Protein 2OBD (pdb70)

InterPro domains:
  IPR001124 Lipid-binding serum glycoprotein, C-terminal [PF02886] (245-478)
  IPR001124 Lipid-binding serum glycoprotein, C-terminal [SM00329] (272-476)
  IPR017130 Cholesteryl ester transfer [PIRSF037185] (1-492)
  IPR017130 Cholesteryl ester transfer [PTHR47616] (1-492)
  IPR017942 Lipid-binding serum glycoprotein, N-terminal [PF01273] (36-208)
  IPR017942 Lipid-binding serum glycoprotein, N-terminal [SM00328] (31-258)
  IPR017943 Bactericidal permeability-increasing protein, alpha/beta domain superfamily [SSF55394] (25-241)
  IPR017943 Bactericidal permeability-increasing protein, alpha/beta domain superfamily [SSF55394] (243-480)
  IPR017954 Lipid-binding serum glycoprotein, conserved site [PS00400] (26-58)

CATH classification: 3.15.20.10 (+1 more: 3.15.10.10)

Solvent-accessible surface area: 23740 Å² total; per-residue (Å²): 164,57,46,100,0,1,10,0,20,5,45,0,55,46,0,17,92,46,67,26,147,8,22,39,50,25,5,67,8,1,2,124,96,10,74,26,79,79,38,87,28,83,86,72,19,172,181,38,33,61,0,126,8,2,3,50,97,13,78,39,59,88,26,51,33,71,49,22,84,16,95,9,42,103,85,142,9,26,21,28,30,1,52,65,0,37,1,28,4,101,9,31,5,106,8,6,29,73,74,5,199,168,87,42,147,108,47,73,7,69,5,72,2,31,1,14,2,40,5,50,7,21,18,66,22,49,40,69,106,22,75,24,81,11,49,7,94,61,6,120,35,60,44,109,85,13,86,30,92,19,127,71,162,106,91,60,50,9,6,137,104,14,9,74,120,100,5,14,142,83,13,52,100,62,4,78,39,42,0,10,114,23,7,35,58,4,27,33,70,45,19,69,81,96,16,71,97,36,17,38,49,46,29,49,79,68,8,19,15,35,18,40,18,50,34,84,14,42,13,21,63,41,26,18,0,13,2,14,41,1,22,8,37,37,119,138,103,57,80,113,97,112,37,13,93,0,37,24,126,76,14,39,60,87,31,33,30,4,49,7,31,3,52,126,11,44,84,15,51,7,50,2,14,58,115,43,38,93,51,120,32,57,12,94,8,88,82,4,46,53,10,1,101,96,91,63,71,58,8,111,66,142,96,7,74,109,1,1,6,59,92,26,62,94,0,72,10,44,30,56,17,72,107,38,10,99,38,35,0,64,100,98,0,20,19,32,46,19,18,13,33,7,94,7,55,0,25,50,115,72,145,109,96,5,1,5,7,19,0,54,1,33,20,33,17,0,15,79,32,56,39,50,177,95,103,31,89,48,60,63,98,55,84,80,37,71,67,128,66,47,42,73,109,29,150,32,45,45,144,73,14,53,63,48,0,35,61,17,10,38,56,8,26,12,37,18,52,20,37,70,70,33,98,77,82,14,54,45,50,60,85,49,19,26,30,110,73,74,40,71,107,28,70,42,35,12,100,107,23,24,17,8,43,21,18,30,19,19,54,33,88,110,46,17,63,85,35,18,130,77,48,128

Structure (mmCIF, N/CA/C/O backbone):
data_2OBD
#
_entry.id   2OBD
#
_cell.length_a   66.780
_cell.length_b   70.320
_cell.length_c   187.620
_cell.angle_alpha   90.00
_cell.angle_beta   90.00
_cell.angle_gamma   90.00
#
_symmetry.space_group_name_H-M   'P 21 21 21'
#
loop_
_entity.id
_entity.type
_entity.pdbx_description
1 polymer 'Cholesteryl ester transfer protein'
2 branched 2-acetamido-2-deoxy-beta-D-glucopyranose-(1-4)-[alpha-L-fucopyranose-(1-6)]2-acetamido-2-deoxy-beta-D-glucopyranose
3 non-polymer 'CHLORIDE ION'
4 non-polymer 'CHOLESTERYL OLEATE'
5 non-poly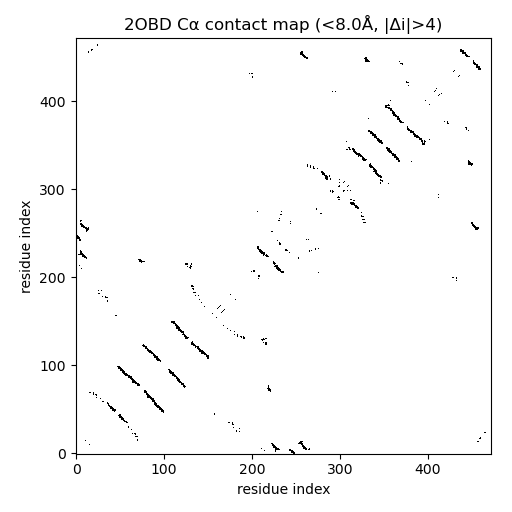mer 1,2-DIOLEOYL-SN-GLYCERO-3-PHOSPHOCHOLINE
6 non-polymer '4-(2-HYDROXYETHYL)-1-PIPERAZINE ETHANESULFONIC ACID'
7 non-polymer 'PENTAETHYLENE GLYCOL'
8 non-polymer 'TETRAETHYLENE GLYCOL'
9 water water
#
loop_
_atom_site.group_PDB
_atom_site.id
_atom_site.type_symbol
_atom_site.label_atom_id
_atom_site.label_alt_id
_atom_site.label_comp_id
_atom_site.label_asym_id
_atom_site.label_entity_id
_atom_site.label_seq_id
_atom_site.pdbx_PDB_ins_code
_atom_site.Cartn_x
_atom_site.Cartn_y
_atom_site.Cartn_z
_atom_site.occupancy
_atom_site.B_iso_or_equiv
_atom_site.auth_seq_id
_atom_site.auth_comp_id
_atom_site.auth_asym_id
_atom_site.auth_atom_id
_atom_site.pdbx_PDB_model_num
ATOM 1 N N . THR A 1 5 ? -3.036 -11.483 27.608 1.00 62.31 5 THR A N 1
ATOM 2 C CA . THR A 1 5 ? -3.835 -10.317 27.109 1.00 62.40 5 THR A CA 1
ATOM 3 C C . THR A 1 5 ? -2.953 -9.269 26.392 1.00 61.65 5 THR A C 1
ATOM 4 O O . THR A 1 5 ? -1.972 -9.611 25.710 1.00 61.56 5 THR A O 1
ATOM 8 N N . SER A 1 6 ? -3.323 -7.999 26.552 1.00 60.60 6 SER A N 1
ATOM 9 C CA . SER A 1 6 ? -2.691 -6.883 25.866 1.00 59.38 6 SER A CA 1
ATOM 10 C C . SER A 1 6 ? -3.023 -5.594 26.626 1.00 58.33 6 SER A C 1
ATOM 11 O O . SER A 1 6 ? -4.117 -5.453 27.192 1.00 58.45 6 SER A O 1
ATOM 14 N N . HIS A 1 7 ? -2.076 -4.660 26.634 1.00 56.52 7 HIS A N 1
ATOM 15 C CA . HIS A 1 7 ? -2.198 -3.430 27.419 1.00 54.35 7 HIS A CA 1
ATOM 16 C C . HIS A 1 7 ? -1.865 -2.213 26.570 1.00 53.10 7 HIS A C 1
ATOM 17 O O . HIS A 1 7 ? -1.032 -2.288 25.675 1.00 53.13 7 HIS A O 1
ATOM 24 N N . GLU A 1 8 ? -2.525 -1.097 26.837 1.00 51.62 8 GLU A N 1
ATOM 25 C CA . GLU A 1 8 ? -2.148 0.167 26.219 1.00 50.74 8 GLU A CA 1
ATOM 26 C C . GLU A 1 8 ? -1.110 0.859 27.096 1.00 48.68 8 GLU A C 1
ATOM 27 O O . GLU A 1 8 ? -1.394 1.225 28.228 1.00 48.97 8 GLU A O 1
ATOM 33 N N . ALA A 1 9 ? 0.095 1.035 26.575 1.00 46.13 9 ALA A N 1
ATOM 34 C CA . ALA A 1 9 ? 1.172 1.617 27.352 1.00 43.74 9 ALA A CA 1
ATOM 35 C C . ALA A 1 9 ? 2.206 2.211 26.417 1.00 41.96 9 ALA A C 1
ATOM 36 O O . ALA A 1 9 ? 2.418 1.704 25.321 1.00 42.19 9 ALA A O 1
ATOM 38 N N . GLY A 1 10 ? 2.857 3.276 26.859 1.00 39.90 10 GLY A N 1
ATOM 39 C CA . GLY A 1 10 ? 4.008 3.823 26.163 1.00 37.22 10 GLY A CA 1
ATOM 40 C C . GLY A 1 10 ? 5.302 3.219 26.658 1.00 35.92 10 GLY A C 1
ATOM 41 O O . GLY A 1 10 ? 6.244 3.025 25.886 1.00 35.43 10 GLY A O 1
ATOM 42 N N . ILE A 1 11 ? 5.354 2.938 27.960 1.00 34.12 11 ILE A N 1
ATOM 43 C CA . ILE A 1 11 ? 6.544 2.392 28.618 1.00 33.03 11 ILE A CA 1
ATOM 44 C C . ILE A 1 11 ? 6.112 1.218 29.494 1.00 32.91 11 ILE A C 1
ATOM 45 O O . ILE A 1 11 ? 5.128 1.309 30.210 1.00 32.61 11 ILE A O 1
ATOM 50 N N . VAL A 1 12 ? 6.838 0.114 29.422 1.00 32.54 12 VAL A N 1
ATOM 51 C CA . VAL A 1 12 ? 6.499 -1.050 30.213 1.00 32.57 12 VAL A CA 1
ATOM 52 C C . VAL A 1 12 ? 7.736 -1.497 30.984 1.00 32.90 12 VAL A C 1
ATOM 53 O O . VAL A 1 12 ? 8.834 -1.541 30.429 1.00 32.25 12 VAL A O 1
ATOM 57 N N . CYS A 1 13 ? 7.556 -1.769 32.279 1.00 33.18 13 CYS A N 1
ATOM 58 C CA . CYS A 1 13 ? 8.640 -2.251 33.161 1.00 32.45 13 CYS A CA 1
ATOM 59 C C . CYS A 1 13 ? 8.293 -3.641 33.684 1.00 31.91 13 CYS A C 1
ATOM 60 O O . CYS A 1 13 ? 7.219 -3.862 34.211 1.00 31.91 13 CYS A O 1
ATOM 63 N N . ARG A 1 14 ? 9.198 -4.578 33.495 1.00 31.90 14 ARG A N 1
ATOM 64 C CA . ARG A 1 14 ? 8.974 -5.962 33.886 1.00 31.63 14 ARG A CA 1
ATOM 65 C C . ARG A 1 14 ? 10.123 -6.376 34.782 1.00 32.49 14 ARG A C 1
ATOM 66 O O . ARG A 1 14 ? 11.279 -6.319 34.380 1.00 31.86 14 ARG A O 1
ATOM 74 N N . ILE A 1 15 ? 9.780 -6.721 36.019 1.00 34.00 15 ILE A N 1
ATOM 75 C CA . ILE A 1 15 ? 10.731 -7.141 37.046 1.00 35.55 15 ILE A CA 1
ATOM 76 C C . ILE A 1 15 ? 10.491 -8.620 37.268 1.00 35.88 15 ILE A C 1
ATOM 77 O O . ILE A 1 15 ? 9.387 -9.025 37.638 1.00 36.49 15 ILE A O 1
ATOM 82 N N . THR A 1 16 ? 11.503 -9.435 37.007 1.00 36.88 16 THR A N 1
ATOM 83 C CA . THR A 1 16 ? 11.301 -10.873 37.017 1.00 37.39 16 THR A CA 1
ATOM 84 C C . THR A 1 16 ? 11.616 -11.500 38.378 1.00 38.23 16 THR A C 1
ATOM 85 O O . THR A 1 16 ? 12.217 -10.871 39.247 1.00 38.53 16 THR A O 1
ATOM 89 N N . LYS A 1 17 ? 11.220 -12.759 38.537 1.00 39.37 17 LYS A N 1
ATOM 90 C CA . LYS A 1 17 ? 11.540 -13.536 39.725 1.00 39.43 17 LYS A CA 1
ATOM 91 C C . LYS A 1 17 ? 13.035 -13.467 40.091 1.00 39.98 17 LYS A C 1
ATOM 92 O O . LYS A 1 17 ? 13.364 -13.118 41.236 1.00 40.01 17 LYS A O 1
ATOM 98 N N . PRO A 1 18 ? 13.956 -13.784 39.136 1.00 40.13 18 PRO A N 1
ATOM 99 C CA . PRO A 1 18 ? 15.398 -13.595 39.426 1.00 39.36 18 PRO A CA 1
ATOM 100 C C . PRO A 1 18 ? 15.767 -12.241 40.037 1.00 39.46 18 PRO A C 1
ATOM 101 O O . PRO A 1 18 ? 16.669 -12.176 40.885 1.00 39.28 18 PRO A O 1
ATOM 105 N N . ALA A 1 19 ? 15.094 -11.170 39.621 1.00 39.30 19 ALA A N 1
ATOM 106 C CA . ALA A 1 19 ? 15.378 -9.849 40.209 1.00 39.08 19 ALA A CA 1
ATOM 107 C C . ALA A 1 19 ? 14.908 -9.773 41.678 1.00 39.16 19 ALA A C 1
ATOM 108 O O . ALA A 1 19 ? 15.560 -9.149 42.519 1.00 38.15 19 ALA A O 1
ATOM 110 N N . LEU A 1 20 ? 13.749 -10.374 41.951 1.00 39.33 20 LEU A N 1
ATOM 111 C CA . LEU A 1 20 ? 13.160 -10.373 43.292 1.00 39.81 20 LEU A CA 1
ATOM 112 C C . LEU A 1 20 ? 14.069 -11.149 44.233 1.00 40.32 20 LEU A C 1
ATOM 113 O O . LEU A 1 20 ? 14.351 -10.690 45.347 1.00 40.53 20 LEU A O 1
ATOM 118 N N . LEU A 1 21 ? 14.570 -12.287 43.747 1.00 40.52 21 LEU A N 1
ATOM 119 C CA . LEU A 1 21 ? 15.535 -13.110 44.472 1.00 41.07 21 LEU A CA 1
ATOM 120 C C . LEU A 1 21 ? 16.810 -12.380 44.922 1.00 41.44 21 LEU A C 1
ATOM 121 O O . LEU A 1 21 ? 17.279 -12.601 46.042 1.00 41.95 21 LEU A O 1
ATOM 126 N N . VAL A 1 22 ? 17.387 -11.517 44.091 1.00 41.57 22 VAL A N 1
ATOM 127 C CA . VAL A 1 22 ? 18.540 -10.751 44.574 1.00 41.73 22 VAL A CA 1
ATOM 128 C C . VAL A 1 22 ? 18.057 -9.603 45.459 1.00 41.66 22 VAL A C 1
ATOM 129 O O . VAL A 1 22 ? 18.779 -9.132 46.346 1.00 41.88 22 VAL A O 1
ATOM 133 N N . LEU A 1 23 ? 16.839 -9.139 45.222 1.00 41.41 23 LEU A N 1
ATOM 134 C CA . LEU A 1 23 ? 16.264 -8.109 46.085 1.00 41.28 23 LEU A CA 1
ATOM 135 C C . LEU A 1 23 ? 15.944 -8.675 47.480 1.00 41.64 23 LEU A C 1
ATOM 136 O O . LEU A 1 23 ? 15.990 -7.954 48.457 1.00 42.16 23 LEU A O 1
ATOM 141 N N . ASN A 1 24 ? 15.649 -9.971 47.554 1.00 42.17 24 ASN A N 1
ATOM 142 C CA . ASN A 1 24 ? 15.293 -10.637 48.796 1.00 42.69 24 ASN A CA 1
ATOM 143 C C . ASN A 1 24 ? 16.440 -10.662 49.803 1.00 43.52 24 ASN A C 1
ATOM 144 O O . ASN A 1 24 ? 16.212 -10.749 51.012 1.00 43.49 24 ASN A O 1
ATOM 149 N N A HIS A 1 25 ? 17.664 -10.556 49.289 0.40 43.99 25 HIS A N 1
ATOM 150 N N B HIS A 1 25 ? 17.667 -10.567 49.300 0.60 44.07 25 HIS A N 1
ATOM 151 C CA A HIS A 1 25 ? 18.877 -10.524 50.099 0.40 44.59 25 HIS A CA 1
ATOM 152 C CA B HIS A 1 25 ? 18.850 -10.535 50.144 0.60 44.75 25 HIS A CA 1
ATOM 153 C C A HIS A 1 25 ? 18.920 -9.321 51.049 0.40 44.95 25 HIS A C 1
ATOM 154 C C B HIS A 1 25 ? 18.826 -9.393 51.152 0.60 45.12 25 HIS A C 1
ATOM 155 O O A HIS A 1 25 ? 19.830 -9.206 51.875 0.40 45.27 25 HIS A O 1
ATOM 156 O O B HIS A 1 25 ? 19.591 -9.394 52.119 0.60 45.59 25 HIS A O 1
ATOM 169 N N . GLU A 1 26 ? 17.937 -8.430 50.934 1.00 45.03 26 GLU A N 1
ATOM 170 C CA . GLU A 1 26 ? 17.872 -7.252 51.787 1.00 45.28 26 GLU A CA 1
ATOM 171 C C . GLU A 1 26 ? 16.531 -7.124 52.525 1.00 44.60 26 GLU A C 1
ATOM 172 O O . GLU A 1 26 ? 16.278 -6.104 53.159 1.00 44.16 26 GLU A O 1
ATOM 178 N N . THR A 1 27 ? 15.687 -8.156 52.435 1.00 43.32 27 THR A N 1
ATOM 179 C CA . THR A 1 27 ? 14.421 -8.191 53.136 1.00 43.30 27 THR A CA 1
ATOM 180 C C . THR A 1 27 ? 14.569 -7.908 54.638 1.00 42.95 27 THR A C 1
ATOM 181 O O . THR A 1 27 ? 13.736 -7.212 55.203 1.00 42.92 27 THR A O 1
ATOM 185 N N . ALA A 1 28 ? 15.634 -8.430 55.253 1.00 42.17 28 ALA A N 1
ATOM 186 C CA . ALA A 1 28 ? 15.884 -8.274 56.682 1.00 41.79 28 ALA A CA 1
ATOM 187 C C . ALA A 1 28 ? 16.114 -6.826 57.094 1.00 42.27 28 ALA A C 1
ATOM 188 O O . ALA A 1 28 ? 15.678 -6.407 58.171 1.00 42.11 28 ALA A O 1
ATOM 190 N N . LYS A 1 29 ? 16.797 -6.063 56.245 1.00 41.88 29 LYS A N 1
ATOM 191 C CA . LYS A 1 29 ? 16.996 -4.635 56.481 1.00 42.49 29 LYS A CA 1
ATOM 192 C C . LYS A 1 29 ? 15.656 -3.925 56.560 1.00 41.80 29 LYS A C 1
ATOM 193 O O . LYS A 1 29 ? 15.460 -3.033 57.385 1.00 42.63 29 LYS A O 1
ATOM 199 N N . VAL A 1 30 ? 14.726 -4.342 55.705 1.00 41.26 30 VAL A N 1
ATOM 200 C CA . VAL A 1 30 ? 13.391 -3.749 55.653 1.00 40.54 30 VAL A CA 1
ATOM 201 C C . VAL A 1 30 ? 12.568 -4.095 56.908 1.00 40.62 30 VAL A C 1
ATOM 202 O O . VAL A 1 30 ? 11.928 -3.222 57.488 1.00 39.81 30 VAL A O 1
ATOM 206 N N . ILE A 1 31 ? 12.591 -5.365 57.311 1.00 40.90 31 ILE A N 1
ATOM 207 C CA . ILE A 1 31 ? 11.884 -5.819 58.512 1.00 41.44 31 ILE A CA 1
ATOM 208 C C . ILE A 1 31 ? 12.456 -5.146 59.767 1.00 41.79 31 ILE A C 1
ATOM 209 O O . ILE A 1 31 ? 11.708 -4.763 60.664 1.00 41.30 31 ILE A O 1
ATOM 214 N N . GLN A 1 32 ? 13.773 -4.985 59.803 1.00 41.88 32 GLN A N 1
ATOM 215 C CA . GLN A 1 32 ? 14.442 -4.274 60.880 1.00 43.12 32 GLN A CA 1
ATOM 216 C C . GLN A 1 32 ? 13.915 -2.846 61.034 1.00 42.94 32 GLN A C 1
ATOM 217 O O . GLN A 1 32 ? 13.481 -2.469 62.120 1.00 43.11 32 GLN A O 1
ATOM 223 N N . THR A 1 33 ? 13.952 -2.070 59.947 1.00 42.25 33 THR A N 1
ATOM 224 C CA . THR A 1 33 ? 13.329 -0.740 59.872 1.00 42.06 33 THR A CA 1
ATOM 225 C C . THR A 1 33 ? 11.889 -0.713 60.364 1.00 41.59 33 THR A C 1
ATOM 226 O O . THR A 1 33 ? 11.487 0.230 61.025 1.00 41.78 33 THR A O 1
ATOM 230 N N . ALA A 1 34 ? 11.105 -1.726 60.012 1.00 41.52 34 ALA A N 1
ATOM 231 C CA . ALA A 1 34 ? 9.699 -1.776 60.404 1.00 41.90 34 ALA A CA 1
ATOM 232 C C . ALA A 1 34 ? 9.528 -1.910 61.941 1.00 42.59 34 ALA A C 1
ATOM 233 O O . ALA A 1 34 ? 8.720 -1.212 62.558 1.00 42.22 34 ALA A O 1
ATOM 235 N N . PHE A 1 35 ? 10.301 -2.805 62.542 1.00 43.67 35 PHE A N 1
ATOM 236 C CA . PHE A 1 35 ? 10.349 -2.956 64.003 1.00 44.57 35 PHE A CA 1
ATOM 237 C C . PHE A 1 35 ? 10.870 -1.726 64.736 1.00 45.57 35 PHE A C 1
ATOM 238 O O . PHE A 1 35 ? 10.358 -1.379 65.809 1.00 46.09 35 PHE A O 1
ATOM 246 N N . GLN A 1 36 ? 11.892 -1.079 64.174 1.00 45.94 36 GLN A N 1
ATOM 247 C CA . GLN A 1 36 ? 12.456 0.118 64.781 1.00 47.07 36 GLN A CA 1
ATOM 248 C C . GLN A 1 36 ? 11.495 1.307 64.702 1.00 46.27 36 GLN A C 1
ATOM 249 O O . GLN A 1 36 ? 11.555 2.212 65.528 1.00 46.97 36 GLN A O 1
ATOM 255 N N . ARG A 1 37 ? 10.619 1.320 63.703 1.00 45.22 37 ARG A N 1
ATOM 256 C CA . ARG A 1 37 ? 9.669 2.418 63.543 1.00 43.65 37 ARG A CA 1
ATOM 257 C C . ARG A 1 37 ? 8.368 2.199 64.308 1.00 42.90 37 ARG A C 1
ATOM 258 O O . ARG A 1 37 ? 7.605 3.143 64.525 1.00 41.60 37 ARG A O 1
ATOM 272 N N . ALA A 1 38 ? 8.106 0.956 64.705 1.00 42.40 38 ALA A N 1
ATOM 273 C CA . ALA A 1 38 ? 6.861 0.634 65.399 1.00 42.31 38 ALA A CA 1
ATOM 274 C C . ALA A 1 38 ? 6.845 1.278 66.792 1.00 42.66 38 ALA A C 1
ATOM 275 O O . ALA A 1 38 ? 7.903 1.429 67.420 1.00 42.63 38 ALA A O 1
ATOM 277 N N . SER A 1 39 ? 5.661 1.717 67.225 1.00 42.94 39 SER A N 1
ATOM 278 C CA . SER A 1 39 ? 5.425 2.200 68.590 1.00 43.76 39 SER A CA 1
ATOM 279 C C . SER A 1 39 ? 4.935 1.035 69.479 1.00 44.04 39 SER A C 1
ATOM 280 O O . SER A 1 39 ? 4.036 0.293 69.082 1.00 44.52 39 SER A O 1
ATOM 283 N N . TYR A 1 40 ? 5.511 0.866 70.668 1.00 44.02 40 TYR A N 1
ATOM 284 C CA . TYR A 1 40 ? 4.976 -0.126 71.611 1.00 44.19 40 TYR A CA 1
ATOM 285 C C . TYR A 1 40 ? 4.484 0.586 72.876 1.00 44.22 40 TYR A C 1
ATOM 286 O O . TYR A 1 40 ? 5.293 0.981 73.723 1.00 44.90 40 TYR A O 1
ATOM 295 N N . PRO A 1 41 ? 3.160 0.748 73.015 1.00 43.91 41 PRO A N 1
ATOM 296 C CA . PRO A 1 41 ? 2.660 1.600 74.093 1.00 44.05 41 PRO A CA 1
ATOM 297 C C . PRO A 1 41 ? 2.761 0.934 75.494 1.00 44.36 41 PRO A C 1
ATOM 298 O O . PRO A 1 41 ? 2.688 -0.311 75.621 1.00 43.51 41 PRO A O 1
ATOM 302 N N . ASP A 1 42 ? 2.907 1.767 76.528 1.00 44.66 42 ASP A N 1
ATOM 303 C CA . ASP A 1 42 ? 2.880 1.310 77.924 1.00 44.24 42 ASP A CA 1
ATOM 304 C C . ASP A 1 42 ? 1.666 0.417 78.126 1.00 44.16 42 ASP A C 1
ATOM 305 O O . ASP A 1 42 ? 0.563 0.766 77.694 1.00 44.01 42 ASP A O 1
ATOM 310 N N . ILE A 1 43 ? 1.875 -0.720 78.784 1.00 44.05 43 ILE A N 1
ATOM 311 C CA . ILE A 1 43 ? 0.787 -1.597 79.235 1.00 44.27 43 ILE A CA 1
ATOM 312 C C . ILE A 1 43 ? 0.534 -1.406 80.747 1.00 44.80 43 ILE A C 1
ATOM 313 O O . ILE A 1 43 ? 1.397 -1.716 81.562 1.00 45.74 43 ILE A O 1
ATOM 318 N N . THR A 1 44 ? -0.653 -0.929 81.101 1.00 44.53 44 THR A N 1
ATOM 319 C CA . THR A 1 44 ? -0.980 -0.576 82.467 1.00 44.75 44 THR A CA 1
ATOM 320 C C . THR A 1 44 ? -2.339 -1.149 82.862 1.00 44.84 44 THR A C 1
ATOM 321 O O . THR A 1 44 ? -3.123 -1.562 82.007 1.00 44.58 44 THR A O 1
ATOM 325 N N . GLY A 1 45 ? -2.609 -1.155 84.168 1.00 44.80 45 GLY A N 1
ATOM 326 C CA . GLY A 1 45 ? -3.886 -1.597 84.738 1.00 44.57 45 GLY A CA 1
ATOM 327 C C . GLY A 1 45 ? -3.803 -1.786 86.251 1.00 44.62 45 GLY A C 1
ATOM 328 O O . GLY A 1 45 ? -2.773 -1.539 86.865 1.00 44.30 45 GLY A O 1
ATOM 329 N N . GLU A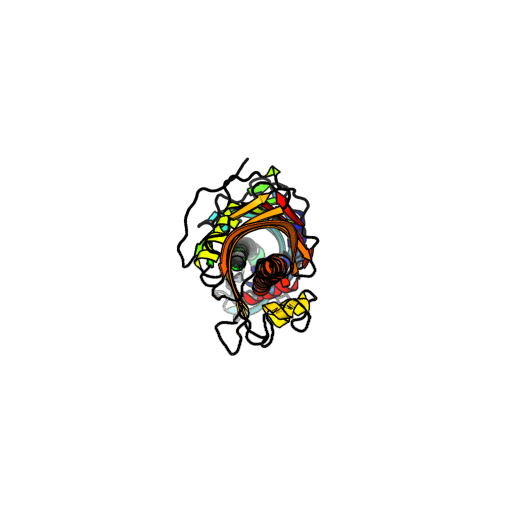 1 46 ? -4.901 -2.219 86.845 1.00 45.26 46 GLU A N 1
ATOM 330 C CA . GLU A 1 46 ? -4.978 -2.473 88.275 1.00 46.19 46 GLU A CA 1
ATOM 331 C C . GLU A 1 46 ? -5.994 -3.567 88.455 1.00 45.98 46 GLU A C 1
ATOM 332 O O . GLU A 1 46 ? -7.186 -3.352 88.261 1.00 46.69 46 GLU A O 1
ATOM 338 N N . LYS A 1 47 ? -5.500 -4.747 88.814 1.00 46.27 47 LYS A N 1
ATOM 339 C CA . LYS A 1 47 ? -6.279 -5.977 88.861 1.00 46.03 47 LYS A CA 1
ATOM 340 C C . LYS A 1 47 ? -6.183 -6.598 90.268 1.00 46.13 47 LYS A C 1
ATOM 341 O O . LYS A 1 47 ? -5.143 -6.507 90.922 1.00 46.37 47 LYS A O 1
ATOM 347 N N . ALA A 1 48 ? -7.259 -7.222 90.726 1.00 46.02 48 ALA A N 1
ATOM 348 C CA . ALA A 1 48 ? -7.218 -8.046 91.922 1.00 46.32 48 ALA A CA 1
ATOM 349 C C . ALA A 1 48 ? -6.398 -9.286 91.599 1.00 46.15 48 ALA A C 1
ATOM 350 O O . ALA A 1 48 ? -6.704 -9.986 90.639 1.00 46.47 48 ALA A O 1
ATOM 352 N N . MET A 1 49 ? -5.330 -9.508 92.363 1.00 45.63 49 MET A N 1
ATOM 353 C CA . MET A 1 49 ? -4.506 -10.707 92.260 1.00 45.44 49 MET A CA 1
ATOM 354 C C . MET A 1 49 ? -4.790 -11.643 93.434 1.00 45.92 49 MET A C 1
ATOM 355 O O . MET A 1 49 ? -5.094 -11.203 94.555 1.00 45.78 49 MET A O 1
ATOM 360 N N . MET A 1 50 ? -4.641 -12.936 93.182 1.00 46.28 50 MET A N 1
ATOM 361 C CA . MET A 1 50 ? -4.956 -13.963 94.161 1.00 46.97 50 MET A CA 1
ATOM 362 C C . MET A 1 50 ? -4.196 -13.759 95.472 1.00 46.18 50 MET A C 1
ATOM 363 O O . MET A 1 50 ? -2.970 -13.644 95.461 1.00 46.42 50 MET A O 1
ATOM 368 N N . LEU A 1 51 ? -4.932 -13.724 96.588 1.00 45.33 51 LEU A N 1
ATOM 369 C CA . LEU A 1 51 ? -4.381 -13.581 97.973 1.00 44.43 51 LEU A CA 1
ATOM 370 C C . LEU A 1 51 ? -3.719 -12.246 98.272 1.00 44.15 51 LEU A C 1
ATOM 371 O O . LEU A 1 51 ? -3.320 -11.987 99.413 1.00 44.28 51 LEU A O 1
ATOM 376 N N . LEU A 1 52 ? -3.629 -11.391 97.257 1.00 43.79 52 LEU A N 1
ATOM 377 C CA . LEU A 1 52 ? -2.786 -10.203 97.309 1.00 43.31 52 LEU A CA 1
ATOM 378 C C . LEU A 1 52 ? -3.552 -8.888 97.151 1.00 43.36 52 LEU A C 1
ATOM 379 O O . LEU A 1 52 ? -2.949 -7.813 97.232 1.00 44.07 52 LEU A O 1
ATOM 384 N N . GLY A 1 53 ? -4.857 -8.951 96.910 1.00 43.22 53 GLY A N 1
ATOM 385 C CA . GLY A 1 53 ? -5.649 -7.719 96.681 1.00 43.69 53 GLY A CA 1
ATOM 386 C C . GLY A 1 53 ? -5.390 -6.957 95.375 1.00 43.86 53 GLY A C 1
ATOM 387 O O . GLY A 1 53 ? -4.779 -7.488 94.444 1.00 44.27 53 GLY A O 1
ATOM 388 N N . GLN A 1 54 ? -5.856 -5.708 95.300 1.00 43.79 54 GLN A N 1
ATOM 389 C CA . GLN A 1 54 ? -5.666 -4.890 94.110 1.00 43.36 54 GLN A CA 1
ATOM 390 C C . GLN A 1 54 ? -4.201 -4.565 93.976 1.00 42.87 54 GLN A C 1
ATOM 391 O O . GLN A 1 54 ? -3.575 -4.057 94.912 1.00 42.37 54 GLN A O 1
ATOM 397 N N . VAL A 1 55 ? -3.664 -4.874 92.803 1.00 41.83 55 VAL A N 1
ATOM 398 C CA . VAL A 1 55 ? -2.287 -4.579 92.455 1.00 41.11 55 VAL A CA 1
ATOM 399 C C . VAL A 1 55 ? -2.331 -3.698 91.211 1.00 40.99 55 VAL A C 1
ATOM 400 O O . VAL A 1 55 ? -2.957 -4.055 90.217 1.00 41.04 55 VAL A O 1
ATOM 404 N N . LYS A 1 56 ? -1.688 -2.537 91.291 1.00 40.49 56 LYS A N 1
ATOM 405 C CA . LYS A 1 56 ? -1.564 -1.621 90.181 1.00 40.13 56 LYS A CA 1
ATOM 406 C C . LYS A 1 56 ? -0.212 -1.851 89.526 1.00 40.17 56 LYS A C 1
ATOM 407 O O . LYS A 1 56 ? 0.817 -1.843 90.211 1.00 39.91 56 LYS A O 1
ATOM 413 N N . TYR A 1 57 ? -0.213 -2.047 88.204 1.00 39.72 57 TYR A N 1
ATOM 414 C CA . TYR A 1 57 ? 1.000 -2.428 87.454 1.00 39.67 57 TYR A CA 1
ATOM 415 C C . TYR A 1 57 ? 1.157 -1.650 86.136 1.00 40.09 57 TYR A C 1
ATOM 416 O O . TYR A 1 57 ? 0.189 -1.102 85.600 1.00 39.52 57 TYR A O 1
ATOM 425 N N . GLY A 1 58 ? 2.380 -1.593 85.628 1.00 40.43 58 GLY A N 1
ATOM 426 C CA . GLY A 1 58 ? 2.631 -1.034 84.310 1.00 41.23 58 GLY A CA 1
ATOM 427 C C . GLY A 1 58 ? 3.925 -1.555 83.730 1.00 41.96 58 GLY A C 1
ATOM 428 O O . GLY A 1 58 ? 4.937 -1.598 84.428 1.00 42.43 58 GLY A O 1
ATOM 429 N N . LEU A 1 59 ? 3.904 -1.984 82.468 1.00 42.38 59 LEU A N 1
ATOM 430 C CA . LEU A 1 59 ? 5.162 -2.220 81.749 1.00 42.31 59 LEU A CA 1
ATOM 431 C C . LEU A 1 59 ? 5.414 -0.969 80.929 1.00 42.91 59 LEU A C 1
ATOM 432 O O . LEU A 1 59 ? 4.558 -0.533 80.147 1.00 42.58 59 LEU A O 1
ATOM 437 N N . HIS A 1 60 ? 6.588 -0.383 81.129 1.00 42.85 60 HIS A N 1
ATOM 438 C CA . HIS A 1 60 ? 6.872 0.959 80.656 1.00 42.76 60 HIS A CA 1
ATOM 439 C C . HIS A 1 60 ? 8.108 1.019 79.769 1.00 43.29 60 HIS A C 1
ATOM 440 O O . HIS A 1 60 ? 9.037 0.211 79.912 1.00 42.85 60 HIS A O 1
ATOM 447 N N . ASN A 1 61 ? 8.113 2.003 78.864 1.00 43.90 61 ASN A N 1
ATOM 448 C CA . ASN A 1 61 ? 9.251 2.275 77.993 1.00 44.48 61 ASN A CA 1
ATOM 449 C C . ASN A 1 61 ? 9.723 1.024 77.262 1.00 43.76 61 ASN A C 1
ATOM 450 O O . ASN A 1 61 ? 10.901 0.720 77.279 1.00 43.21 61 ASN A O 1
ATOM 455 N N . ILE A 1 62 ? 8.794 0.292 76.642 1.00 43.98 62 ILE A N 1
ATOM 456 C CA . ILE A 1 62 ? 9.146 -0.913 75.878 1.00 44.84 62 ILE A CA 1
ATOM 457 C C . ILE A 1 62 ? 9.919 -0.509 74.616 1.00 45.82 62 ILE A C 1
ATOM 458 O O . ILE A 1 62 ? 9.445 0.281 73.801 1.00 45.10 62 ILE A O 1
ATOM 463 N N . GLN A 1 63 ? 11.126 -1.045 74.502 1.00 46.53 63 GLN A N 1
ATOM 464 C CA . GLN A 1 63 ? 12.089 -0.636 73.508 1.00 47.64 63 GLN A CA 1
ATOM 465 C C . GLN A 1 63 ? 12.647 -1.908 72.928 1.00 47.61 63 GLN A C 1
ATOM 466 O O . GLN A 1 63 ? 12.850 -2.866 73.664 1.00 47.53 63 GLN A O 1
ATOM 472 N N . ILE A 1 64 ? 12.913 -1.938 71.624 1.00 48.00 64 ILE A N 1
ATOM 473 C CA . ILE A 1 64 ? 13.644 -3.069 71.058 1.00 47.94 64 ILE A CA 1
ATOM 474 C C . ILE A 1 64 ? 15.104 -2.997 71.468 1.00 48.03 64 ILE A C 1
ATOM 475 O O . ILE A 1 64 ? 15.746 -1.959 71.346 1.00 48.42 64 ILE A O 1
ATOM 480 N N . SER A 1 65 ? 15.617 -4.126 71.931 1.00 48.19 65 SER A N 1
ATOM 481 C CA . SER A 1 65 ? 16.974 -4.226 72.426 1.00 48.58 65 SER A CA 1
ATOM 482 C C . SER A 1 65 ? 17.872 -5.033 71.483 1.00 48.84 65 SER A C 1
ATOM 483 O O . SER A 1 65 ? 19.060 -4.744 71.341 1.00 49.65 65 SER A O 1
ATOM 486 N N . HIS A 1 66 ? 17.306 -6.046 70.845 1.00 49.16 66 HIS A N 1
ATOM 487 C CA . HIS A 1 66 ? 18.031 -6.857 69.877 1.00 49.20 66 HIS A CA 1
ATOM 488 C C . HIS A 1 66 ? 17.031 -7.321 68.829 1.00 48.74 66 HIS A C 1
ATOM 489 O O . HIS A 1 66 ? 15.864 -7.533 69.144 1.00 47.84 66 HIS A O 1
ATOM 496 N N . LEU A 1 67 ? 17.492 -7.448 67.581 1.00 48.16 67 LEU A N 1
ATOM 497 C CA . LEU A 1 67 ? 16.678 -7.993 66.498 1.00 47.14 67 LEU A CA 1
ATOM 498 C C . LEU A 1 67 ? 17.569 -8.665 65.457 1.00 46.84 67 LEU A C 1
ATOM 499 O O . LEU A 1 67 ? 18.504 -8.044 64.950 1.00 46.81 67 LEU A O 1
ATOM 504 N N . SER A 1 68 ? 17.300 -9.939 65.176 1.00 46.01 68 SER A N 1
ATOM 505 C CA . SER A 1 68 ? 17.913 -10.644 64.049 1.00 45.56 68 SER A CA 1
ATOM 506 C C . SER A 1 68 ? 16.834 -11.400 63.274 1.00 45.47 68 SER A C 1
ATOM 507 O O . SER A 1 68 ? 15.701 -11.526 63.751 1.00 45.25 68 SER A O 1
ATOM 510 N N . ILE A 1 69 ? 17.184 -11.889 62.083 1.00 44.95 69 ILE A N 1
ATOM 511 C CA . ILE A 1 69 ? 16.263 -12.655 61.229 1.00 44.61 69 ILE A CA 1
ATOM 512 C C . ILE A 1 69 ? 17.042 -13.822 60.637 1.00 44.42 69 ILE A C 1
ATOM 513 O O . ILE A 1 69 ? 18.188 -13.649 60.233 1.00 44.76 69 ILE A O 1
ATOM 518 N N . ALA A 1 70 ? 16.440 -15.008 60.621 1.00 43.55 70 ALA A N 1
ATOM 519 C CA . ALA A 1 70 ? 17.096 -16.218 60.117 1.00 43.49 70 ALA A CA 1
ATOM 520 C C . ALA A 1 70 ? 17.101 -16.320 58.585 1.00 43.54 70 ALA A C 1
ATOM 521 O O . ALA A 1 70 ? 18.130 -16.646 57.986 1.00 43.88 70 ALA A O 1
ATOM 523 N N . SER A 1 71 ? 15.946 -16.066 57.962 1.00 43.13 71 SER A N 1
ATOM 524 C CA . SER A 1 71 ? 15.801 -16.187 56.510 1.00 42.38 71 SER A CA 1
ATOM 525 C C . SER A 1 71 ? 14.472 -15.678 55.989 1.00 41.75 71 SER A C 1
ATOM 526 O O . SER A 1 71 ? 13.505 -15.534 56.740 1.00 41.27 71 SER A O 1
ATOM 529 N N . SER A 1 72 ? 14.443 -15.418 54.683 1.00 41.22 72 SER A N 1
ATOM 530 C CA . SER A 1 72 ? 13.249 -14.962 53.978 1.00 40.87 72 SER A CA 1
ATOM 531 C C . SER A 1 72 ? 13.208 -15.571 52.588 1.00 40.86 72 SER A C 1
ATOM 532 O O . SER A 1 72 ? 14.239 -15.691 51.937 1.00 39.63 72 SER A O 1
ATOM 535 N N . GLN A 1 73 ? 12.010 -15.976 52.165 1.00 41.23 73 GLN A N 1
ATOM 536 C CA . GLN A 1 73 ? 11.769 -16.475 50.827 1.00 41.94 73 GLN A CA 1
ATOM 537 C C . GLN A 1 73 ? 10.778 -15.560 50.155 1.00 42.05 73 GLN A C 1
ATOM 538 O O . GLN A 1 73 ? 10.010 -14.883 50.831 1.00 42.20 73 GLN A O 1
ATOM 544 N N . VAL A 1 74 ? 10.817 -15.510 48.825 1.00 42.34 74 VAL A N 1
ATOM 545 C CA . VAL A 1 74 ? 9.864 -14.697 48.048 1.00 42.38 74 VAL A CA 1
ATOM 546 C C . VAL A 1 74 ? 9.212 -15.562 46.963 1.00 42.40 74 VAL A C 1
ATOM 547 O O . VAL A 1 74 ? 9.848 -16.424 46.359 1.00 42.91 74 VAL A O 1
ATOM 551 N N . GLU A 1 75 ? 7.920 -15.383 46.783 1.00 42.18 75 GLU A N 1
ATOM 552 C CA . GLU A 1 75 ? 7.196 -16.123 45.784 1.00 42.46 75 GLU A CA 1
ATOM 553 C C . GLU A 1 75 ? 6.146 -15.223 45.171 1.00 41.36 75 GLU A C 1
ATOM 554 O O . GLU A 1 75 ? 5.539 -14.412 45.863 1.00 40.55 75 GLU A O 1
ATOM 560 N N . LEU A 1 76 ? 5.961 -15.346 43.857 1.00 40.93 76 LEU A N 1
ATOM 561 C CA . LEU A 1 76 ? 4.929 -14.596 43.160 1.00 40.20 76 LEU A CA 1
ATOM 562 C C . LEU A 1 76 ? 3.731 -15.486 42.975 1.00 39.90 76 LEU A C 1
ATOM 563 O O . LEU A 1 76 ? 3.855 -16.599 42.521 1.00 39.65 76 LEU A O 1
ATOM 568 N N . VAL A 1 77 ? 2.562 -14.989 43.339 1.00 40.44 77 VAL A N 1
ATOM 569 C CA . VAL A 1 77 ? 1.351 -15.760 43.182 1.00 40.67 77 VAL A CA 1
ATOM 570 C C . VAL A 1 77 ? 0.574 -15.108 42.050 1.00 41.66 77 VAL A C 1
ATOM 571 O O . VAL A 1 77 ? 0.206 -13.924 42.137 1.00 41.13 77 VAL A O 1
ATOM 575 N N . GLU A 1 78 ? 0.365 -15.886 40.982 1.00 42.41 78 GLU A N 1
ATOM 576 C CA . GLU A 1 78 ? -0.234 -15.410 39.733 1.00 43.52 78 GLU A CA 1
ATOM 577 C C . GLU A 1 78 ? -1.498 -14.622 39.996 1.00 43.55 78 GLU A C 1
ATOM 578 O O . GLU A 1 78 ? -2.409 -15.124 40.647 1.00 43.69 78 GLU A O 1
ATOM 584 N N . ALA A 1 79 ? -1.541 -13.388 39.490 1.00 43.37 79 ALA A N 1
ATOM 585 C CA . ALA A 1 79 ? -2.716 -12.520 39.612 1.00 43.65 79 ALA A CA 1
ATOM 586 C C . ALA A 1 79 ? -3.102 -12.136 41.044 1.00 44.00 79 ALA A C 1
ATOM 587 O O . ALA A 1 79 ? -4.234 -11.691 41.291 1.00 44.46 79 ALA A O 1
ATOM 589 N N . LYS A 1 80 ? -2.184 -12.271 41.993 1.00 43.72 80 LYS A N 1
ATOM 590 C CA . LYS A 1 80 ? -2.571 -12.031 43.374 1.00 43.37 80 LYS A CA 1
ATOM 591 C C . LYS A 1 80 ? -1.593 -11.193 44.139 1.00 42.23 80 LYS A C 1
ATOM 592 O O . LYS A 1 80 ? -1.924 -10.088 44.533 1.00 42.01 80 LYS A O 1
ATOM 598 N N . SER A 1 81 ? -0.380 -11.694 44.334 1.00 41.48 81 SER A N 1
ATOM 599 C CA . SER A 1 81 ? 0.502 -11.040 45.271 1.00 40.54 81 SER A CA 1
ATOM 600 C C . SER A 1 81 ? 1.929 -11.510 45.186 1.00 39.91 81 SER A C 1
ATOM 601 O O . SER A 1 81 ? 2.215 -12.565 44.629 1.00 39.96 81 SER A O 1
ATOM 604 N N . ILE A 1 82 ? 2.809 -10.676 45.731 1.00 39.95 82 ILE A N 1
ATOM 605 C CA . ILE A 1 82 ? 4.202 -11.000 46.056 1.00 40.59 82 ILE A CA 1
ATOM 606 C C . ILE A 1 82 ? 4.202 -11.433 47.523 1.00 40.21 82 ILE A C 1
ATOM 607 O O . ILE A 1 82 ? 3.863 -10.636 48.404 1.00 39.85 82 ILE A O 1
ATOM 612 N N . ASP A 1 83 ? 4.560 -12.693 47.764 1.00 40.25 83 ASP A N 1
ATOM 613 C CA . ASP A 1 83 ? 4.433 -13.343 49.072 1.00 40.20 83 ASP A CA 1
ATOM 614 C C . ASP A 1 83 ? 5.804 -13.561 49.694 1.00 40.02 83 ASP A C 1
ATOM 615 O O . ASP A 1 83 ? 6.573 -14.375 49.202 1.00 40.33 83 ASP A O 1
ATOM 620 N N . VAL A 1 84 ? 6.125 -12.838 50.766 1.00 39.70 84 VAL A N 1
ATOM 621 C CA . VAL A 1 84 ? 7.390 -13.091 51.446 1.00 39.84 84 VAL A CA 1
ATOM 622 C C . VAL A 1 84 ? 7.236 -13.681 52.846 1.00 40.00 84 VAL A C 1
ATOM 623 O O . VAL A 1 84 ? 6.478 -13.176 53.679 1.00 40.08 84 VAL A O 1
ATOM 627 N N . SER A 1 85 ? 7.907 -14.810 53.032 1.00 40.07 85 SER A N 1
ATOM 628 C CA . SER A 1 85 ? 7.901 -15.562 54.262 1.00 40.38 85 SER A CA 1
ATOM 629 C C . SER A 1 85 ? 9.193 -15.225 54.920 1.00 40.54 85 SER A C 1
ATOM 630 O O . SER A 1 85 ? 10.231 -15.242 54.268 1.00 41.02 85 SER A O 1
ATOM 633 N N . ILE A 1 86 ? 9.121 -14.902 56.208 1.00 39.98 86 ILE A N 1
ATOM 634 C CA . ILE A 1 86 ? 10.278 -14.617 57.020 1.00 39.56 86 ILE A CA 1
ATOM 635 C C . ILE A 1 86 ? 10.263 -15.559 58.226 1.00 40.11 86 ILE A C 1
ATOM 636 O O . ILE A 1 86 ? 9.273 -15.628 58.957 1.00 39.97 86 ILE A O 1
ATOM 641 N N . GLN A 1 87 ? 11.337 -16.330 58.385 1.00 40.40 87 GLN A N 1
ATOM 642 C CA . GLN A 1 87 ? 11.443 -17.280 59.485 1.00 40.91 87 GLN A CA 1
ATOM 643 C C . GLN A 1 87 ? 12.319 -16.752 60.594 1.00 40.86 87 GLN A C 1
ATOM 644 O O . GLN A 1 87 ? 13.431 -16.247 60.354 1.00 40.11 87 GLN A O 1
ATOM 650 N N . ASP A 1 88 ? 11.790 -16.882 61.811 1.00 41.11 88 ASP A N 1
ATOM 651 C CA . ASP A 1 88 ? 12.553 -16.731 63.046 1.00 40.92 88 ASP A CA 1
ATOM 652 C C . ASP A 1 88 ? 13.196 -15.380 63.204 1.00 40.21 88 ASP A C 1
ATOM 653 O O . ASP A 1 88 ? 14.415 -15.272 63.306 1.00 39.23 88 ASP A O 1
ATOM 658 N N . VAL A 1 89 ? 12.368 -14.345 63.194 1.00 39.97 89 VAL A N 1
ATOM 659 C CA . VAL A 1 89 ? 12.799 -13.086 63.728 1.00 39.98 89 VAL A CA 1
ATOM 660 C C . VAL A 1 89 ? 12.757 -13.200 65.255 1.00 40.09 89 VAL A C 1
ATOM 661 O O . VAL A 1 89 ? 11.706 -13.466 65.858 1.00 39.55 89 VAL A O 1
ATOM 665 N N . SER A 1 90 ? 13.936 -13.125 65.862 1.00 40.12 90 SER A N 1
ATOM 666 C CA . SER A 1 90 ? 14.026 -13.096 67.308 1.00 40.16 90 SER A CA 1
ATOM 667 C C . SER A 1 90 ? 14.218 -11.660 67.761 1.00 40.16 90 SER A C 1
ATOM 668 O O . SER A 1 90 ? 15.163 -10.991 67.347 1.00 40.11 90 SER A O 1
ATOM 671 N N . VAL A 1 91 ? 13.269 -11.179 68.560 1.00 40.26 91 VAL A N 1
ATOM 672 C CA . VAL A 1 91 ? 13.310 -9.821 69.107 1.00 40.66 91 VAL A CA 1
ATOM 673 C C . VAL A 1 91 ? 13.458 -9.898 70.627 1.00 40.61 91 VAL A C 1
ATOM 674 O O . VAL A 1 91 ? 12.733 -10.630 71.303 1.00 41.26 91 VAL A O 1
ATOM 678 N N . VAL A 1 92 ? 14.404 -9.143 71.168 1.00 39.85 92 VAL A N 1
ATOM 679 C CA . VAL A 1 92 ? 14.484 -8.989 72.601 1.00 39.04 92 VAL A CA 1
ATOM 680 C C . VAL A 1 92 ? 14.048 -7.530 72.827 1.00 38.77 92 VAL A C 1
ATOM 681 O O . VAL A 1 92 ? 14.619 -6.611 72.228 1.00 38.13 92 VAL A O 1
ATOM 685 N N . PHE A 1 93 ? 12.984 -7.352 73.621 1.00 38.10 93 PHE A N 1
ATOM 686 C CA . PHE A 1 93 ? 12.550 -6.051 74.125 1.00 37.91 93 PHE A CA 1
ATOM 687 C C . PHE A 1 93 ? 13.049 -5.858 75.552 1.00 37.98 93 PHE A C 1
ATOM 688 O O . PHE A 1 93 ? 13.145 -6.807 76.315 1.00 37.79 93 PHE A O 1
ATOM 696 N N . LYS A 1 94 ? 13.318 -4.615 75.911 1.00 37.97 94 LYS A N 1
ATOM 697 C CA . LYS A 1 94 ? 13.580 -4.230 77.285 1.00 38.34 94 LYS A CA 1
ATOM 698 C C . LYS A 1 94 ? 12.511 -3.244 77.734 1.00 37.74 94 LYS A C 1
ATOM 699 O O . LYS A 1 94 ? 11.945 -2.529 76.914 1.00 37.76 94 LYS A O 1
ATOM 705 N N . GLY A 1 95 ? 12.249 -3.194 79.039 1.00 36.96 95 GLY A N 1
ATOM 706 C CA . GLY A 1 95 ? 11.328 -2.205 79.625 1.00 36.82 95 GLY A CA 1
ATOM 707 C C . GLY A 1 95 ? 11.452 -2.145 81.148 1.00 36.51 95 GLY A C 1
ATOM 708 O O . GLY A 1 95 ? 12.340 -2.771 81.721 1.00 36.44 95 GLY A O 1
ATOM 709 N N . THR A 1 96 ? 10.576 -1.383 81.791 1.00 36.73 96 THR A N 1
ATOM 710 C CA . THR A 1 96 ? 10.555 -1.260 83.259 1.00 36.89 96 THR A CA 1
ATOM 711 C C . THR A 1 96 ? 9.171 -1.564 83.802 1.00 36.59 96 THR A C 1
ATOM 712 O O . THR A 1 96 ? 8.200 -0.887 83.444 1.00 36.12 96 THR A O 1
ATOM 716 N N . LEU A 1 97 ? 9.093 -2.605 84.635 1.00 36.42 97 LEU A N 1
ATOM 717 C CA . LEU A 1 97 ? 7.871 -2.944 85.385 1.00 36.80 97 LEU A CA 1
ATOM 718 C C . LEU A 1 97 ? 7.766 -2.144 86.694 1.00 37.29 97 LEU A C 1
ATOM 719 O O . LEU A 1 97 ? 8.682 -2.190 87.530 1.00 38.22 97 LEU A O 1
ATOM 724 N N . LYS A 1 98 ? 6.652 -1.427 86.863 1.00 37.42 98 LYS A N 1
ATOM 725 C CA . LYS A 1 98 ? 6.352 -0.665 88.068 1.00 36.79 98 LYS A CA 1
ATOM 726 C C . LYS A 1 98 ? 5.005 -1.105 88.616 1.00 36.62 98 LYS A C 1
ATOM 727 O O . LYS A 1 98 ? 4.014 -1.149 87.885 1.00 36.52 98 LYS A O 1
ATOM 733 N N . TYR A 1 99 ? 4.968 -1.433 89.911 1.00 35.56 99 TYR A N 1
ATOM 734 C CA . TYR A 1 99 ? 3.732 -1.827 90.569 1.00 34.09 99 TYR A CA 1
ATOM 735 C C . TYR A 1 99 ? 3.699 -1.473 92.047 1.00 34.03 99 TYR A C 1
ATOM 736 O O . TYR A 1 99 ? 4.710 -1.117 92.641 1.00 33.49 99 TYR A O 1
ATOM 745 N N . GLY A 1 100 ? 2.533 -1.614 92.648 1.00 33.73 100 GLY A N 1
ATOM 746 C CA . GLY A 1 100 ? 2.420 -1.411 94.083 1.00 34.73 100 GLY A CA 1
ATOM 747 C C . GLY A 1 100 ? 1.214 -2.161 94.535 1.00 34.78 100 GLY A C 1
ATOM 748 O O . GLY A 1 100 ? 0.247 -2.270 93.783 1.00 35.29 100 GLY A O 1
ATOM 749 N N . TYR A 1 101 ? 1.287 -2.694 95.754 1.00 35.00 101 TYR A N 1
ATOM 750 C CA . TYR A 1 101 ? 0.176 -3.394 96.379 1.00 33.95 101 TYR A CA 1
ATOM 751 C C . TYR A 1 101 ? -0.747 -2.349 96.951 1.00 35.11 101 TYR A C 1
ATOM 752 O O . TYR A 1 101 ? -0.469 -1.746 98.009 1.00 35.49 101 TYR A O 1
ATOM 761 N N . THR A 1 102 ? -1.841 -2.132 96.226 1.00 35.79 102 THR A N 1
ATOM 762 C CA . THR A 1 102 ? -2.746 -1.023 96.474 1.00 36.32 102 THR A CA 1
ATOM 763 C C . THR A 1 102 ? -3.529 -1.240 97.746 1.00 37.31 102 THR A C 1
ATOM 764 O O . THR A 1 102 ? -3.501 -0.386 98.643 1.00 37.79 102 THR A O 1
ATOM 768 N N . THR A 1 103 ? -4.236 -2.366 97.835 1.00 37.64 103 THR A N 1
ATOM 769 C CA . THR A 1 103 ? -5.024 -2.601 99.017 1.00 38.65 103 THR A CA 1
ATOM 770 C C . THR A 1 103 ? -4.131 -3.102 100.175 1.00 38.94 103 THR A C 1
ATOM 771 O O . THR A 1 103 ? -4.312 -2.654 101.320 1.00 39.17 103 THR A O 1
ATOM 775 N N . ALA A 1 104 ? -3.158 -3.973 99.873 1.00 38.20 104 ALA A N 1
ATOM 776 C CA . ALA A 1 104 ? -2.231 -4.527 100.890 1.00 38.05 104 ALA A CA 1
ATOM 777 C C . ALA A 1 104 ? -1.099 -3.564 101.297 1.00 38.62 104 ALA A C 1
ATOM 778 O O . ALA A 1 104 ? 0.087 -3.818 101.008 1.00 38.01 104 ALA A O 1
ATOM 780 N N . TRP A 1 105 ? -1.459 -2.464 101.959 1.00 39.26 105 TRP A N 1
ATOM 781 C CA . TRP A 1 105 ? -0.475 -1.448 102.359 1.00 40.29 105 TRP A CA 1
ATOM 782 C C . TRP A 1 105 ? 0.621 -2.002 103.272 1.00 39.81 105 TRP A C 1
ATOM 783 O O . TRP A 1 105 ? 1.721 -1.442 103.363 1.00 39.74 105 TRP A O 1
ATOM 794 N N . TRP A 1 106 ? 0.329 -3.128 103.917 1.00 38.95 106 TRP A N 1
ATOM 795 C CA . TRP A 1 106 ? 1.255 -3.723 104.880 1.00 37.35 106 TRP A CA 1
ATOM 796 C C . TRP A 1 106 ? 2.330 -4.545 104.200 1.00 37.22 106 TRP A C 1
ATOM 797 O O . TRP A 1 106 ? 3.215 -5.085 104.868 1.00 37.38 106 TRP A O 1
ATOM 808 N N . LEU A 1 107 ? 2.255 -4.665 102.875 1.00 35.94 107 LEU A N 1
ATOM 809 C CA . LEU A 1 107 ? 3.299 -5.384 102.129 1.00 34.04 107 LEU A CA 1
ATOM 810 C C . LEU A 1 107 ? 4.449 -4.458 101.663 1.00 33.64 107 LEU A C 1
ATOM 811 O O . LEU A 1 107 ? 5.438 -4.919 101.094 1.00 33.99 107 LEU A O 1
ATOM 816 N N . GLY A 1 108 ? 4.343 -3.164 101.913 1.00 33.05 108 GLY A N 1
ATOM 817 C CA . GLY A 1 108 ? 5.455 -2.269 101.595 1.00 33.10 108 GLY A CA 1
ATOM 818 C C . GLY A 1 108 ? 5.319 -1.359 100.385 1.00 34.07 108 GLY A C 1
ATOM 819 O O . GLY A 1 108 ? 4.251 -1.291 99.739 1.00 33.77 108 GLY A O 1
ATOM 820 N N . ILE A 1 109 ? 6.410 -0.648 100.087 1.00 33.77 109 ILE A N 1
ATOM 821 C CA . ILE A 1 109 ? 6.422 0.388 99.076 1.00 34.85 109 ILE A CA 1
ATOM 822 C C . ILE A 1 109 ? 6.356 -0.155 97.642 1.00 35.60 109 ILE A C 1
ATOM 823 O O . ILE A 1 109 ? 6.641 -1.328 97.379 1.00 34.53 109 ILE A O 1
ATOM 828 N N . ASP A 1 110 ? 5.987 0.745 96.724 1.00 36.91 110 ASP A N 1
ATOM 829 C CA . ASP A 1 110 ? 5.914 0.436 95.289 1.00 36.92 110 ASP A CA 1
ATOM 830 C C . ASP A 1 110 ? 7.239 -0.038 94.744 1.00 36.67 110 ASP A C 1
ATOM 831 O O . ASP A 1 110 ? 8.296 0.321 95.267 1.00 37.17 110 ASP A O 1
ATOM 836 N N . GLN A 1 111 ? 7.179 -0.828 93.673 1.00 36.47 111 GLN A N 1
ATOM 837 C CA . GLN A 1 111 ? 8.376 -1.457 93.119 1.00 36.99 111 GLN A CA 1
ATOM 838 C C . GLN A 1 111 ? 8.638 -1.059 91.680 1.00 37.64 111 GLN A C 1
ATOM 839 O O . GLN A 1 111 ? 7.732 -0.586 90.970 1.00 36.57 111 GLN A O 1
ATOM 845 N N . SER A 1 112 ? 9.900 -1.247 91.283 1.00 38.67 112 SER A N 1
ATOM 846 C CA . SER A 1 112 ? 10.405 -0.934 89.938 1.00 39.79 112 SER A CA 1
ATOM 847 C C . SER A 1 112 ? 11.386 -2.031 89.554 1.00 40.35 112 SER A C 1
ATOM 848 O O . SER A 1 112 ? 12.432 -2.150 90.183 1.00 40.75 112 SER A O 1
ATOM 851 N N . ILE A 1 113 ? 11.041 -2.853 88.560 1.00 40.12 113 ILE A N 1
ATOM 852 C CA . ILE A 1 113 ? 11.933 -3.928 88.109 1.00 40.37 113 ILE A CA 1
ATOM 853 C C . ILE A 1 113 ? 12.179 -3.848 86.589 1.00 40.55 113 ILE A C 1
ATOM 854 O O . ILE A 1 113 ? 11.227 -3.832 85.808 1.00 40.36 113 ILE A O 1
ATOM 859 N N . ASP A 1 114 ? 13.446 -3.796 86.177 1.00 40.62 114 ASP A N 1
ATOM 860 C CA . ASP A 1 114 ? 13.765 -3.873 84.751 1.00 40.94 114 ASP A CA 1
ATOM 861 C C . ASP A 1 114 ? 13.465 -5.286 84.250 1.00 41.43 114 ASP A C 1
ATOM 862 O O . ASP A 1 114 ? 13.582 -6.274 84.999 1.00 41.72 114 ASP A O 1
ATOM 867 N N . PHE A 1 115 ? 13.027 -5.368 83.006 1.00 41.37 115 PHE A N 1
ATOM 868 C CA . PHE A 1 115 ? 12.682 -6.638 82.403 1.00 42.48 115 PHE A CA 1
ATOM 869 C C . PHE A 1 115 ? 13.143 -6.690 80.956 1.00 42.53 115 PHE A C 1
ATOM 870 O O . PHE A 1 115 ? 13.545 -5.678 80.370 1.00 42.78 115 PHE A O 1
ATOM 878 N N . GLU A 1 116 ? 13.110 -7.892 80.415 1.00 42.27 116 GLU A N 1
ATOM 879 C CA . GLU A 1 116 ? 13.178 -8.117 78.986 1.00 41.94 116 GLU A CA 1
ATOM 880 C C . GLU A 1 116 ? 12.025 -9.020 78.593 1.00 41.71 116 GLU A C 1
ATOM 881 O O . GLU A 1 116 ? 11.610 -9.876 79.386 1.00 40.21 116 GLU A O 1
ATOM 887 N N . ILE A 1 117 ? 11.506 -8.796 77.377 1.00 41.71 117 ILE A N 1
ATOM 888 C CA . ILE A 1 117 ? 10.619 -9.754 76.688 1.00 41.14 117 ILE A CA 1
ATOM 889 C C . ILE A 1 117 ? 11.337 -10.370 75.468 1.00 42.03 117 ILE A C 1
ATOM 890 O O . ILE A 1 117 ? 11.858 -9.661 74.597 1.00 42.05 117 ILE A O 1
ATOM 895 N N . ASP A 1 118 ? 11.397 -11.694 75.458 1.00 42.51 118 ASP A N 1
ATOM 896 C CA . ASP A 1 118 ? 12.041 -12.493 74.426 1.00 43.16 118 ASP A CA 1
ATOM 897 C C . ASP A 1 118 ? 10.994 -13.119 73.531 1.00 42.54 118 ASP A C 1
ATOM 898 O O . ASP A 1 118 ? 10.175 -13.875 74.032 1.00 42.10 118 ASP A O 1
ATOM 903 N N . SER A 1 119 ? 11.004 -12.817 72.231 1.00 41.77 119 SER A N 1
ATOM 904 C CA . SER A 1 119 ? 10.119 -13.532 71.294 1.00 41.79 119 SER A CA 1
ATOM 905 C C . SER A 1 119 ? 10.802 -14.048 70.028 1.00 40.84 119 SER A C 1
ATOM 906 O O . SER A 1 119 ? 11.866 -13.555 69.634 1.00 40.55 119 SER A O 1
ATOM 909 N N . ALA A 1 120 ? 10.180 -15.070 69.433 1.00 39.87 120 ALA A N 1
ATOM 910 C CA . ALA A 1 120 ? 10.555 -15.596 68.136 1.00 38.38 120 ALA A CA 1
ATOM 911 C C . ALA A 1 120 ? 9.285 -15.643 67.303 1.00 38.29 120 ALA A C 1
ATOM 912 O O . ALA A 1 120 ? 8.230 -16.134 67.768 1.00 38.21 120 ALA A O 1
ATOM 914 N N . ILE A 1 121 ? 9.376 -15.093 66.090 1.00 36.83 121 ILE A N 1
ATOM 915 C CA . ILE A 1 121 ? 8.199 -14.893 65.236 1.00 36.32 121 ILE A CA 1
ATOM 916 C C . ILE A 1 121 ? 8.498 -15.341 63.793 1.00 35.38 121 ILE A C 1
ATOM 917 O O . ILE A 1 121 ? 9.582 -15.089 63.278 1.00 35.36 121 ILE A O 1
ATOM 922 N N . ASP A 1 122 ? 7.558 -16.046 63.173 1.00 34.76 122 ASP A N 1
ATOM 923 C CA . ASP A 1 122 ? 7.558 -16.239 61.715 1.00 34.03 122 ASP A CA 1
ATOM 924 C C . ASP A 1 122 ? 6.506 -15.290 61.130 1.00 34.46 122 ASP A C 1
ATOM 925 O O . ASP A 1 122 ? 5.405 -15.200 61.671 1.00 33.44 122 ASP A O 1
ATOM 930 N N . LEU A 1 123 ? 6.864 -14.552 60.069 1.00 34.33 123 LEU A N 1
ATOM 931 C CA . LEU A 1 123 ? 5.922 -13.676 59.371 1.00 35.02 123 LEU A CA 1
ATOM 932 C C . LEU A 1 123 ? 5.629 -14.141 57.935 1.00 34.69 123 LEU A C 1
ATOM 933 O O . LEU A 1 123 ? 6.476 -14.741 57.265 1.00 35.07 123 LEU A O 1
ATOM 938 N N . GLN A 1 124 ? 4.427 -13.839 57.471 1.00 34.65 124 GLN A N 1
ATOM 939 C CA . GLN A 1 124 ? 4.032 -14.078 56.092 1.00 34.42 124 GLN A CA 1
ATOM 940 C C . GLN A 1 124 ? 3.364 -12.786 55.639 1.00 34.29 124 GLN A C 1
ATOM 941 O O . GLN A 1 124 ? 2.328 -12.400 56.176 1.00 34.21 124 GLN A O 1
ATOM 947 N N . ILE A 1 125 ? 4.002 -12.093 54.699 1.00 33.65 125 ILE A N 1
ATOM 948 C CA . ILE A 1 125 ? 3.480 -10.833 54.174 1.00 33.47 125 ILE A CA 1
ATOM 949 C C . ILE A 1 125 ? 3.123 -10.978 52.696 1.00 33.16 125 ILE A C 1
ATOM 950 O O . ILE A 1 125 ? 4.008 -11.108 51.862 1.00 33.55 125 ILE A O 1
ATOM 955 N N . ASN A 1 126 ? 1.834 -10.946 52.386 1.00 33.15 126 ASN A N 1
ATOM 956 C CA . ASN A 1 126 ? 1.340 -11.049 51.001 1.00 32.96 126 ASN A CA 1
ATOM 957 C C . ASN A 1 126 ? 0.927 -9.678 50.460 1.00 34.00 126 ASN A C 1
ATOM 958 O O . ASN A 1 126 ? -0.140 -9.148 50.812 1.00 33.71 126 ASN A O 1
ATOM 963 N N . THR A 1 127 ? 1.812 -9.079 49.661 1.00 34.60 127 THR A N 1
ATOM 964 C CA . THR A 1 127 ? 1.642 -7.707 49.208 1.00 35.00 127 THR A CA 1
ATOM 965 C C . THR A 1 127 ? 0.930 -7.683 47.851 1.00 35.85 127 THR A C 1
ATOM 966 O O . THR A 1 127 ? 1.369 -8.342 46.897 1.00 36.73 127 THR A O 1
ATOM 970 N N . GLN A 1 128 ? -0.173 -6.946 47.784 1.00 35.95 128 GLN A N 1
ATOM 971 C CA . GLN A 1 128 ? -0.894 -6.695 46.545 1.00 37.33 128 GLN A CA 1
ATOM 972 C C . GLN A 1 128 ? -0.515 -5.325 45.956 1.00 37.83 128 GLN A C 1
ATOM 973 O O . GLN A 1 128 ? -0.307 -4.353 46.678 1.00 37.52 128 GLN A O 1
ATOM 979 N N . LEU A 1 129 ? -0.451 -5.260 44.628 1.00 38.69 129 LEU A N 1
ATOM 980 C CA . LEU A 1 129 ? -0.059 -4.041 43.911 1.00 39.05 129 LEU A CA 1
ATOM 981 C C . LEU A 1 129 ? -1.243 -3.537 43.105 1.00 39.00 129 LEU A C 1
ATOM 982 O O . LEU A 1 129 ? -1.861 -4.295 42.343 1.00 38.92 129 LEU A O 1
ATOM 987 N N . THR A 1 130 ? -1.558 -2.260 43.277 1.00 38.73 130 THR A N 1
ATOM 988 C CA . THR A 1 130 ? -2.675 -1.658 42.604 1.00 39.02 130 THR A CA 1
ATOM 989 C C . THR A 1 130 ? -2.316 -0.238 42.177 1.00 39.73 1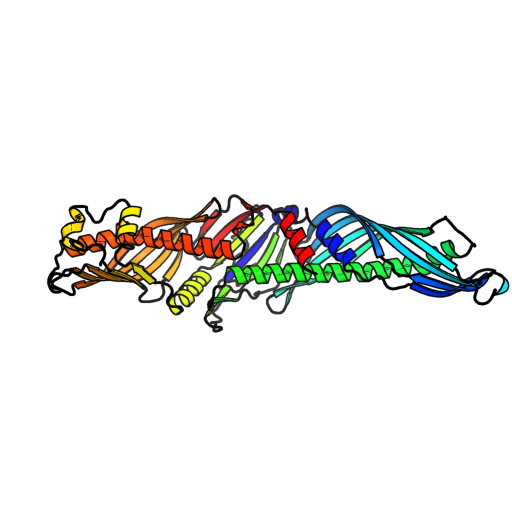30 THR A C 1
ATOM 990 O O . THR A 1 130 ? -1.385 0.376 42.719 1.00 39.67 130 THR A O 1
ATOM 994 N N . ALA A 1 131 ? -3.070 0.270 41.205 1.00 39.85 131 ALA A N 1
ATOM 995 C CA . ALA A 1 131 ? -2.932 1.625 40.721 1.00 40.19 131 ALA A CA 1
ATOM 996 C C . ALA A 1 131 ? -3.708 2.555 41.630 1.00 40.91 131 ALA A C 1
ATOM 997 O O . ALA A 1 131 ? -4.870 2.291 41.965 1.00 40.50 131 ALA A O 1
ATOM 999 N N . ASP A 1 132 ? -3.068 3.645 42.039 1.00 41.57 132 ASP A N 1
ATOM 1000 C CA . ASP A 1 132 ? -3.753 4.668 42.806 1.00 42.76 132 ASP A CA 1
ATOM 1001 C C . ASP A 1 132 ? -3.148 6.015 42.463 1.00 42.90 132 ASP A C 1
ATOM 1002 O O . ASP A 1 132 ? -1.955 6.238 42.676 1.00 42.74 132 ASP A O 1
ATOM 1007 N N . SER A 1 133 ? -3.973 6.912 41.936 1.00 43.58 133 SER A N 1
ATOM 1008 C CA . SER A 1 133 ? -3.483 8.215 41.520 1.00 44.49 133 SER A CA 1
ATOM 1009 C C . SER A 1 133 ? -2.411 8.093 40.415 1.00 43.87 133 SER A C 1
ATOM 1010 O O . SER A 1 133 ? -1.472 8.889 40.377 1.00 44.00 133 SER A O 1
ATOM 1013 N N . GLY A 1 134 ? -2.533 7.087 39.539 1.00 43.18 134 GLY A N 1
ATOM 1014 C CA . GLY A 1 134 ? -1.506 6.839 38.504 1.00 41.57 134 GLY A CA 1
ATOM 1015 C C . GLY A 1 134 ? -0.194 6.289 39.032 1.00 40.61 134 GLY A C 1
ATOM 1016 O O . GLY A 1 134 ? 0.782 6.178 38.307 1.00 40.10 134 GLY A O 1
ATOM 1017 N N . ARG A 1 135 ? -0.201 5.892 40.297 1.00 40.13 135 ARG A N 1
ATOM 1018 C CA . ARG A 1 135 ? 0.978 5.463 41.006 1.00 40.39 135 ARG A CA 1
ATOM 1019 C C . ARG A 1 135 ? 0.738 4.041 41.428 1.00 40.16 135 ARG A C 1
ATOM 1020 O O . ARG A 1 135 ? -0.398 3.685 41.703 1.00 40.01 135 ARG A O 1
ATOM 1028 N N . VAL A 1 136 ? 1.782 3.221 41.486 1.00 39.85 136 VAL A N 1
ATOM 1029 C CA . VAL A 1 136 ? 1.590 1.912 42.096 1.00 40.40 136 VAL A CA 1
ATOM 1030 C C . VAL A 1 136 ? 1.650 1.976 43.641 1.00 40.58 136 VAL A C 1
ATOM 1031 O O . VAL A 1 136 ? 2.613 2.488 44.225 1.00 40.11 136 VAL A O 1
ATOM 1035 N N . ARG A 1 137 ? 0.559 1.510 44.250 1.00 39.65 137 ARG A N 1
ATOM 1036 C CA . ARG A 1 137 ? 0.403 1.345 45.690 1.00 39.60 137 ARG A CA 1
ATOM 1037 C C . ARG A 1 137 ? 0.660 -0.094 46.102 1.00 38.98 137 ARG A C 1
ATOM 1038 O O . ARG A 1 137 ? 0.378 -1.022 45.346 1.00 37.81 137 ARG A O 1
ATOM 1046 N N . THR A 1 138 ? 1.109 -0.268 47.344 1.00 38.79 138 THR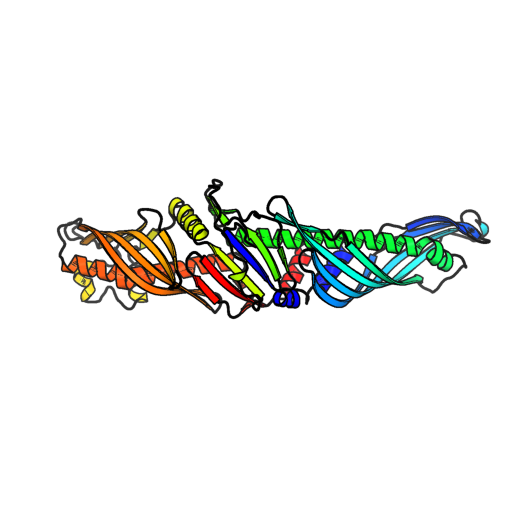 A N 1
ATOM 1047 C CA . THR A 1 138 ? 1.212 -1.592 47.946 1.00 38.75 138 THR A CA 1
ATOM 1048 C C . THR A 1 138 ? 0.217 -1.744 49.102 1.00 39.08 138 THR A C 1
ATOM 1049 O O . THR A 1 138 ? -0.085 -0.783 49.826 1.00 37.62 138 THR A O 1
ATOM 1053 N N . ASP A 1 139 ? -0.318 -2.951 49.254 1.00 39.42 139 ASP A N 1
ATOM 1054 C CA . ASP A 1 139 ? -1.253 -3.227 50.336 1.00 39.81 139 ASP A CA 1
ATOM 1055 C C . ASP A 1 139 ? -1.070 -4.672 50.758 1.00 39.45 139 ASP A C 1
ATOM 1056 O O . ASP A 1 139 ? -1.169 -5.590 49.936 1.00 37.70 139 ASP A O 1
ATOM 1061 N N . ALA A 1 140 ? -0.763 -4.864 52.041 1.00 39.59 140 ALA A N 1
ATOM 1062 C CA . ALA A 1 140 ? -0.710 -6.202 52.619 1.00 40.04 140 ALA A CA 1
ATOM 1063 C C . ALA A 1 140 ? -1.768 -6.335 53.725 1.00 41.12 140 ALA A C 1
ATOM 1064 O O . ALA A 1 140 ? -1.424 -6.256 54.912 1.00 40.72 140 ALA A O 1
ATOM 1066 N N . PRO A 1 141 ? -3.055 -6.512 53.350 1.00 41.81 141 PRO A N 1
ATOM 1067 C CA . PRO A 1 141 ? -4.039 -6.751 54.409 1.00 43.20 141 PRO A CA 1
ATOM 1068 C C . PRO A 1 141 ? -3.869 -8.127 55.053 1.00 44.16 141 PRO A C 1
ATOM 1069 O O . PRO A 1 141 ? -4.310 -8.333 56.175 1.00 44.55 141 PRO A O 1
ATOM 1073 N N . ASP A 1 142 ? -3.228 -9.041 54.326 1.00 45.57 142 ASP A N 1
ATOM 1074 C CA . ASP A 1 142 ? -2.944 -10.402 54.767 1.00 46.07 142 ASP A CA 1
ATOM 1075 C C . ASP A 1 142 ? -1.504 -10.468 55.227 1.00 45.96 142 ASP A C 1
ATOM 1076 O O . ASP A 1 142 ? -0.583 -10.794 54.443 1.00 45.25 142 ASP A O 1
ATOM 1081 N N . CYS A 1 143 ? -1.322 -10.163 56.504 1.00 45.11 143 CYS A N 1
ATOM 1082 C CA . CYS A 1 143 ? -0.006 -10.063 57.097 1.00 44.40 143 CYS A CA 1
ATOM 1083 C C . CYS A 1 143 ? -0.069 -10.906 58.368 1.00 43.63 143 CYS A C 1
ATOM 1084 O O . CYS A 1 143 ? -0.683 -10.500 59.340 1.00 43.58 143 CYS A O 1
ATOM 1087 N N . TYR A 1 144 ? 0.495 -12.113 58.305 1.00 42.79 144 TYR A N 1
ATOM 1088 C CA . TYR A 1 144 ? 0.321 -13.140 59.318 1.00 42.42 144 TYR A CA 1
ATOM 1089 C C . TYR A 1 144 ? 1.527 -13.137 60.251 1.00 41.77 144 TYR A C 1
ATOM 1090 O O . TYR A 1 144 ? 2.663 -12.996 59.790 1.00 41.60 144 TYR A O 1
ATOM 1099 N N . LEU A 1 145 ? 1.273 -13.279 61.554 1.00 39.91 145 LEU A N 1
ATOM 1100 C CA . LEU A 1 145 ? 2.326 -13.488 62.537 1.00 39.52 145 LEU A CA 1
ATOM 1101 C C . LEU A 1 145 ? 2.104 -14.772 63.316 1.00 38.79 145 LEU A C 1
ATOM 1102 O O . LEU A 1 145 ? 0.986 -15.094 63.711 1.00 38.90 145 LEU A O 1
ATOM 1107 N N . SER A 1 146 ? 3.181 -15.506 63.515 1.00 38.07 146 SER A N 1
ATOM 1108 C CA . SER A 1 146 ? 3.139 -16.741 64.269 1.00 38.00 146 SER A CA 1
ATOM 1109 C C . SER A 1 146 ? 4.235 -16.691 65.317 1.00 37.57 146 SER A C 1
ATOM 1110 O O . SER A 1 146 ? 5.411 -16.727 64.967 1.00 37.54 146 SER A O 1
ATOM 1113 N N . PHE A 1 147 ? 3.844 -16.581 66.594 1.00 36.79 147 PHE A N 1
ATOM 1114 C CA . PHE A 1 147 ? 4.801 -16.518 67.716 1.00 35.77 147 PHE A CA 1
ATOM 1115 C C . PHE A 1 147 ? 5.215 -17.904 68.192 1.00 36.75 147 PHE A C 1
ATOM 1116 O O . PHE A 1 147 ? 4.374 -18.759 68.437 1.00 36.44 147 PHE A O 1
ATOM 1124 N N . HIS A 1 148 ? 6.514 -18.132 68.294 1.00 38.72 148 HIS A N 1
ATOM 1125 C CA . HIS A 1 148 ? 7.032 -19.376 68.866 1.00 40.96 148 HIS A CA 1
ATOM 1126 C C . HIS A 1 148 ? 7.119 -19.207 70.363 1.00 41.36 148 HIS A C 1
ATOM 1127 O O . HIS A 1 148 ? 6.912 -20.153 71.108 1.00 41.96 148 HIS A O 1
ATOM 1134 N N . LYS A 1 149 ? 7.453 -17.993 70.795 1.00 41.75 149 LYS A N 1
ATOM 1135 C CA . LYS A 1 149 ? 7.529 -17.671 72.214 1.00 42.05 149 LYS A CA 1
ATOM 1136 C C . LYS A 1 149 ? 7.345 -16.186 72.431 1.00 42.60 149 LYS A C 1
ATOM 1137 O O . LYS A 1 149 ? 7.567 -15.370 71.525 1.00 42.94 149 LYS A O 1
ATOM 1143 N N . LEU A 1 150 ? 6.926 -15.858 73.644 1.00 42.33 150 LEU A N 1
ATOM 1144 C CA . LEU A 1 150 ? 6.956 -14.510 74.170 1.00 42.21 150 LEU A CA 1
ATOM 1145 C C . LEU A 1 150 ? 7.075 -14.670 75.687 1.00 42.23 150 LEU A C 1
ATOM 1146 O O . LEU A 1 150 ? 6.085 -14.935 76.367 1.00 41.97 150 LEU A O 1
ATOM 1151 N N . LEU A 1 151 ? 8.305 -14.552 76.180 1.00 42.20 151 LEU A N 1
ATOM 1152 C CA . LEU A 1 151 ? 8.657 -14.821 77.589 1.00 42.53 151 LEU A CA 1
ATOM 1153 C C . LEU A 1 151 ? 9.151 -13.562 78.288 1.00 42.46 151 LEU A C 1
ATOM 1154 O O . LEU A 1 151 ? 10.018 -12.873 77.763 1.00 42.66 151 LEU A O 1
ATOM 1159 N N . LEU A 1 152 ? 8.611 -13.286 79.475 1.00 42.17 152 LEU A N 1
ATOM 1160 C CA . LEU A 1 152 ? 9.041 -12.169 80.298 1.00 42.14 152 LEU A CA 1
ATOM 1161 C C . LEU A 1 152 ? 10.144 -12.637 81.235 1.00 42.40 152 LEU A C 1
ATOM 1162 O O . LEU A 1 152 ? 10.047 -13.714 81.809 1.00 43.94 152 LEU A O 1
ATOM 1167 N N . HIS A 1 153 ? 11.212 -11.856 81.354 1.00 42.28 153 HIS A N 1
ATOM 1168 C CA . HIS A 1 153 ? 12.319 -12.180 82.240 1.00 42.55 153 HIS A CA 1
ATOM 1169 C C . HIS A 1 153 ? 12.617 -10.953 83.066 1.00 42.44 153 HIS A C 1
ATOM 1170 O O . HIS A 1 153 ? 13.010 -9.936 82.515 1.00 42.69 153 HIS A O 1
ATOM 1177 N N . LEU A 1 154 ? 12.401 -11.032 84.375 1.00 42.77 154 LEU A N 1
ATOM 1178 C CA . LEU A 1 154 ? 12.750 -9.909 85.281 1.00 42.71 154 LEU A CA 1
ATOM 1179 C C . LEU A 1 154 ? 14.216 -9.903 85.670 1.00 42.28 154 LEU A C 1
ATOM 1180 O O . LEU A 1 154 ? 14.829 -10.968 85.810 1.00 41.45 154 LEU A O 1
ATOM 1185 N N . GLN A 1 155 ? 14.783 -8.704 85.817 1.00 42.86 155 GLN A N 1
ATOM 1186 C CA . GLN A 1 155 ? 16.138 -8.568 86.361 1.00 44.30 155 GLN A CA 1
ATOM 1187 C C . GLN A 1 155 ? 16.142 -9.101 87.791 1.00 43.67 155 GLN A C 1
ATOM 1188 O O . GLN A 1 155 ? 15.333 -8.671 88.616 1.00 43.74 155 GLN A O 1
ATOM 1194 N N . GLY A 1 156 ? 17.018 -10.063 88.056 1.00 43.23 156 GLY A N 1
ATOM 1195 C CA . GLY A 1 156 ? 17.104 -10.690 89.364 1.00 42.93 156 GLY A CA 1
ATOM 1196 C C . GLY A 1 156 ? 16.115 -11.814 89.632 1.00 43.34 156 GLY A C 1
ATOM 1197 O O . GLY A 1 156 ? 16.050 -12.311 90.756 1.00 44.28 156 GLY A O 1
ATOM 1198 N N . GLU A 1 157 ? 15.343 -12.211 88.620 1.00 42.37 157 GLU A N 1
ATOM 1199 C CA . GLU A 1 157 ? 14.380 -13.316 88.714 1.00 42.11 157 GLU A CA 1
ATOM 1200 C C . GLU A 1 157 ? 13.445 -13.282 89.958 1.00 40.28 157 GLU A C 1
ATOM 1201 O O . GLU A 1 157 ? 13.151 -14.316 90.575 1.00 40.41 157 GLU A O 1
ATOM 1207 N N . ARG A 1 158 ? 12.965 -12.086 90.290 1.00 38.19 158 ARG A N 1
ATOM 1208 C CA . ARG A 1 158 ? 12.011 -11.885 91.380 1.00 36.31 158 ARG A CA 1
ATOM 1209 C C . ARG A 1 158 ? 10.662 -12.485 91.037 1.00 36.29 158 ARG A C 1
ATOM 1210 O O . ARG A 1 158 ? 10.193 -12.356 89.900 1.00 36.09 158 ARG A O 1
ATOM 1218 N N . GLU A 1 159 ? 10.054 -13.180 91.999 1.00 36.69 159 GLU A N 1
ATOM 1219 C CA . GLU A 1 159 ? 8.654 -13.649 91.878 1.00 35.96 159 GLU A CA 1
ATOM 1220 C C . GLU A 1 159 ? 7.852 -13.641 93.192 1.00 35.72 159 GLU A C 1
ATOM 1221 O O . GLU A 1 159 ? 7.914 -14.587 93.960 1.00 35.42 159 GLU A O 1
ATOM 1227 N N . PRO A 1 160 ? 7.054 -12.584 93.417 1.00 35.38 160 PRO A N 1
ATOM 1228 C CA . PRO A 1 160 ? 6.171 -12.477 94.563 1.00 35.18 160 PRO A CA 1
ATOM 1229 C C . PRO A 1 160 ? 5.000 -13.448 94.444 1.00 35.83 160 PRO A C 1
ATOM 1230 O O . PRO A 1 160 ? 4.345 -13.745 95.454 1.00 35.96 160 PRO A O 1
ATOM 1234 N N . GLY A 1 161 ? 4.735 -13.932 93.222 1.00 35.11 161 GLY A N 1
ATOM 1235 C CA . GLY A 1 161 ? 3.658 -14.895 92.976 1.00 34.29 161 GLY A CA 1
ATOM 1236 C C . GLY A 1 161 ? 2.628 -14.547 91.898 1.00 34.10 161 GLY A C 1
ATOM 1237 O O . GLY A 1 161 ? 1.943 -15.440 91.386 1.00 33.73 161 GLY A O 1
ATOM 1238 N N . TRP A 1 162 ? 2.514 -13.271 91.551 1.00 33.15 162 TRP A N 1
ATOM 1239 C CA . TRP A 1 162 ? 1.424 -12.813 90.685 1.00 33.50 162 TRP A CA 1
ATOM 1240 C C . TRP A 1 162 ? 1.872 -12.387 89.282 1.00 34.06 162 TRP A C 1
ATOM 1241 O O . TRP A 1 162 ? 1.025 -12.102 88.438 1.00 34.26 162 TRP A O 1
ATOM 1252 N N . ILE A 1 163 ? 3.184 -12.320 89.042 1.00 34.63 163 ILE A N 1
ATOM 1253 C CA . ILE A 1 163 ? 3.712 -11.672 87.840 1.00 34.37 163 ILE A CA 1
ATOM 1254 C C . ILE A 1 163 ? 3.685 -12.603 86.630 1.00 35.77 163 ILE A C 1
ATOM 1255 O O . ILE A 1 163 ? 3.112 -12.267 85.583 1.00 36.21 163 ILE A O 1
ATOM 1260 N N . LYS A 1 164 ? 4.311 -13.765 86.764 1.00 36.16 164 LYS A N 1
ATOM 1261 C CA . LYS A 1 164 ? 4.375 -14.700 85.657 1.00 37.47 164 LYS A CA 1
ATOM 1262 C C . LYS A 1 164 ? 2.966 -15.081 85.195 1.00 37.73 164 LYS A C 1
ATOM 1263 O O . LYS A 1 164 ? 2.713 -15.167 83.989 1.00 38.02 164 LYS A O 1
ATOM 1269 N N . GLN A 1 165 ? 2.042 -15.251 86.145 1.00 37.33 165 GLN A N 1
ATOM 1270 C CA . GLN A 1 165 ? 0.634 -15.572 85.854 1.00 36.87 165 GLN A CA 1
ATOM 1271 C C . GLN A 1 165 ? -0.149 -14.474 85.137 1.00 37.08 165 GLN A C 1
ATOM 1272 O O . GLN A 1 165 ? -0.995 -14.753 84.262 1.00 36.61 165 GLN A O 1
ATOM 1282 N N . LEU A 1 166 ? 0.089 -13.234 85.554 1.00 35.96 166 LEU A N 1
ATOM 1283 C CA . LEU A 1 166 ? -0.568 -12.104 84.955 1.00 35.67 166 LEU A CA 1
ATOM 1284 C C . LEU A 1 166 ? -0.097 -11.938 83.507 1.00 36.02 166 LEU A C 1
ATOM 1285 O O . LEU A 1 166 ? -0.912 -11.823 82.606 1.00 36.33 166 LEU A O 1
ATOM 1290 N N . PHE A 1 167 ? 1.213 -11.919 83.299 1.00 36.41 167 PHE A N 1
ATOM 1291 C CA . PHE A 1 167 ? 1.764 -11.815 81.957 1.00 36.70 167 PHE A CA 1
ATOM 1292 C C . PHE A 1 167 ? 1.168 -12.878 81.025 1.00 37.38 167 PHE A C 1
ATOM 1293 O O . PHE A 1 167 ? 0.606 -12.550 79.974 1.00 37.91 167 PHE A O 1
ATOM 1301 N N . THR A 1 168 ? 1.248 -14.135 81.450 1.00 37.02 168 THR A N 1
ATOM 1302 C CA . THR A 1 168 ? 0.717 -15.270 80.729 1.00 37.17 168 THR A CA 1
ATOM 1303 C C . THR A 1 168 ? -0.781 -15.210 80.431 1.00 38.03 168 THR A C 1
ATOM 1304 O O . THR A 1 168 ? -1.180 -15.449 79.290 1.00 38.40 168 THR A O 1
ATOM 1308 N N . ASN A 1 169 ? -1.610 -14.904 81.430 1.00 37.43 169 ASN A N 1
ATOM 1309 C CA . ASN A 1 169 ? -3.059 -14.895 81.236 1.00 37.86 169 ASN A CA 1
ATOM 1310 C C . ASN A 1 169 ? -3.686 -13.565 80.794 1.00 37.77 169 ASN A C 1
ATOM 1311 O O . ASN A 1 169 ? -4.718 -13.565 80.147 1.00 37.89 169 ASN A O 1
ATOM 1316 N N . PHE A 1 170 ? -3.101 -12.434 81.170 1.00 37.86 170 PHE A N 1
ATOM 1317 C CA . PHE A 1 170 ? -3.707 -11.142 80.811 1.00 37.70 170 PHE A CA 1
ATOM 1318 C C . PHE A 1 170 ? -2.861 -10.324 79.864 1.00 37.03 170 PHE A C 1
ATOM 1319 O O . PHE A 1 170 ? -3.374 -9.419 79.234 1.00 37.58 170 PHE A O 1
ATOM 1327 N N . ILE A 1 171 ? -1.570 -10.605 79.757 1.00 36.79 171 ILE A N 1
ATOM 1328 C CA . ILE A 1 171 ? -0.753 -9.694 78.963 1.00 36.72 171 ILE A CA 1
ATOM 1329 C C . ILE A 1 171 ? -0.277 -10.220 77.592 1.00 37.20 171 ILE A C 1
ATOM 1330 O O . ILE A 1 171 ? -0.408 -9.492 76.617 1.00 37.22 171 ILE A O 1
ATOM 1335 N N . SER A 1 172 ? 0.246 -11.449 77.503 1.00 36.55 172 SER A N 1
ATOM 1336 C CA . SER A 1 172 ? 0.896 -11.835 76.262 1.00 37.72 172 SER A CA 1
ATOM 1337 C C . SER A 1 172 ? -0.017 -11.849 75.026 1.00 37.53 172 SER A C 1
ATOM 1338 O O . SER A 1 172 ? 0.369 -11.290 74.032 1.00 37.73 172 SER A O 1
ATOM 1341 N N . PHE A 1 173 ? -1.200 -12.474 75.080 1.00 38.25 173 PHE A N 1
ATOM 1342 C CA . PHE A 1 173 ? -2.014 -12.609 73.861 1.00 38.42 173 PHE A CA 1
ATOM 1343 C C . PHE A 1 173 ? -2.492 -11.278 73.327 1.00 38.43 173 PHE A C 1
ATOM 1344 O O . PHE A 1 173 ? -2.494 -11.063 72.110 1.00 39.64 173 PHE A O 1
ATOM 1352 N N . THR A 1 174 ? -2.874 -10.367 74.209 1.00 37.23 174 THR A N 1
ATOM 1353 C CA . THR A 1 174 ? -3.249 -9.051 73.724 1.00 36.20 174 THR A CA 1
ATOM 1354 C C . THR A 1 174 ? -2.034 -8.218 73.283 1.00 35.51 174 THR A C 1
ATOM 1355 O O . THR A 1 174 ? -2.161 -7.292 72.475 1.00 34.47 174 THR A O 1
ATOM 1359 N N . LEU A 1 175 ? -0.860 -8.563 73.790 1.00 34.39 175 LEU A N 1
ATOM 1360 C CA . LEU A 1 175 ? 0.347 -7.892 73.380 1.00 33.34 175 LEU A CA 1
ATOM 1361 C C . LEU A 1 175 ? 0.732 -8.387 71.979 1.00 33.75 175 LEU A C 1
ATOM 1362 O O . LEU A 1 175 ? 0.971 -7.574 71.090 1.00 33.76 175 LEU A O 1
ATOM 1367 N N . LYS A 1 176 ? 0.814 -9.712 71.800 1.00 32.91 176 LYS A N 1
ATOM 1368 C CA . LYS A 1 176 ? 0.988 -10.337 70.484 1.00 32.59 176 LYS A CA 1
ATOM 1369 C C . LYS A 1 176 ? 0.168 -9.645 69.398 1.00 33.43 176 LYS A C 1
ATOM 1370 O O . LYS A 1 176 ? 0.692 -9.307 68.341 1.00 33.93 176 LYS A O 1
ATOM 1376 N N . LEU A 1 177 ? -1.104 -9.407 69.689 1.00 34.29 177 LEU A N 1
ATOM 1377 C CA . LEU A 1 177 ? -2.028 -8.739 68.782 1.00 35.02 177 LEU A CA 1
ATOM 1378 C C . LEU A 1 177 ? -1.687 -7.273 68.534 1.00 35.83 177 LEU A C 1
ATOM 1379 O O . LEU A 1 177 ? -1.920 -6.761 67.439 1.00 35.93 177 LEU A O 1
ATOM 1384 N N . VAL A 1 178 ? -1.157 -6.596 69.553 1.00 37.06 178 VAL A N 1
ATOM 1385 C CA . VAL A 1 178 ? -0.672 -5.211 69.427 1.00 36.98 178 VAL A CA 1
ATOM 1386 C C . VAL A 1 178 ? 0.594 -5.159 68.581 1.00 37.50 178 VAL A C 1
ATOM 1387 O O . VAL A 1 178 ? 0.748 -4.275 67.733 1.00 38.00 178 VAL A O 1
ATOM 1391 N N . LEU A 1 179 ? 1.510 -6.085 68.856 1.00 37.50 179 LEU A N 1
ATOM 1392 C CA . LEU A 1 179 ? 2.726 -6.262 68.091 1.00 37.05 179 LEU A CA 1
ATOM 1393 C C . LEU A 1 179 ? 2.402 -6.380 66.608 1.00 37.12 179 LEU A C 1
ATOM 1394 O O . LEU A 1 179 ? 2.945 -5.633 65.810 1.00 37.52 179 LEU A O 1
ATOM 1399 N N . LYS A 1 180 ? 1.510 -7.301 66.263 1.00 36.80 180 LYS A N 1
ATOM 1400 C CA . LYS A 1 180 ? 1.061 -7.512 64.895 1.00 37.23 180 LYS A CA 1
ATOM 1401 C C . LYS A 1 180 ? 0.488 -6.266 64.241 1.00 37.55 180 LYS A C 1
ATOM 1402 O O . LYS A 1 180 ? 0.778 -5.992 63.088 1.00 38.28 180 LYS A O 1
ATOM 1408 N N . GLY A 1 181 ? -0.366 -5.550 64.954 1.00 37.61 181 GLY A N 1
ATOM 1409 C CA . GLY A 1 181 ? -0.933 -4.314 64.445 1.00 37.94 181 GLY A CA 1
ATOM 1410 C C . GLY A 1 181 ? 0.161 -3.333 64.076 1.00 38.94 181 GLY A C 1
ATOM 1411 O O . GLY A 1 181 ? 0.097 -2.698 63.018 1.00 38.94 181 GLY A O 1
ATOM 1412 N N . GLN A 1 182 ? 1.176 -3.217 64.932 1.00 38.39 182 GLN A N 1
ATOM 1413 C CA . GLN A 1 182 ? 2.223 -2.218 64.743 1.00 38.86 182 GLN A CA 1
ATOM 1414 C C . GLN A 1 182 ? 3.197 -2.587 63.640 1.00 39.01 182 GLN A C 1
ATOM 1415 O O . GLN A 1 182 ? 3.524 -1.762 62.796 1.00 38.79 182 GLN A O 1
ATOM 1421 N N . ILE A 1 183 ? 3.667 -3.824 63.676 1.00 39.10 183 ILE A N 1
ATOM 1422 C CA . ILE A 1 183 ? 4.603 -4.339 62.704 1.00 40.05 183 ILE A CA 1
ATOM 1423 C C . ILE A 1 183 ? 3.988 -4.351 61.294 1.00 40.02 183 ILE A C 1
ATOM 1424 O O . ILE A 1 183 ? 4.555 -3.791 60.362 1.00 39.69 183 ILE A O 1
ATOM 1429 N N . CYS A 1 184 ? 2.828 -4.983 61.149 1.00 39.99 184 CYS A N 1
ATOM 1430 C CA . CYS A 1 184 ? 2.193 -5.056 59.856 1.00 40.47 184 CYS A CA 1
ATOM 1431 C C . CYS A 1 184 ? 1.921 -3.646 59.339 1.00 40.19 184 CYS A C 1
ATOM 1432 O O . CYS A 1 184 ? 2.139 -3.359 58.171 1.00 39.54 184 CYS A O 1
ATOM 1435 N N . LYS A 1 185 ? 1.486 -2.749 60.214 1.00 40.28 185 LYS A N 1
ATOM 1436 C CA . LYS A 1 185 ? 1.191 -1.386 59.790 1.00 40.40 185 LYS A CA 1
ATOM 1437 C C . LYS A 1 185 ? 2.441 -0.682 59.247 1.00 40.15 185 LYS A C 1
ATOM 1438 O O . LYS A 1 185 ? 2.392 0.040 58.243 1.00 40.26 185 LYS A O 1
ATOM 1444 N N . GLU A 1 186 ? 3.566 -0.945 59.884 1.00 39.53 186 GLU A N 1
ATOM 1445 C CA . GLU A 1 186 ? 4.814 -0.305 59.549 1.00 39.04 186 GLU A CA 1
ATOM 1446 C C . GLU A 1 186 ? 5.528 -0.956 58.358 1.00 38.27 186 GLU A C 1
ATOM 1447 O O . GLU A 1 186 ? 6.329 -0.307 57.683 1.00 37.40 186 GLU A O 1
ATOM 1453 N N . ILE A 1 187 ? 5.259 -2.240 58.134 1.00 37.73 187 ILE A N 1
ATOM 1454 C CA . ILE A 1 187 ? 5.627 -2.936 56.901 1.00 37.72 187 ILE A CA 1
ATOM 1455 C C . ILE A 1 187 ? 4.922 -2.283 55.704 1.00 38.48 187 ILE A C 1
ATOM 1456 O O . ILE A 1 187 ? 5.514 -2.109 54.635 1.00 38.91 187 ILE A O 1
ATOM 1461 N N . ASN A 1 188 ? 3.661 -1.917 55.914 1.00 38.10 188 ASN A N 1
ATOM 1462 C CA . ASN A 1 188 ? 2.872 -1.243 54.927 1.00 38.63 188 ASN A CA 1
ATOM 1463 C C . ASN A 1 188 ? 3.388 0.148 54.607 1.00 38.57 188 ASN A C 1
ATOM 1464 O O . ASN A 1 188 ? 3.407 0.520 53.431 1.00 39.05 188 ASN A O 1
ATOM 1469 N N . VAL A 1 189 ? 3.830 0.913 55.610 1.00 37.56 189 VAL A N 1
ATOM 1470 C CA . VAL A 1 189 ? 4.335 2.256 55.297 1.00 37.64 189 VAL A CA 1
ATOM 1471 C C . VAL A 1 189 ? 5.696 2.257 54.577 1.00 37.81 189 VAL A C 1
ATOM 1472 O O . VAL A 1 189 ? 5.894 3.065 53.666 1.00 38.63 189 VAL A O 1
ATOM 1476 N N . ILE A 1 190 ? 6.614 1.387 54.995 1.00 36.91 190 ILE A N 1
ATOM 1477 C CA . ILE A 1 190 ? 7.910 1.274 54.363 1.00 37.35 190 ILE A CA 1
ATOM 1478 C C . ILE A 1 190 ? 7.783 0.798 52.887 1.00 36.92 190 ILE A C 1
ATOM 1479 O O . ILE A 1 190 ? 8.408 1.372 52.014 1.00 36.67 190 ILE A O 1
ATOM 1484 N N . SER A 1 191 ? 6.952 -0.221 52.648 1.00 36.29 191 SER A N 1
ATOM 1485 C CA . SER A 1 191 ? 6.621 -0.746 51.334 1.00 36.22 191 SER A CA 1
ATOM 1486 C C . SER A 1 191 ? 6.091 0.309 50.364 1.00 37.10 191 SER A C 1
ATOM 1487 O O . SER A 1 191 ? 6.460 0.305 49.175 1.00 37.23 191 SER A O 1
ATOM 1490 N N . ASN A 1 192 ? 5.242 1.206 50.869 1.00 36.99 192 ASN A N 1
ATOM 1491 C CA . ASN A 1 192 ? 4.723 2.304 50.082 1.00 37.08 192 ASN A CA 1
ATOM 1492 C C . ASN A 1 192 ? 5.726 3.447 49.895 1.00 38.03 192 ASN A C 1
ATOM 1493 O O . ASN A 1 192 ? 5.734 4.091 48.846 1.00 38.60 192 ASN A O 1
ATOM 1498 N N . ILE A 1 193 ? 6.585 3.688 50.883 1.00 38.47 193 ILE A N 1
ATOM 1499 C CA . ILE A 1 193 ? 7.700 4.620 50.725 1.00 38.54 193 ILE A CA 1
ATOM 1500 C C . ILE A 1 193 ? 8.698 4.151 49.645 1.00 39.49 193 ILE A C 1
ATOM 1501 O O . ILE A 1 193 ? 9.223 4.965 48.869 1.00 39.95 193 ILE A O 1
ATOM 1506 N N . MET A 1 194 ? 8.992 2.856 49.636 1.00 39.62 194 MET A N 1
ATOM 1507 C CA . MET A 1 194 ? 9.935 2.266 48.694 1.00 40.36 194 MET A CA 1
ATOM 1508 C C . MET A 1 194 ? 9.375 2.186 47.264 1.00 40.44 194 MET A C 1
ATOM 1509 O O . MET A 1 194 ? 10.135 2.317 46.313 1.00 40.83 194 MET A O 1
ATOM 1514 N N . ALA A 1 195 ? 8.075 1.917 47.125 1.00 39.87 195 ALA A N 1
ATOM 1515 C CA . ALA A 1 195 ? 7.399 1.904 45.824 1.00 39.94 195 ALA A CA 1
ATOM 1516 C C . ALA A 1 195 ? 7.339 3.299 45.219 1.00 40.26 195 ALA A C 1
ATOM 1517 O O . ALA A 1 195 ? 7.653 3.484 44.047 1.00 40.20 195 ALA A O 1
ATOM 1519 N N . ASP A 1 196 ? 6.905 4.268 46.018 1.00 40.21 196 ASP A N 1
ATOM 1520 C CA . ASP A 1 196 ? 6.773 5.647 45.582 1.00 41.04 196 ASP A CA 1
ATOM 1521 C C . ASP A 1 196 ? 8.124 6.299 45.231 1.00 40.29 196 ASP A C 1
ATOM 1522 O O . ASP A 1 196 ? 8.218 7.117 44.307 1.00 40.14 196 ASP A O 1
ATOM 1527 N N . PHE A 1 197 ? 9.162 5.932 45.970 1.00 39.63 197 PHE A N 1
ATOM 1528 C CA . PHE A 1 197 ? 10.506 6.437 45.730 1.00 38.86 197 PHE A CA 1
ATOM 1529 C C . PHE A 1 197 ? 11.061 5.989 44.365 1.00 38.95 197 PHE A C 1
ATOM 1530 O O . PHE A 1 197 ? 11.598 6.804 43.622 1.00 38.64 197 PHE A O 1
ATOM 1538 N N . VAL A 1 198 ? 10.962 4.696 44.069 1.00 39.09 198 VAL A N 1
ATOM 1539 C CA . VAL A 1 198 ? 11.351 4.156 42.76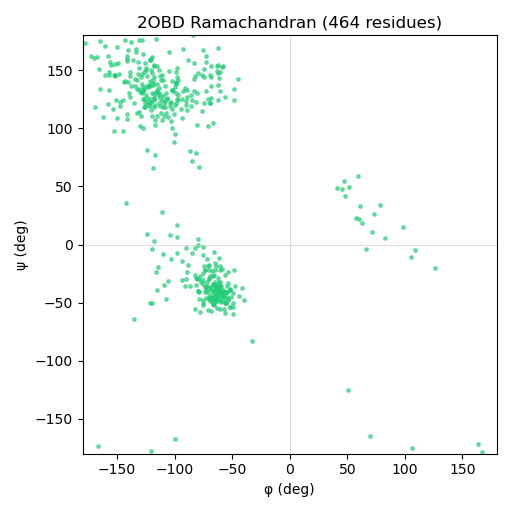6 1.00 39.66 198 VAL A CA 1
ATOM 1540 C C . VAL A 1 198 ? 10.622 4.879 41.630 1.00 39.40 198 VAL A C 1
ATOM 1541 O O . VAL A 1 198 ? 11.238 5.344 40.678 1.00 39.63 198 VAL A O 1
ATOM 1545 N N . GLN A 1 199 ? 9.313 4.998 41.741 1.00 39.10 199 GLN A N 1
ATOM 1546 C CA . GLN A 1 199 ? 8.565 5.657 40.698 1.00 39.77 199 GLN A CA 1
ATOM 1547 C C . GLN A 1 199 ? 8.990 7.096 40.482 1.00 40.19 199 GLN A C 1
ATOM 1548 O O . GLN A 1 199 ? 9.031 7.550 39.347 1.00 40.07 199 GLN A O 1
ATOM 1554 N N . THR A 1 200 ? 9.342 7.791 41.559 1.00 40.93 200 THR A N 1
ATOM 1555 C CA . THR A 1 200 ? 9.700 9.211 41.483 1.00 41.33 200 THR A CA 1
ATOM 1556 C C . THR A 1 200 ? 11.086 9.348 40.895 1.00 41.91 200 THR A C 1
ATOM 1557 O O . THR A 1 200 ? 11.350 10.299 40.176 1.00 42.88 200 THR A O 1
ATOM 1563 N N . ARG A 1 201 ? 11.960 8.391 41.193 1.00 42.14 201 ARG A N 1
ATOM 1564 C CA . ARG A 1 201 ? 13.298 8.364 40.629 1.00 42.07 201 ARG A CA 1
ATOM 1565 C C . ARG A 1 201 ? 13.281 7.950 39.151 1.00 41.62 201 ARG A C 1
ATOM 1566 O O . ARG A 1 201 ? 14.089 8.446 38.369 1.00 40.97 201 ARG A O 1
ATOM 1574 N N . ALA A 1 202 ? 12.387 7.029 38.786 1.00 41.08 202 ALA A N 1
ATOM 1575 C CA . ALA A 1 202 ? 12.153 6.671 37.388 1.00 41.05 202 ALA A CA 1
ATOM 1576 C C . ALA A 1 202 ? 11.778 7.919 36.599 1.00 41.56 202 ALA A C 1
ATOM 1577 O O . ALA A 1 202 ? 12.373 8.200 35.568 1.00 42.51 202 ALA A O 1
ATOM 1579 N N . ALA A 1 203 ? 10.818 8.684 37.100 1.00 41.33 203 ALA A N 1
ATOM 1580 C CA . ALA A 1 203 ? 10.373 9.894 36.429 1.00 41.25 203 ALA A CA 1
ATOM 1581 C C . ALA A 1 203 ? 11.492 10.927 36.345 1.00 41.39 203 ALA A C 1
ATOM 1582 O O . ALA A 1 203 ? 11.611 11.638 35.346 1.00 41.84 203 ALA A O 1
ATOM 1584 N N . SER A 1 204 ? 12.322 10.982 37.381 1.00 41.03 204 SER A N 1
ATOM 1585 C CA . SER A 1 204 ? 13.419 11.935 37.477 1.00 40.54 204 SER A CA 1
ATOM 1586 C C . SER A 1 204 ? 14.506 11.633 36.440 1.00 40.01 204 SER A C 1
ATOM 1587 O O . SER A 1 204 ? 15.119 12.528 35.873 1.00 39.54 204 SER A O 1
ATOM 1590 N N . ILE A 1 205 ? 14.744 10.356 36.201 1.00 39.17 205 ILE A N 1
ATOM 1591 C CA . ILE A 1 205 ? 15.662 9.928 35.165 1.00 39.07 205 ILE A CA 1
ATOM 1592 C C . ILE A 1 205 ? 15.200 10.401 33.771 1.00 38.99 205 ILE A C 1
ATOM 1593 O O . ILE A 1 205 ? 16.033 10.680 32.890 1.00 39.25 205 ILE A O 1
ATOM 1598 N N . LEU A 1 206 ? 13.883 10.494 33.584 1.00 38.26 206 LEU A N 1
ATOM 1599 C CA . LEU A 1 206 ? 13.312 10.896 32.305 1.00 37.93 206 LEU A CA 1
ATOM 1600 C C . LEU A 1 206 ? 12.938 12.373 32.247 1.00 37.80 206 LEU A C 1
ATOM 1601 O O . LEU A 1 206 ? 12.206 12.779 31.363 1.00 39.01 206 LEU A O 1
ATOM 1606 N N . SER A 1 207 ? 13.468 13.174 33.164 1.00 36.98 207 SER A N 1
ATOM 1607 C CA . SER A 1 207 ? 13.136 14.596 33.269 1.00 37.09 207 SER A CA 1
ATOM 1608 C C . SER A 1 207 ? 14.406 15.440 33.239 1.00 36.94 207 SER A C 1
ATOM 1609 O O . SER A 1 207 ? 15.471 14.949 33.589 1.00 36.44 207 SER A O 1
ATOM 1612 N N . ASP A 1 208 ? 14.302 16.712 32.839 1.00 37.78 208 ASP A N 1
ATOM 1613 C CA . ASP A 1 208 ? 15.472 17.621 32.767 1.00 37.92 208 ASP A CA 1
ATOM 1614 C C . ASP A 1 208 ? 14.997 19.033 32.544 1.00 38.39 208 ASP A C 1
ATOM 1615 O O . ASP A 1 208 ? 14.378 19.326 31.517 1.00 38.60 208 ASP A O 1
ATOM 1620 N N . GLY A 1 209 ? 15.295 19.921 33.487 1.00 38.02 209 GLY A N 1
ATOM 1621 C CA . GLY A 1 209 ? 14.862 21.307 33.381 1.00 37.43 209 GLY A CA 1
ATOM 1622 C C . GLY A 1 209 ? 13.385 21.355 33.081 1.00 37.57 209 GLY A C 1
ATOM 1623 O O . GLY A 1 209 ? 12.591 20.729 33.806 1.00 37.78 209 GLY A O 1
ATOM 1624 N N . ASP A 1 210 ? 13.013 22.052 31.999 1.00 36.75 210 ASP A N 1
ATOM 1625 C CA . ASP A 1 210 ? 11.598 22.257 31.632 1.00 36.82 210 ASP A CA 1
ATOM 1626 C C . ASP A 1 210 ? 10.948 21.016 31.023 1.00 35.50 210 ASP A C 1
ATOM 1627 O O . ASP A 1 210 ? 9.758 21.012 30.730 1.00 34.77 210 ASP A O 1
ATOM 1632 N N . ILE A 1 211 ? 11.731 19.958 30.857 1.00 34.82 211 ILE A N 1
ATOM 1633 C CA . ILE A 1 211 ? 11.231 18.696 30.319 1.00 34.73 211 ILE A CA 1
ATOM 1634 C C . ILE A 1 211 ? 10.948 17.719 31.469 1.00 35.22 211 ILE A C 1
ATOM 1635 O O . ILE A 1 211 ? 11.848 17.386 32.228 1.00 35.00 211 ILE A O 1
ATOM 1640 N N . GLY A 1 212 ? 9.700 17.266 31.564 1.00 35.57 212 GLY A N 1
ATOM 1641 C CA . GLY A 1 212 ? 9.283 16.210 32.471 1.00 35.63 212 GLY A CA 1
ATOM 1642 C C . GLY A 1 212 ? 8.685 15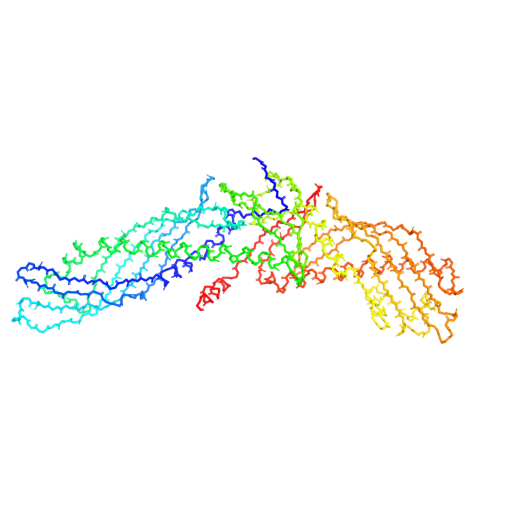.056 31.694 1.00 36.34 212 GLY A C 1
ATOM 1643 O O . GLY A 1 212 ? 8.665 15.062 30.458 1.00 37.16 212 GLY A O 1
ATOM 1644 N N . VAL A 1 213 ? 8.213 14.050 32.418 1.00 35.92 213 VAL A N 1
ATOM 1645 C CA . VAL A 1 213 ? 7.558 12.877 31.836 1.00 34.67 213 VAL A CA 1
ATOM 1646 C C . VAL A 1 213 ? 6.358 12.506 32.703 1.00 35.03 213 VAL A C 1
ATOM 1647 O O . VAL A 1 213 ? 6.384 12.650 33.938 1.00 35.10 213 VAL A O 1
ATOM 1651 N N . ASP A 1 214 ? 5.312 12.027 32.058 1.00 34.15 214 ASP A N 1
ATOM 1652 C CA . ASP A 1 214 ? 4.188 11.485 32.765 1.00 33.76 214 ASP A CA 1
ATOM 1653 C C . ASP A 1 214 ? 4.266 9.974 32.608 1.00 33.35 214 ASP A C 1
ATOM 1654 O O . ASP A 1 214 ? 4.107 9.459 31.509 1.00 32.98 214 ASP A O 1
ATOM 1659 N N . ILE A 1 215 ? 4.574 9.270 33.701 1.00 32.62 215 ILE A N 1
ATOM 1660 C CA . ILE A 1 215 ? 4.590 7.806 33.694 1.00 32.13 215 ILE A CA 1
ATOM 1661 C C . ILE A 1 215 ? 3.445 7.227 34.531 1.00 32.49 215 ILE A C 1
ATOM 1662 O O . ILE A 1 215 ? 3.548 6.115 35.088 1.00 31.83 215 ILE A O 1
ATOM 1667 N N . SER A 1 216 ? 2.361 7.992 34.611 1.00 32.54 216 SER A N 1
ATOM 1668 C CA . SER A 1 216 ? 1.120 7.528 35.191 1.00 34.22 216 SER A CA 1
ATOM 1669 C C . SER A 1 216 ? 0.827 6.146 34.679 1.00 35.25 216 SER A C 1
ATOM 1670 O O . SER A 1 216 ? 1.037 5.874 33.487 1.00 35.35 216 SER A O 1
ATOM 1673 N N . LEU A 1 217 ? 0.276 5.301 35.555 1.00 36.48 217 LEU A N 1
ATOM 1674 C CA . LEU A 1 217 ? -0.128 3.942 35.199 1.00 37.36 217 LEU A CA 1
ATOM 1675 C C . LEU A 1 217 ? -1.400 3.900 34.369 1.00 38.12 217 LEU A C 1
ATOM 1676 O O . LEU A 1 217 ? -2.329 4.667 34.600 1.00 38.56 217 LEU A O 1
ATOM 1681 N N . THR A 1 218 ? -1.451 2.951 33.434 1.00 39.16 218 THR A N 1
ATOM 1682 C CA . THR A 1 218 ? -2.598 2.757 32.553 1.00 39.42 218 THR A CA 1
ATOM 1683 C C . THR A 1 218 ? -3.546 1.639 33.037 1.00 40.18 218 THR A C 1
ATOM 1684 O O . THR A 1 218 ? -4.630 1.454 32.480 1.00 41.07 218 THR A O 1
ATOM 1688 N N . GLY A 1 219 ? -3.147 0.914 34.077 1.00 40.27 219 GLY A N 1
ATOM 1689 C CA . GLY A 1 219 ? -3.976 -0.133 34.664 1.00 40.34 219 GLY A CA 1
ATOM 1690 C C . GLY A 1 219 ? -3.231 -0.710 35.847 1.00 40.66 219 GLY A C 1
ATOM 1691 O O . GLY A 1 219 ? -2.074 -0.357 36.068 1.00 39.99 219 GLY A O 1
ATOM 1692 N N . ASP A 1 220 ? -3.877 -1.597 36.608 1.00 41.01 220 ASP A N 1
ATOM 1693 C CA . ASP A 1 220 ? -3.245 -2.173 37.797 1.00 41.47 220 ASP A CA 1
ATOM 1694 C C . ASP A 1 220 ? -2.018 -2.895 37.325 1.00 40.60 220 ASP A C 1
ATOM 1695 O O . ASP A 1 220 ? -2.013 -3.406 36.200 1.00 40.91 220 ASP A O 1
ATOM 1700 N N . PRO A 1 221 ? -0.967 -2.946 38.162 1.00 39.60 221 PRO A N 1
ATOM 1701 C CA . PRO A 1 221 ? 0.159 -3.739 37.701 1.00 38.67 221 PRO A CA 1
ATOM 1702 C C . PRO A 1 221 ? -0.282 -5.190 37.543 1.00 37.85 221 PRO A C 1
ATOM 1703 O O . PRO A 1 221 ? -1.381 -5.555 37.982 1.00 38.38 221 PRO A O 1
ATOM 1707 N N . VAL A 1 222 ? 0.557 -6.004 36.912 1.00 36.52 222 VAL A N 1
ATOM 1708 C CA . VAL A 1 222 ? 0.244 -7.410 36.647 1.00 34.49 222 VAL A CA 1
ATOM 1709 C C . VAL A 1 222 ? 1.275 -8.273 37.359 1.00 34.64 222 VAL A C 1
ATOM 1710 O O . VAL A 1 222 ? 2.450 -7.916 37.406 1.00 33.97 222 VAL A O 1
ATOM 1714 N N . ILE A 1 223 ? 0.832 -9.398 37.915 1.00 33.80 223 ILE A N 1
ATOM 1715 C CA . ILE A 1 223 ? 1.715 -10.334 38.581 1.00 34.05 223 ILE A CA 1
ATOM 1716 C C . ILE A 1 223 ? 1.466 -11.705 37.978 1.00 34.29 223 ILE A C 1
ATOM 1717 O O . ILE A 1 223 ? 0.326 -12.103 37.803 1.00 33.15 223 ILE A O 1
ATOM 1722 N N . THR A 1 224 ? 2.539 -12.398 37.623 1.00 34.90 224 THR A N 1
ATOM 1723 C CA . THR A 1 224 ? 2.457 -13.792 37.187 1.00 35.68 224 THR A CA 1
ATOM 1724 C C . THR A 1 224 ? 3.472 -14.529 38.043 1.00 36.24 224 THR A C 1
ATOM 1725 O O . THR A 1 224 ? 4.221 -13.896 38.780 1.00 36.41 224 THR A O 1
ATOM 1729 N N . ALA A 1 225 ? 3.540 -15.849 37.908 1.00 36.86 225 ALA A N 1
ATOM 1730 C CA . ALA A 1 225 ? 4.521 -16.654 38.634 1.00 37.14 225 ALA A CA 1
ATOM 1731 C C . ALA A 1 225 ? 5.959 -16.314 38.305 1.00 37.69 225 ALA A C 1
ATOM 1732 O O . ALA A 1 225 ? 6.875 -16.768 39.015 1.00 38.41 225 ALA A O 1
ATOM 1734 N N . SER A 1 226 ? 6.164 -15.523 37.246 1.00 37.14 226 SER A N 1
ATOM 1735 C CA . SER A 1 226 ? 7.506 -15.272 36.711 1.00 37.06 226 SER A CA 1
ATOM 1736 C C . SER A 1 226 ? 7.964 -13.829 36.795 1.00 36.07 226 SER A C 1
ATOM 1737 O O . SER A 1 226 ? 9.169 -13.540 36.764 1.00 36.75 226 SER A O 1
ATOM 1740 N N . TYR A 1 227 ? 7.019 -12.910 36.866 1.00 34.41 227 TYR A N 1
ATOM 1741 C CA . TYR A 1 227 ? 7.393 -11.505 36.858 1.00 34.12 227 TYR A CA 1
ATOM 1742 C C . TYR A 1 227 ? 6.299 -10.638 37.409 1.00 34.19 227 TYR A C 1
ATOM 1743 O O . TYR A 1 227 ? 5.163 -11.095 37.625 1.00 33.63 227 TYR A O 1
ATOM 1752 N N . LEU A 1 228 ? 6.640 -9.372 37.609 1.00 34.87 228 LEU A N 1
ATOM 1753 C CA . LEU A 1 228 ? 5.619 -8.354 37.713 1.00 35.67 228 LEU A CA 1
ATOM 1754 C C . LEU A 1 228 ? 5.853 -7.231 36.695 1.00 35.55 228 LEU A C 1
ATOM 1755 O O . LEU A 1 228 ? 6.996 -6.911 36.332 1.00 35.61 228 LEU A O 1
ATOM 1760 N N . GLU A 1 229 ? 4.761 -6.623 36.259 1.00 34.72 229 GLU A N 1
ATOM 1761 C CA . GLU A 1 229 ? 4.796 -5.744 35.128 1.00 34.57 229 GLU A CA 1
ATOM 1762 C C . GLU A 1 229 ? 3.923 -4.542 35.409 1.00 34.08 229 GLU A C 1
ATOM 1763 O O . GLU A 1 229 ? 2.768 -4.703 35.805 1.00 33.57 229 GLU A O 1
ATOM 1769 N N . SER A 1 230 ? 4.500 -3.352 35.240 1.00 33.05 230 SER A N 1
ATOM 1770 C CA . SER A 1 230 ? 3.764 -2.094 35.298 1.00 33.18 230 SER A CA 1
ATOM 1771 C C . SER A 1 230 ? 3.704 -1.407 33.915 1.00 33.37 230 SER A C 1
ATOM 1772 O O . SER A 1 230 ? 4.665 -1.450 33.141 1.00 33.15 230 SER A O 1
ATOM 1775 N N . HIS A 1 231 ? 2.561 -0.796 33.605 1.00 33.32 231 HIS A N 1
ATOM 1776 C CA . HIS A 1 231 ? 2.357 -0.153 32.301 1.00 33.52 231 HIS A CA 1
ATOM 1777 C C . HIS A 1 231 ? 2.122 1.326 32.468 1.00 32.71 231 HIS A C 1
ATOM 1778 O O . HIS A 1 231 ? 1.225 1.724 33.196 1.00 32.64 231 HIS A O 1
ATOM 1785 N N . HIS A 1 232 ? 2.943 2.135 31.801 1.00 32.63 232 HIS A N 1
ATOM 1786 C CA . HIS A 1 232 ? 2.932 3.586 31.987 1.00 32.38 232 HIS A CA 1
ATOM 1787 C C . HIS A 1 232 ? 2.656 4.353 30.684 1.00 33.36 232 HIS A C 1
ATOM 1788 O O . HIS A 1 232 ? 2.885 3.823 29.598 1.00 32.85 232 HIS A O 1
ATOM 1795 N N . LYS A 1 233 ? 2.198 5.602 30.788 1.00 33.63 233 LYS A N 1
ATOM 1796 C CA . LYS A 1 233 ? 1.872 6.378 29.582 1.00 34.56 233 LYS A CA 1
ATOM 1797 C C . LYS A 1 233 ? 3.129 6.721 28.801 1.00 34.46 233 LYS A C 1
ATOM 1798 O O . LYS A 1 233 ? 3.227 6.371 27.621 1.00 34.85 233 LYS A O 1
ATOM 1804 N N . GLY A 1 234 ? 4.080 7.403 29.437 1.00 34.08 234 GLY A N 1
ATOM 1805 C CA . GLY A 1 234 ? 5.305 7.831 28.772 1.00 33.85 234 GLY A CA 1
ATOM 1806 C C . GLY A 1 234 ? 5.177 9.063 27.877 1.00 35.25 234 GLY A C 1
ATOM 1807 O O . GLY A 1 234 ? 5.875 9.184 26.838 1.00 35.73 234 GLY A O 1
ATOM 1808 N N . HIS A 1 235 ? 4.309 9.995 28.265 1.00 34.19 235 HIS A N 1
ATOM 1809 C CA . HIS A 1 235 ? 4.183 11.263 27.556 1.00 33.02 235 HIS A CA 1
ATOM 1810 C C . HIS A 1 235 ? 5.133 12.287 28.131 1.00 33.07 235 HIS A C 1
ATOM 1811 O O . HIS A 1 235 ? 5.111 12.532 29.342 1.00 33.22 235 HIS A O 1
ATOM 1818 N N . PHE A 1 236 ? 5.952 12.916 27.285 1.00 32.22 236 PHE A N 1
ATOM 1819 C CA . PHE A 1 236 ? 6.835 13.963 27.762 1.00 31.68 236 PHE A CA 1
ATOM 1820 C C . PHE A 1 236 ? 6.083 15.251 27.921 1.00 32.17 236 PHE A C 1
ATOM 1821 O O . PHE A 1 236 ? 5.110 15.534 27.194 1.00 31.63 236 PHE A O 1
ATOM 1829 N N . ILE A 1 237 ? 6.519 16.017 28.918 1.00 31.43 237 ILE A N 1
ATOM 1830 C CA . ILE A 1 237 ? 5.829 17.212 29.332 1.00 31.20 237 ILE A CA 1
ATOM 1831 C C . ILE A 1 237 ? 6.824 18.332 29.101 1.00 31.02 237 ILE A C 1
ATOM 1832 O O . ILE A 1 237 ? 8.008 18.148 29.364 1.00 31.12 237 ILE A O 1
ATOM 1837 N N . TYR A 1 238 ? 6.372 19.462 28.553 1.00 30.86 238 TYR A N 1
ATOM 1838 C CA . TYR A 1 238 ? 7.268 20.595 28.320 1.00 30.42 238 TYR A CA 1
ATOM 1839 C C . TYR A 1 238 ? 6.621 21.783 28.965 1.00 30.64 238 TYR A C 1
ATOM 1840 O O . TYR A 1 238 ? 5.470 22.072 28.676 1.00 30.34 238 TYR A O 1
ATOM 1849 N N . LYS A 1 239 ? 7.356 22.458 29.846 1.00 31.57 239 LYS A N 1
ATOM 1850 C CA . LYS A 1 239 ? 6.820 23.581 30.600 1.00 32.53 239 LYS A CA 1
ATOM 1851 C C . LYS A 1 239 ? 5.391 23.289 31.081 1.00 32.63 239 LYS A C 1
ATOM 1852 O O . LYS A 1 239 ? 4.486 24.105 30.891 1.00 33.53 239 LYS A O 1
ATOM 1858 N N . ASP A 1 240 ? 5.195 22.108 31.678 1.00 33.09 240 ASP A N 1
ATOM 1859 C CA . ASP A 1 240 ? 3.880 21.672 32.236 1.00 33.79 240 ASP A CA 1
ATOM 1860 C C . ASP A 1 240 ? 2.692 21.648 31.262 1.00 34.52 240 ASP A C 1
ATOM 1861 O O . ASP A 1 240 ? 1.511 21.730 31.694 1.00 33.55 240 ASP A O 1
ATOM 1866 N N . VAL A 1 241 ? 2.988 21.554 29.958 1.00 34.85 241 VAL A N 1
ATOM 1867 C CA . VAL A 1 241 ? 1.969 21.218 28.985 1.00 34.81 241 VAL A CA 1
ATOM 1868 C C . VAL A 1 241 ? 2.238 19.781 28.517 1.00 35.26 241 VAL A C 1
ATOM 1869 O O . VAL A 1 241 ? 3.370 19.415 28.219 1.00 34.53 241 VAL A O 1
ATOM 1873 N N . SER A 1 242 ? 1.208 18.952 28.524 1.00 36.11 242 SER A N 1
ATOM 1874 C CA . SER A 1 242 ? 1.304 17.664 27.867 1.00 37.74 242 SER A CA 1
ATOM 1875 C C . SER A 1 242 ? 0.143 17.463 26.898 1.00 38.23 242 SER A C 1
ATOM 1876 O O . SER A 1 242 ? -0.858 18.191 26.935 1.00 38.22 242 SER A O 1
ATOM 1879 N N . GLU A 1 243 ? 0.312 16.489 26.007 1.00 39.71 243 GLU A N 1
ATOM 1880 C CA . GLU A 1 243 ? -0.726 16.143 25.048 1.00 40.44 243 GLU A CA 1
ATOM 1881 C C . GLU A 1 243 ? -1.121 14.729 25.325 1.00 40.38 243 GLU A C 1
ATOM 1882 O O . GLU A 1 243 ? -0.297 13.842 25.242 1.00 40.43 243 GLU A O 1
ATOM 1888 N N . ASP A 1 244 ? -2.379 14.525 25.689 1.00 40.51 244 ASP A N 1
ATOM 1889 C CA . ASP A 1 244 ? -2.811 13.220 26.106 1.00 41.40 244 ASP A CA 1
ATOM 1890 C C . ASP A 1 244 ? -3.220 12.421 24.872 1.00 41.05 244 ASP A C 1
ATOM 1891 O O . ASP A 1 244 ? -4.404 12.299 24.561 1.00 41.33 244 ASP A O 1
ATOM 1896 N N . LEU A 1 245 ? -2.216 11.881 24.181 1.00 40.78 245 LEU A N 1
ATOM 1897 C CA . LEU A 1 245 ? -2.383 11.240 22.860 1.00 40.19 245 LEU A CA 1
ATOM 1898 C C . LEU A 1 245 ? -2.726 9.768 23.061 1.00 40.56 245 LEU A C 1
ATOM 1899 O O . LEU A 1 245 ? -2.466 9.247 24.140 1.00 41.07 245 LEU A O 1
ATOM 1904 N N . PRO A 1 246 ? -3.340 9.108 22.052 1.00 40.38 246 PRO A N 1
ATOM 1905 C CA . PRO A 1 246 ? -3.700 7.690 22.196 1.00 40.53 246 PRO A CA 1
ATOM 1906 C C . PRO A 1 246 ? -2.484 6.843 22.485 1.00 40.24 246 PRO A C 1
ATOM 1907 O O . PRO A 1 246 ? -1.375 7.198 22.087 1.00 40.07 246 PRO A O 1
ATOM 1911 N N . LEU A 1 247 ? -2.700 5.722 23.161 1.00 40.22 247 LEU A N 1
ATOM 1912 C CA . LEU A 1 247 ? -1.602 4.901 23.624 1.00 40.60 247 LEU A CA 1
ATOM 1913 C C . LEU A 1 247 ? -1.360 3.724 22.681 1.00 41.57 247 LEU A C 1
ATOM 1914 O O . LEU A 1 247 ? -2.308 3.103 22.188 1.00 41.76 247 LEU A O 1
ATOM 1919 N N . PRO A 1 248 ? -0.085 3.406 22.423 1.00 41.85 248 PRO A N 1
ATOM 1920 C CA . PRO A 1 248 ? 0.170 2.265 21.579 1.00 42.23 248 PRO A CA 1
ATOM 1921 C C . PRO A 1 248 ? -0.145 0.972 22.336 1.00 42.99 248 PRO A C 1
ATOM 1922 O O . PRO A 1 248 ? -0.197 0.970 23.571 1.00 43.17 248 PRO A O 1
ATOM 1926 N N . THR A 1 249 ? -0.417 -0.099 21.601 1.00 43.49 249 THR A N 1
ATOM 1927 C CA . THR A 1 249 ? -0.713 -1.400 22.208 1.00 43.78 249 THR A CA 1
ATOM 1928 C C . THR A 1 249 ? 0.562 -2.158 22.567 1.00 43.41 249 THR A C 1
ATOM 1929 O O . THR A 1 249 ? 1.567 -2.074 21.859 1.00 44.08 249 THR A O 1
ATOM 1933 N N . PHE A 1 250 ? 0.525 -2.861 23.700 1.00 42.92 250 PHE A N 1
ATOM 1934 C CA . PHE A 1 250 ? 1.665 -3.634 24.186 1.00 41.34 250 PHE A CA 1
ATOM 1935 C C . PHE A 1 250 ? 1.283 -5.096 24.344 1.00 42.30 250 PHE A C 1
ATOM 1936 O O . PHE A 1 250 ? 0.225 -5.407 24.894 1.00 41.81 250 PHE A O 1
ATOM 1944 N N . SER A 1 251 ? 2.179 -5.979 23.903 1.00 43.05 251 SER A N 1
ATOM 1945 C CA . SER A 1 251 ? 1.955 -7.418 23.939 1.00 44.44 251 SER A CA 1
ATOM 1946 C C . SER A 1 251 ? 2.965 -8.135 24.844 1.00 44.52 251 SER A C 1
ATOM 1947 O O . SER A 1 251 ? 4.137 -8.271 24.489 1.00 44.33 251 SER A O 1
ATOM 1950 N N . PRO A 1 252 ? 2.508 -8.592 26.021 1.00 45.11 252 PRO A N 1
ATOM 1951 C CA . PRO A 1 252 ? 3.303 -9.336 26.999 1.00 45.64 252 PRO A CA 1
ATOM 1952 C C . PRO A 1 252 ? 4.247 -10.403 26.415 1.00 46.26 252 PRO A C 1
ATOM 1953 O O . PRO A 1 252 ? 5.337 -10.585 26.937 1.00 46.42 252 PRO A O 1
ATOM 1957 N N . THR A 1 253 ? 3.827 -11.106 25.362 1.00 47.43 253 THR A N 1
ATOM 1958 C CA . THR A 1 253 ? 4.668 -12.130 24.699 1.00 48.93 253 THR A CA 1
ATOM 1959 C C . THR A 1 253 ? 5.936 -11.575 24.037 1.00 48.79 253 THR A C 1
ATOM 1960 O O . THR A 1 253 ? 6.872 -12.324 23.762 1.00 49.01 253 THR A O 1
ATOM 1964 N N . LEU A 1 254 ? 5.969 -10.267 23.793 1.00 48.91 254 LEU A N 1
ATOM 1965 C CA . LEU A 1 254 ? 7.173 -9.614 23.260 1.00 49.27 254 LEU A CA 1
ATOM 1966 C C . LEU A 1 254 ? 8.401 -9.740 24.171 1.00 49.26 254 LEU A C 1
ATOM 1967 O O . LEU A 1 254 ? 9.551 -9.598 23.713 1.00 49.86 254 LEU A O 1
ATOM 1972 N N . LEU A 1 255 ? 8.158 -9.982 25.461 1.00 48.91 255 LEU A N 1
ATOM 1973 C CA . LEU A 1 255 ? 9.230 -9.967 26.454 1.00 48.34 255 LEU A CA 1
ATOM 1974 C C . LEU A 1 255 ? 9.544 -11.357 26.995 1.00 48.28 255 LEU A C 1
ATOM 1975 O O . LEU A 1 255 ? 8.651 -12.190 27.189 1.00 47.79 255 LEU A O 1
ATOM 1980 N N . GLY A 1 256 ? 10.829 -11.605 27.213 1.00 48.23 256 GLY A N 1
ATOM 1981 C CA . GLY A 1 256 ? 11.272 -12.822 27.871 1.00 48.80 256 GLY A CA 1
ATOM 1982 C C . GLY A 1 256 ? 11.162 -12.566 29.361 1.00 49.20 256 GLY A C 1
ATOM 1983 O O . GLY A 1 256 ? 10.738 -11.478 29.774 1.00 49.13 256 GLY A O 1
ATOM 1984 N N . ASP A 1 257 ? 11.521 -13.560 30.172 1.00 48.82 257 ASP A N 1
ATOM 1985 C CA . ASP A 1 257 ? 11.483 -13.386 31.620 1.00 48.45 257 ASP A CA 1
ATOM 1986 C C . ASP A 1 257 ? 12.653 -14.079 32.335 1.00 48.23 257 ASP A C 1
ATOM 1987 O O . ASP A 1 257 ? 12.497 -14.602 33.448 1.00 48.45 257 ASP A O 1
ATOM 1992 N N . SER A 1 258 ? 13.819 -14.071 31.694 1.00 47.75 258 SER A N 1
ATOM 1993 C CA . SER A 1 258 ? 15.021 -14.684 32.249 1.00 47.58 258 SER A CA 1
ATOM 1994 C C . SER A 1 258 ? 16.022 -13.646 32.753 1.00 46.98 258 SER A C 1
ATOM 1995 O O . SER A 1 258 ? 16.766 -13.906 33.712 1.00 47.31 258 SER A O 1
ATOM 1998 N N . ARG A 1 259 ? 16.047 -12.470 32.117 1.00 45.49 259 ARG A N 1
ATOM 1999 C CA . ARG A 1 259 ? 16.832 -11.354 32.648 1.00 44.38 259 ARG A CA 1
ATOM 2000 C C . ARG A 1 259 ? 16.090 -10.776 33.841 1.00 43.78 259 ARG A C 1
ATOM 2001 O O . ARG A 1 259 ? 14.919 -11.073 34.054 1.00 43.39 259 ARG A O 1
ATOM 2009 N N . MET A 1 260 ? 16.767 -9.933 34.603 1.00 42.83 260 MET A N 1
ATOM 2010 C CA . MET A 1 260 ? 16.183 -9.390 35.812 1.00 42.19 260 MET A CA 1
ATOM 2011 C C . MET A 1 260 ? 15.236 -8.232 35.546 1.00 42.21 260 MET A C 1
ATOM 2012 O O . MET A 1 260 ? 14.282 -8.025 36.292 1.00 42.40 260 MET A O 1
ATOM 2017 N N . LEU A 1 261 ? 15.494 -7.487 34.477 1.00 41.56 261 LEU A N 1
ATOM 2018 C CA . LEU A 1 261 ? 14.782 -6.240 34.214 1.00 41.68 261 LEU A CA 1
ATOM 2019 C C . LEU A 1 261 ? 14.583 -6.042 32.704 1.00 41.85 261 LEU A C 1
ATOM 2020 O O . LEU A 1 261 ? 15.544 -6.076 31.960 1.00 41.07 261 LEU A O 1
ATOM 2025 N N . TYR A 1 262 ? 13.339 -5.871 32.268 1.00 42.83 262 TYR A N 1
ATOM 2026 C CA . TYR A 1 262 ? 13.010 -5.539 30.873 1.00 43.30 262 TYR A CA 1
ATOM 2027 C C . TYR A 1 262 ? 12.276 -4.219 30.822 1.00 43.31 262 TYR A C 1
ATOM 2028 O O . TYR A 1 262 ? 11.321 -4.020 31.568 1.00 44.31 262 TYR A O 1
ATOM 2037 N N . PHE A 1 263 ? 12.711 -3.314 29.956 1.00 42.76 263 PHE A N 1
ATOM 2038 C CA . PHE A 1 263 ? 11.975 -2.088 29.686 1.00 42.16 263 PHE A CA 1
ATOM 2039 C C . PHE A 1 263 ? 11.606 -1.988 28.216 1.00 41.79 263 PHE A C 1
ATOM 2040 O O . PHE A 1 263 ? 12.483 -1.937 27.353 1.00 42.80 263 PHE A O 1
ATOM 2048 N N . TRP A 1 264 ? 10.314 -1.931 27.935 1.00 40.39 264 TRP A N 1
ATOM 2049 C CA . TRP A 1 264 ? 9.803 -1.815 26.580 1.00 39.07 264 TRP A CA 1
ATOM 2050 C C . TRP A 1 264 ? 9.355 -0.364 26.379 1.00 38.19 264 TRP A C 1
ATOM 2051 O O . TRP A 1 264 ? 8.545 0.121 27.154 1.00 37.27 264 TRP A O 1
ATOM 2062 N N . PHE A 1 265 ? 9.922 0.329 25.380 1.00 37.37 265 PHE A N 1
ATOM 2063 C CA . PHE A 1 265 ? 9.542 1.709 25.019 1.00 36.27 265 PHE A CA 1
ATOM 2064 C C . PHE A 1 265 ? 8.977 1.744 23.615 1.00 36.28 265 PHE A C 1
ATOM 2065 O O . PHE A 1 265 ? 9.679 1.404 22.667 1.00 35.90 265 PHE A O 1
ATOM 2073 N N . SER A 1 266 ? 7.739 2.183 23.470 1.00 36.17 266 SER A N 1
ATOM 2074 C CA . SER A 1 266 ? 7.168 2.498 22.154 1.00 36.56 266 SER A CA 1
ATOM 2075 C C . SER A 1 266 ? 7.911 3.634 21.437 1.00 36.09 266 SER A C 1
ATOM 2076 O O . SER A 1 266 ? 8.552 4.471 22.074 1.00 35.50 266 SER A O 1
ATOM 2079 N N . GLU A 1 267 ? 7.852 3.658 20.103 1.00 35.50 267 GLU A N 1
ATOM 2080 C CA . GLU A 1 267 ? 8.545 4.697 19.346 1.00 33.98 267 GLU A CA 1
ATOM 2081 C C . GLU A 1 267 ? 7.798 6.011 19.500 1.00 33.53 267 GLU A C 1
ATOM 2082 O O . GLU A 1 267 ? 8.374 7.074 19.333 1.00 33.86 267 GLU A O 1
ATOM 2088 N N . ARG A 1 268 ? 6.522 5.918 19.850 1.00 32.78 268 ARG A N 1
ATOM 2089 C CA . ARG A 1 268 ? 5.712 7.073 20.246 1.00 34.64 268 ARG A CA 1
ATOM 2090 C C . ARG A 1 268 ? 6.310 7.880 21.419 1.00 34.54 268 ARG A C 1
ATOM 2091 O O . ARG A 1 268 ? 6.109 9.086 21.494 1.00 35.04 268 ARG A O 1
ATOM 2099 N N . VAL A 1 269 ? 7.105 7.220 22.271 1.00 34.78 269 VAL A N 1
ATOM 2100 C CA . VAL A 1 269 ? 7.820 7.870 23.390 1.00 35.05 269 VAL A CA 1
ATOM 2101 C C . VAL A 1 269 ? 9.002 8.686 22.850 1.00 35.26 269 VAL A C 1
ATOM 2102 O O . VAL A 1 269 ? 9.275 9.815 23.289 1.00 36.36 269 VAL A O 1
ATOM 2106 N N . PHE A 1 270 ? 9.692 8.116 21.871 1.00 36.04 270 PHE A N 1
ATOM 2107 C CA . PHE A 1 270 ? 10.745 8.825 21.137 1.00 36.18 270 PHE A CA 1
ATOM 2108 C C . PHE A 1 270 ? 10.201 10.021 20.359 1.00 35.67 270 PHE A C 1
ATOM 2109 O O . PHE A 1 270 ? 10.776 11.112 20.428 1.00 36.11 270 PHE A O 1
ATOM 2117 N N . HIS A 1 271 ? 9.099 9.832 19.632 1.00 35.09 271 HIS A N 1
ATOM 2118 C CA . HIS A 1 271 ? 8.387 10.959 19.016 1.00 34.16 271 HIS A CA 1
ATOM 2119 C C . HIS A 1 271 ? 8.160 12.073 20.059 1.00 34.35 271 HIS A C 1
ATOM 2120 O O . HIS A 1 271 ? 8.455 13.248 19.806 1.00 32.95 271 HIS A O 1
ATOM 2132 N N . SER A 1 272 ? 7.616 11.695 21.228 1.00 34.74 272 SER A N 1
ATOM 2133 C CA . SER A 1 272 ? 7.354 12.655 22.317 1.00 34.10 272 SER A CA 1
ATOM 2134 C C . SER A 1 272 ? 8.609 13.365 22.790 1.00 33.52 272 SER A C 1
ATOM 2135 O O . SER A 1 272 ? 8.598 14.575 22.971 1.00 34.53 272 SER A O 1
ATOM 2138 N N . LEU A 1 273 ? 9.700 12.629 22.967 1.00 33.79 273 LEU A N 1
ATOM 2139 C CA . LEU A 1 273 ? 10.968 13.234 23.381 1.00 33.79 273 LEU A CA 1
ATOM 2140 C C . LEU A 1 273 ? 11.601 14.144 22.325 1.00 34.01 273 LEU A C 1
ATOM 2141 O O . LEU A 1 273 ? 12.064 15.262 22.640 1.00 35.11 273 LEU A O 1
ATOM 2146 N N . ALA A 1 274 ? 11.639 13.686 21.077 1.00 32.95 274 ALA A N 1
ATOM 2147 C CA . ALA A 1 274 ? 12.094 14.550 19.988 1.00 31.89 274 ALA A CA 1
ATOM 2148 C C . ALA A 1 274 ? 11.268 15.834 19.972 1.00 31.33 274 ALA A C 1
ATOM 2149 O O . ALA A 1 274 ? 11.802 16.919 19.797 1.00 31.25 274 ALA A O 1
ATOM 2151 N N . LYS A 1 275 ? 9.968 15.706 20.197 1.00 31.50 275 LYS A N 1
ATOM 2152 C CA . LYS A 1 275 ? 9.044 16.862 20.164 1.00 32.07 275 LYS A CA 1
ATOM 2153 C C . LYS A 1 275 ? 9.379 17.951 21.197 1.00 32.33 275 LYS A C 1
ATOM 2154 O O . LYS A 1 275 ? 9.541 19.146 20.860 1.00 33.43 275 LYS A O 1
ATOM 2160 N N . VAL A 1 276 ? 9.454 17.561 22.468 1.00 31.88 276 VAL A N 1
ATOM 2161 C CA . VAL A 1 276 ? 9.741 18.522 23.547 1.00 30.55 276 VAL A CA 1
ATOM 2162 C C . VAL A 1 276 ? 11.168 19.040 23.469 1.00 30.94 276 VAL A C 1
ATOM 2163 O O . VAL A 1 276 ? 11.402 20.247 23.715 1.00 30.16 276 VAL A O 1
ATOM 2167 N N . ALA A 1 277 ? 12.104 18.161 23.088 1.00 30.45 277 ALA A N 1
ATOM 2168 C CA . ALA A 1 277 ? 13.516 18.552 22.877 1.00 31.46 277 ALA A CA 1
ATOM 2169 C C . ALA A 1 277 ? 13.692 19.637 21.810 1.00 32.59 277 ALA A C 1
ATOM 2170 O O . ALA A 1 277 ? 14.441 20.604 21.994 1.00 33.26 277 ALA A O 1
ATOM 2172 N N . PHE A 1 278 ? 12.998 19.468 20.692 1.00 32.67 278 PHE A N 1
ATOM 2173 C CA . PHE A 1 278 ? 12.991 20.455 19.632 1.00 32.72 278 PHE A CA 1
ATOM 2174 C C . PHE A 1 278 ? 12.338 21.752 20.082 1.00 33.36 278 PHE A C 1
ATOM 2175 O O . PHE A 1 278 ? 12.894 22.834 19.875 1.00 34.18 278 PHE A O 1
ATOM 2183 N N . GLN A 1 279 ? 11.157 21.647 20.685 1.00 33.72 279 GLN A N 1
ATOM 2184 C CA . GLN A 1 279 ? 10.514 22.820 21.251 1.00 34.36 279 GLN A CA 1
ATOM 2185 C C . GLN A 1 279 ? 11.419 23.593 22.241 1.00 34.75 279 GLN A C 1
ATOM 2186 O O . GLN A 1 279 ? 11.361 24.814 22.307 1.00 34.29 279 GLN A O 1
ATOM 2192 N N . ASP A 1 280 ? 12.281 22.887 22.976 1.00 34.79 280 ASP A N 1
ATOM 2193 C CA . ASP A 1 280 ? 13.146 23.556 23.952 1.00 35.31 280 ASP A CA 1
ATOM 2194 C C . ASP A 1 280 ? 14.383 24.239 23.330 1.00 36.68 280 ASP A C 1
ATOM 2195 O O . ASP A 1 280 ? 15.183 24.890 24.041 1.00 37.16 280 ASP A O 1
ATOM 2200 N N . GLY A 1 281 ? 14.530 24.133 22.007 1.00 37.33 281 GLY A N 1
ATOM 2201 C CA . GLY A 1 281 ? 15.640 24.789 21.314 1.00 37.31 281 GLY A CA 1
ATOM 2202 C C . GLY A 1 281 ? 16.956 24.082 21.575 1.00 37.41 281 GLY A C 1
ATOM 2203 O O . GLY A 1 281 ? 18.019 24.693 21.496 1.00 38.56 281 GLY A O 1
ATOM 2204 N N . ARG A 1 282 ? 16.887 22.798 21.878 1.00 37.29 282 ARG A N 1
ATOM 2205 C CA . ARG A 1 282 ? 18.070 22.037 22.310 1.00 37.47 282 ARG A CA 1
ATOM 2206 C C . ARG A 1 282 ? 18.848 21.403 21.152 1.00 37.90 282 ARG A C 1
ATOM 2207 O O . ARG A 1 282 ? 20.043 21.078 21.292 1.00 37.10 282 ARG A O 1
ATOM 2215 N N . LEU A 1 283 ? 18.160 21.180 20.033 1.00 38.47 283 LEU A N 1
ATOM 2216 C CA . LEU A 1 283 ? 18.755 20.449 18.915 1.00 39.33 283 LEU A CA 1
ATOM 2217 C C . LEU A 1 283 ? 19.553 21.411 18.060 1.00 40.45 283 LEU A C 1
ATOM 2218 O O . LEU A 1 283 ? 19.139 21.812 16.955 1.00 39.87 283 LEU A O 1
ATOM 2223 N N . MET A 1 284 ? 20.680 21.824 18.635 1.00 41.41 284 MET A N 1
ATOM 2224 C CA . MET A 1 284 ? 21.586 22.750 17.998 1.00 44.31 284 MET A CA 1
ATOM 2225 C C . MET A 1 284 ? 22.985 22.658 18.563 1.00 44.24 284 MET A C 1
ATOM 2226 O O . MET A 1 284 ? 23.204 22.114 19.649 1.00 44.15 284 MET A O 1
ATOM 2231 N N . LEU A 1 285 ? 23.917 23.194 17.784 1.00 45.04 285 LEU A N 1
ATOM 2232 C CA . LEU A 1 285 ? 25.345 23.104 18.022 1.00 45.84 285 LEU A CA 1
ATOM 2233 C C . LEU A 1 285 ? 25.989 24.339 17.410 1.00 46.15 285 LEU A C 1
ATOM 2234 O O . LEU A 1 285 ? 25.523 24.847 16.395 1.00 45.69 285 LEU A O 1
ATOM 2239 N N . SER A 1 286 ? 27.047 24.817 18.053 1.00 47.09 286 SER A N 1
ATOM 2240 C CA . SER A 1 286 ? 27.804 25.978 17.611 1.00 48.34 286 SER A CA 1
ATOM 2241 C C . SER A 1 286 ? 29.272 25.681 17.841 1.00 48.79 286 SER A C 1
ATOM 2242 O O . SER A 1 286 ? 29.652 25.221 18.925 1.00 48.85 286 SER A O 1
ATOM 2245 N N . LEU A 1 287 ? 30.093 25.906 16.819 1.00 49.20 287 LEU A N 1
ATOM 2246 C CA . LEU A 1 287 ? 31.542 25.781 16.959 1.00 50.27 287 LEU A CA 1
ATOM 2247 C C . LEU A 1 287 ? 32.212 27.079 16.509 1.00 51.74 287 LEU A C 1
ATOM 2248 O O . LEU A 1 287 ? 32.017 27.534 15.382 1.00 51.49 287 LEU A O 1
ATOM 2253 N N . MET A 1 288 ? 32.973 27.693 17.406 1.00 53.51 288 MET A N 1
ATOM 2254 C CA . MET A 1 288 ? 33.717 28.899 17.060 1.00 55.34 288 MET A CA 1
ATOM 2255 C C . MET A 1 288 ? 35.183 28.558 16.756 1.00 55.65 288 MET A C 1
ATOM 2256 O O . MET A 1 288 ? 35.534 27.386 16.569 1.00 55.94 288 MET A O 1
ATOM 2261 N N . GLY A 1 289 ? 36.026 29.581 16.678 1.00 55.55 289 GLY A N 1
ATOM 2262 C CA . GLY A 1 289 ? 37.392 29.411 16.207 1.00 55.05 289 GLY A CA 1
ATOM 2263 C C . GLY A 1 289 ? 38.049 28.095 16.540 1.00 54.83 289 GLY A C 1
ATOM 2264 O O . GLY A 1 289 ? 38.069 27.170 15.712 1.00 55.01 289 GLY A O 1
ATOM 2265 N N . ASP A 1 290 ? 38.583 28.012 17.757 1.00 54.22 290 ASP A N 1
ATOM 2266 C CA . ASP A 1 290 ? 39.343 26.844 18.178 1.00 53.66 290 ASP A CA 1
ATOM 2267 C C . ASP A 1 290 ? 38.534 25.583 18.486 1.00 52.51 290 ASP A C 1
ATOM 2268 O O . ASP A 1 290 ? 39.109 24.495 18.509 1.00 52.68 290 ASP A O 1
ATOM 2273 N N A GLU A 1 291 ? 37.227 25.720 18.724 0.50 51.74 291 GLU A N 1
ATOM 2274 N N B GLU A 1 291 ? 37.228 25.712 18.709 0.50 51.81 291 GLU A N 1
ATOM 2275 C CA A GLU A 1 291 ? 36.373 24.533 18.883 0.50 51.03 291 GLU A CA 1
ATOM 2276 C CA B GLU A 1 291 ? 36.392 24.517 18.882 0.50 51.11 291 GLU A CA 1
ATOM 2277 C C A GLU A 1 291 ? 36.222 23.790 17.547 0.50 50.33 291 GLU A C 1
ATOM 2278 C C B GLU A 1 291 ? 36.147 23.784 17.555 0.50 50.41 291 GLU A C 1
ATOM 2279 O O A GLU A 1 291 ? 36.319 22.565 17.510 0.50 49.80 291 GLU A O 1
ATOM 2280 O O B GLU A 1 291 ? 36.107 22.558 17.530 0.50 49.94 291 GLU A O 1
ATOM 2291 N N . PHE A 1 292 ? 36.006 24.537 16.466 1.00 49.82 292 PHE A N 1
ATOM 2292 C CA . PHE A 1 292 ? 35.990 23.951 15.116 1.00 49.67 292 PHE A CA 1
ATOM 2293 C C . PHE A 1 292 ? 37.296 23.173 14.850 1.00 48.97 292 PHE A C 1
ATOM 2294 O O . PHE A 1 292 ? 37.251 21.986 14.547 1.00 49.63 292 PHE A O 1
ATOM 2302 N N . LYS A 1 293 ? 38.449 23.826 15.025 1.00 48.22 293 LYS A N 1
ATOM 2303 C CA . LYS A 1 293 ? 39.760 23.169 14.916 1.00 47.76 293 LYS A CA 1
ATOM 2304 C C . LYS A 1 293 ? 39.889 21.894 15.750 1.00 47.21 293 LYS A C 1
ATOM 2305 O O . LYS A 1 293 ? 40.432 20.883 15.281 1.00 47.44 293 LYS A O 1
ATOM 2311 N N . ALA A 1 294 ? 39.433 21.964 17.002 1.00 46.61 294 ALA A N 1
ATOM 2312 C CA . ALA A 1 294 ? 39.524 20.845 17.940 1.00 46.10 294 ALA A CA 1
ATOM 2313 C C . ALA A 1 294 ? 38.709 19.648 17.475 1.00 45.66 294 ALA A C 1
ATOM 2314 O O . ALA A 1 294 ? 39.140 18.492 17.636 1.00 45.42 294 ALA A O 1
ATOM 2316 N N . VAL A 1 295 ? 37.531 19.929 16.913 1.00 45.00 295 VAL A N 1
ATOM 2317 C CA . VAL A 1 295 ? 36.672 18.895 16.327 1.00 44.28 295 VAL A CA 1
ATOM 2318 C C . VAL A 1 295 ? 37.362 18.163 15.160 1.00 44.21 295 VAL A C 1
ATOM 2319 O O . VAL A 1 295 ? 37.318 16.939 15.078 1.00 43.82 295 VAL A O 1
ATOM 2323 N N . LEU A 1 296 ? 38.019 18.901 14.274 1.00 44.73 296 LEU A N 1
ATOM 2324 C CA . LEU A 1 296 ? 38.730 18.249 13.171 1.00 44.66 296 LEU A CA 1
ATOM 2325 C C . LEU A 1 296 ? 39.847 17.341 13.698 1.00 45.11 296 LEU A C 1
ATOM 2326 O O . LEU A 1 296 ? 39.981 16.202 13.245 1.00 44.98 296 LEU A O 1
ATOM 2331 N N . GLU A 1 297 ? 40.606 17.828 14.684 1.00 45.35 297 GLU A N 1
ATOM 2332 C CA . GLU A 1 297 ? 41.694 17.047 15.282 1.00 46.97 297 GLU A CA 1
ATOM 2333 C C . GLU A 1 297 ? 41.225 15.737 15.935 1.00 46.55 297 GLU A C 1
ATOM 2334 O O . GLU A 1 297 ? 41.954 14.749 15.915 1.00 46.76 297 GLU A O 1
ATOM 2340 N N . THR A 1 298 ? 40.006 15.728 16.476 1.00 46.31 298 THR A N 1
ATOM 2341 C CA . THR A 1 298 ? 39.417 14.530 17.081 1.00 46.59 298 THR A CA 1
ATOM 2342 C C . THR A 1 298 ? 39.213 13.433 16.047 1.00 46.59 298 THR A C 1
ATOM 2343 O O . THR A 1 298 ? 39.390 12.234 16.342 1.00 46.34 298 THR A O 1
ATOM 2347 N N . TRP A 1 299 ? 38.835 13.861 14.835 1.00 46.47 299 TRP A N 1
ATOM 2348 C CA . TRP A 1 299 ? 38.494 12.944 13.750 1.00 45.50 299 TRP A CA 1
ATOM 2349 C C . TRP A 1 299 ? 39.654 12.711 12.773 1.00 46.42 299 TRP A C 1
ATOM 2350 O O . TRP A 1 299 ? 39.495 12.028 11.759 1.00 46.99 299 TRP A O 1
ATOM 2361 N N . GLY A 1 300 ? 40.824 13.251 13.108 1.00 46.80 300 GLY A N 1
ATOM 2362 C CA . GLY A 1 300 ? 42.054 12.896 12.414 1.00 47.62 300 GLY A CA 1
ATOM 2363 C C . GLY A 1 300 ? 42.488 13.873 11.335 1.00 48.66 300 GLY A C 1
ATOM 2364 O O . GLY A 1 300 ? 43.353 13.555 10.504 1.00 48.76 300 GLY A O 1
ATOM 2365 N N . PHE A 1 301 ? 41.905 15.066 11.356 1.00 48.98 301 PHE A N 1
ATOM 2366 C CA . PHE A 1 301 ? 42.242 16.099 10.395 1.00 49.65 301 PHE A CA 1
ATOM 2367 C C . PHE A 1 301 ? 42.863 17.275 11.116 1.00 50.57 301 PHE A C 1
ATOM 2368 O O . PHE A 1 301 ? 42.979 17.268 12.341 1.00 51.20 301 PHE A O 1
ATOM 2376 N N . ASN A 1 302 ? 43.284 18.276 10.355 1.00 51.51 302 ASN A N 1
ATOM 2377 C CA . ASN A 1 302 ? 44.065 19.371 10.900 1.00 52.54 302 ASN A CA 1
ATOM 2378 C C . ASN A 1 302 ? 43.948 20.582 9.999 1.00 52.55 302 ASN A C 1
ATOM 2379 O O . ASN A 1 302 ? 44.286 20.545 8.817 1.00 52.64 302 ASN A O 1
ATOM 2384 N N . THR A 1 303 ? 43.456 21.657 10.585 1.00 52.47 303 THR A N 1
ATOM 2385 C CA . THR A 1 303 ? 43.302 22.913 9.904 1.00 52.56 303 THR A CA 1
ATOM 2386 C C . THR A 1 303 ? 44.563 23.391 9.117 1.00 52.36 303 THR A C 1
ATOM 2387 O O . THR A 1 303 ? 44.447 24.183 8.184 1.00 52.06 303 THR A O 1
ATOM 2391 N N . ASN A 1 304 ? 45.757 22.906 9.469 1.00 52.35 304 ASN A N 1
ATOM 2392 C CA . ASN A 1 304 ? 46.974 23.333 8.750 1.00 52.22 304 ASN A CA 1
ATOM 2393 C C . ASN A 1 304 ? 47.234 22.521 7.490 1.00 51.29 304 ASN A C 1
ATOM 2394 O O . ASN A 1 304 ? 48.133 22.847 6.722 1.00 51.03 304 ASN A O 1
ATOM 2399 N N . GLN A 1 305 ? 46.442 21.471 7.288 1.00 50.42 305 GLN A N 1
ATOM 2400 C CA . GLN A 1 305 ? 46.553 20.636 6.091 1.00 50.46 305 GLN A CA 1
ATOM 2401 C C . GLN A 1 305 ? 46.260 21.415 4.820 1.00 49.42 305 GLN A C 1
ATOM 2402 O O . GLN A 1 305 ? 45.445 22.345 4.819 1.00 49.28 305 GLN A O 1
ATOM 2408 N N . GLU A 1 306 ? 46.942 21.025 3.749 1.00 48.70 306 GLU A N 1
ATOM 2409 C CA . GLU A 1 306 ? 46.771 21.618 2.421 1.00 48.12 306 GLU A CA 1
ATOM 2410 C C . GLU A 1 306 ? 45.300 21.617 1.955 1.00 47.31 306 GLU A C 1
ATOM 2411 O O . GLU A 1 306 ? 44.787 22.643 1.505 1.00 47.37 306 GLU A O 1
ATOM 2417 N N . ILE A 1 307 ? 44.637 20.471 2.087 1.00 46.34 307 ILE A N 1
ATOM 2418 C CA . ILE A 1 307 ? 43.243 20.293 1.646 1.00 45.88 307 ILE A CA 1
ATOM 2419 C C . ILE A 1 307 ? 42.194 21.190 2.307 1.00 45.87 307 ILE A C 1
ATOM 2420 O O . ILE A 1 307 ? 41.087 21.336 1.771 1.00 45.36 307 ILE A O 1
ATOM 2425 N N . PHE A 1 308 ? 42.538 21.779 3.460 1.00 45.46 308 PHE A N 1
ATOM 2426 C CA . PHE A 1 308 ? 41.647 22.702 4.164 1.00 45.11 308 PHE A CA 1
ATOM 2427 C C . PHE A 1 308 ? 41.920 24.138 3.773 1.00 45.77 308 PHE A C 1
ATOM 2428 O O . PHE A 1 308 ? 41.112 25.020 4.053 1.00 44.95 308 PHE A O 1
ATOM 2436 N N . GLN A 1 309 ? 43.059 24.373 3.125 1.00 46.74 309 GLN A N 1
ATOM 2437 C CA . GLN A 1 309 ? 43.521 25.745 2.927 1.00 48.24 309 GLN A CA 1
ATOM 2438 C C . GLN A 1 309 ? 42.578 26.647 2.126 1.00 48.97 309 GLN A C 1
ATOM 2439 O O . GLN A 1 309 ? 42.389 27.808 2.504 1.00 48.59 309 GLN A O 1
ATOM 2445 N N . GLU A 1 310 ? 41.966 26.140 1.051 1.00 50.07 310 GLU A N 1
ATOM 2446 C CA . GLU A 1 310 ? 41.104 27.039 0.248 1.00 51.60 310 GLU A CA 1
ATOM 2447 C C . GLU A 1 310 ? 39.787 27.398 0.967 1.00 51.84 310 GLU A C 1
ATOM 2448 O O . GLU A 1 310 ? 39.251 28.507 0.828 1.00 51.60 310 GLU A O 1
ATOM 2454 N N . VAL A 1 311 ? 39.293 26.463 1.766 1.00 52.62 311 VAL A N 1
ATOM 2455 C CA . VAL A 1 311 ? 38.092 26.709 2.546 1.00 53.32 311 VAL A CA 1
ATOM 2456 C C . VAL A 1 311 ? 38.359 27.578 3.801 1.00 53.89 311 VAL A C 1
ATOM 2457 O O . VAL A 1 311 ? 37.776 28.672 3.910 1.00 53.43 311 VAL A O 1
ATOM 2461 N N . VAL A 1 312 ? 39.252 27.154 4.712 1.00 54.40 312 VAL A N 1
ATOM 2462 C CA . VAL A 1 312 ? 39.269 27.799 6.064 1.00 55.39 312 VAL A CA 1
ATOM 2463 C C . VAL A 1 312 ? 39.739 29.275 6.230 1.00 56.13 312 VAL A C 1
ATOM 2464 O O . VAL A 1 312 ? 39.053 30.036 6.902 1.00 57.00 312 VAL A O 1
ATOM 2468 N N . GLY A 1 313 ? 40.863 29.736 5.688 1.00 56.77 313 GLY A N 1
ATOM 2469 C CA . GLY A 1 313 ? 42.007 28.976 5.263 1.00 57.22 313 GLY A CA 1
ATOM 2470 C C . GLY A 1 313 ? 43.120 29.587 6.096 1.00 57.47 313 GLY A C 1
ATOM 2471 O O . GLY A 1 313 ? 43.845 28.871 6.789 1.00 57.77 313 GLY A O 1
ATOM 2472 N N . GLY A 1 314 ? 43.207 30.919 6.065 1.00 57.49 314 GLY A N 1
ATOM 2473 C CA . GLY A 1 314 ? 44.263 31.675 6.767 1.00 57.70 314 GLY A CA 1
ATOM 2474 C C . GLY A 1 314 ? 44.042 31.936 8.255 1.00 57.54 314 GLY A C 1
ATOM 2475 O O . GLY A 1 314 ? 45.000 31.941 9.044 1.00 57.49 314 GLY A O 1
ATOM 2476 N N . PHE A 1 315 ? 42.780 32.148 8.638 1.00 57.30 315 PHE A N 1
ATOM 2477 C CA . PHE A 1 315 ? 42.414 32.469 10.025 1.00 57.01 315 PHE A CA 1
ATOM 2478 C C . PHE A 1 315 ? 41.490 31.419 10.655 1.00 56.74 315 PHE A C 1
ATOM 2479 O O . PHE A 1 315 ? 40.342 31.733 10.981 1.00 55.90 315 PHE A O 1
ATOM 2487 N N . PRO A 1 316 ? 41.999 30.178 10.848 1.00 56.82 316 PRO A N 1
ATOM 2488 C CA . PRO A 1 316 ? 41.173 29.059 11.331 1.00 57.20 316 PRO A CA 1
ATOM 2489 C C . PRO A 1 316 ? 40.635 29.236 12.765 1.00 57.56 316 PRO A C 1
ATOM 2490 O O . PRO A 1 316 ? 39.709 28.520 13.170 1.00 57.80 316 PRO A O 1
ATOM 2494 N N . SER A 1 317 ? 41.214 30.181 13.503 1.00 57.63 317 SER A N 1
ATOM 2495 C CA . SER A 1 317 ? 40.736 30.552 14.830 1.00 58.07 317 SER A CA 1
ATOM 2496 C C . SER A 1 317 ? 39.526 31.472 14.788 1.00 57.78 317 SER A C 1
ATOM 2497 O O . SER A 1 317 ? 39.051 31.929 15.833 1.00 57.96 317 SER A O 1
ATOM 2500 N N . GLN A 1 318 ? 39.017 31.740 13.591 1.00 57.50 318 GLN A N 1
ATOM 2501 C CA . GLN A 1 318 ? 37.851 32.608 13.456 1.00 57.31 318 GLN A CA 1
ATOM 2502 C C . GLN A 1 318 ? 36.689 31.957 12.704 1.00 56.51 318 GLN A C 1
ATOM 2503 O O . GLN A 1 318 ? 35.687 32.613 12.393 1.00 56.67 318 GLN A O 1
ATOM 2509 N N . ALA A 1 319 ? 36.844 30.657 12.453 1.00 55.48 319 ALA A N 1
ATOM 2510 C CA . ALA A 1 319 ? 35.842 29.810 11.826 1.00 54.42 319 ALA A CA 1
ATOM 2511 C C . ALA A 1 319 ? 34.577 29.743 12.667 1.00 53.72 319 ALA A C 1
ATOM 2512 O O . ALA A 1 319 ? 34.638 29.732 13.896 1.00 53.97 319 ALA A O 1
ATOM 2514 N N . GLN A 1 320 ? 33.432 29.702 11.996 1.00 52.58 320 GLN A N 1
ATOM 2515 C CA . GLN A 1 320 ? 32.140 29.584 12.663 1.00 51.31 320 GLN A CA 1
ATOM 2516 C C . GLN A 1 320 ? 31.265 28.568 11.955 1.00 50.39 320 GLN A C 1
ATOM 2517 O O . GLN A 1 320 ? 30.982 28.727 10.770 1.00 50.64 320 GLN A O 1
ATOM 2523 N N . VAL A 1 321 ? 30.831 27.535 12.674 1.00 48.33 321 VAL A N 1
ATOM 2524 C CA . VAL A 1 321 ? 29.817 26.629 12.145 1.00 46.46 321 VAL A CA 1
ATOM 2525 C C . VAL A 1 321 ? 28.665 26.393 13.126 1.00 45.75 321 VAL A C 1
ATOM 2526 O O . VAL A 1 321 ? 28.893 26.113 14.307 1.00 45.55 321 VAL A O 1
ATOM 2530 N N . THR A 1 322 ? 27.437 26.531 12.631 1.00 44.16 322 THR A N 1
ATOM 2531 C CA . THR A 1 322 ? 26.261 26.202 13.394 1.00 43.55 322 THR A CA 1
ATOM 2532 C C . THR A 1 322 ? 25.433 25.135 12.691 1.00 43.64 322 THR A C 1
ATOM 2533 O O . THR A 1 322 ? 25.293 25.151 11.465 1.00 43.47 322 THR A O 1
ATOM 2537 N N . VAL A 1 323 ? 24.883 24.216 13.481 1.00 42.72 323 VAL A N 1
ATOM 2538 C CA . VAL A 1 323 ? 23.855 23.291 13.029 1.00 42.31 323 VAL A CA 1
ATOM 2539 C C . VAL A 1 323 ? 22.615 23.548 13.858 1.00 42.44 323 VAL A C 1
ATOM 2540 O O . VAL A 1 323 ? 22.714 23.765 15.071 1.00 42.39 323 VAL A O 1
ATOM 2544 N N . HIS A 1 324 ? 21.450 23.526 13.228 1.00 41.50 324 HIS A N 1
ATOM 2545 C CA . HIS A 1 324 ? 20.222 23.406 13.989 1.00 41.26 324 HIS A CA 1
ATOM 2546 C C . HIS A 1 324 ? 19.143 22.730 13.185 1.00 40.49 324 HIS A C 1
ATOM 2547 O O . HIS A 1 324 ? 19.085 22.879 11.950 1.00 39.89 324 HIS A O 1
ATOM 2554 N N . CYS A 1 325 ? 18.329 21.948 13.889 1.00 39.01 325 CYS A N 1
ATOM 2555 C CA . CYS A 1 325 ? 17.127 21.356 13.338 1.00 38.38 325 CYS A CA 1
ATOM 2556 C C . CYS A 1 325 ? 16.139 22.415 12.896 1.00 37.88 325 CYS A C 1
ATOM 2557 O O . CYS A 1 325 ? 15.916 23.373 13.609 1.00 37.05 325 CYS A O 1
ATOM 2560 N N . LEU A 1 326 ? 15.527 22.196 11.728 1.00 38.23 326 LEU A N 1
ATOM 2561 C CA . LEU A 1 326 ? 14.561 23.121 11.125 1.00 37.75 326 LEU A CA 1
ATOM 2562 C C . LEU A 1 326 ? 13.133 22.758 11.514 1.00 37.93 326 LEU A C 1
ATOM 2563 O O . LEU A 1 326 ? 12.255 23.608 11.573 1.00 38.12 326 LEU A O 1
ATOM 2568 N N . LYS A 1 327 ? 12.900 21.473 11.732 1.00 38.22 327 LYS A N 1
ATOM 2569 C CA . LYS A 1 327 ? 11.673 20.997 12.315 1.00 38.88 327 LYS A CA 1
ATOM 2570 C C . LYS A 1 327 ? 12.031 19.821 13.226 1.00 39.04 327 LYS A C 1
ATOM 2571 O O . LYS A 1 327 ? 13.159 19.402 13.276 1.00 38.75 327 LYS A O 1
ATOM 2577 N N . MET A 1 328 ? 11.048 19.290 13.927 1.00 38.75 328 MET A N 1
ATOM 2578 C CA . MET A 1 328 ? 11.260 18.196 14.847 1.00 39.10 328 MET A CA 1
ATOM 2579 C C . MET A 1 328 ? 11.804 16.969 14.126 1.00 39.32 328 MET A C 1
ATOM 2580 O O . MET A 1 328 ? 11.248 16.569 13.095 1.00 39.83 328 MET A O 1
ATOM 2585 N N . PRO A 1 329 ? 12.875 16.347 14.658 1.00 39.47 329 PRO A N 1
ATOM 2586 C CA . PRO A 1 329 ? 13.335 15.099 14.057 1.00 39.13 329 PRO A CA 1
ATOM 2587 C C . PRO A 1 329 ? 12.283 14.011 14.155 1.00 39.76 329 PRO A C 1
ATOM 2588 O O . PRO A 1 329 ? 11.436 14.025 15.065 1.00 39.40 329 PRO A O 1
ATOM 2592 N N . LYS A 1 330 ? 12.351 13.071 13.214 1.00 39.74 330 LYS A N 1
ATOM 2593 C CA . LYS A 1 330 ? 11.374 12.022 13.064 1.00 40.18 330 LYS A CA 1
ATOM 2594 C C . LYS A 1 330 ? 12.061 10.727 13.440 1.00 39.47 330 LYS A C 1
ATOM 2595 O O . LYS A 1 330 ? 12.980 10.289 12.739 1.00 39.59 330 LYS A O 1
ATOM 2601 N N . ILE A 1 331 ? 11.634 10.118 14.548 1.00 38.50 331 ILE A N 1
ATOM 2602 C CA . ILE A 1 331 ? 12.303 8.920 15.058 1.00 38.17 331 ILE A CA 1
ATOM 2603 C C . ILE A 1 331 ? 11.396 7.697 14.955 1.00 38.65 331 ILE A C 1
ATOM 2604 O O . ILE A 1 331 ? 10.228 7.753 15.357 1.00 38.89 331 ILE A O 1
ATOM 2609 N N . SER A 1 332 ? 11.939 6.625 14.374 1.00 38.50 332 SER A N 1
ATOM 2610 C CA . SER A 1 332 ? 11.280 5.319 14.232 1.00 38.73 332 SER A CA 1
ATOM 2611 C C . SER A 1 332 ? 12.211 4.298 14.811 1.00 38.77 332 SER A C 1
ATOM 2612 O O . SER A 1 332 ? 13.426 4.444 14.703 1.00 39.45 332 SER A O 1
ATOM 2615 N N . CYS A 1 333 ? 11.640 3.246 15.372 1.00 38.60 333 CYS A N 1
ATOM 2616 C CA . CYS A 1 333 ? 12.385 2.054 15.700 1.00 38.50 333 CYS A CA 1
ATOM 2617 C C . CYS A 1 333 ? 12.078 1.028 14.636 1.00 39.03 333 CYS A C 1
ATOM 2618 O O . CYS A 1 333 ? 10.935 0.900 14.198 1.00 38.45 333 CYS A O 1
ATOM 2621 N N . GLN A 1 334 ? 13.111 0.291 14.249 1.00 39.37 334 GLN A N 1
ATOM 2622 C CA . GLN A 1 334 ? 13.023 -0.749 13.242 1.00 40.91 334 GLN A CA 1
ATOM 2623 C C . GLN A 1 334 ? 13.906 -1.873 13.715 1.00 40.38 334 GLN A C 1
ATOM 2624 O O . GLN A 1 334 ? 14.741 -1.645 14.570 1.00 39.91 334 GLN A O 1
ATOM 2630 N N . ASN A 1 335 ? 13.726 -3.078 13.169 1.00 40.97 335 ASN A N 1
ATOM 2631 C CA . ASN A 1 335 ? 14.602 -4.210 13.477 1.00 41.32 335 ASN A CA 1
ATOM 2632 C C . ASN A 1 335 ? 16.069 -3.853 13.293 1.00 41.20 335 ASN A C 1
ATOM 2633 O O . ASN A 1 335 ? 16.910 -4.274 14.079 1.00 41.60 335 ASN A O 1
ATOM 2638 N N . LYS A 1 336 ? 16.375 -3.077 12.254 1.00 40.61 336 LYS A N 1
ATOM 2639 C CA . LYS A 1 336 ? 17.764 -2.762 11.889 1.00 40.18 336 LYS A CA 1
ATOM 2640 C C . LYS A 1 336 ? 18.436 -1.738 12.811 1.00 38.89 336 LYS A C 1
ATOM 2641 O O . LYS A 1 336 ? 19.658 -1.687 12.919 1.00 39.40 336 LYS A O 1
ATOM 2647 N N . GLY A 1 337 ? 17.636 -0.911 13.467 1.00 38.00 337 GLY A N 1
ATOM 2648 C CA . GLY A 1 337 ? 18.164 0.150 14.300 1.00 35.36 337 GLY A CA 1
ATOM 2649 C C . GLY A 1 337 ? 17.083 1.152 14.597 1.00 34.80 337 GLY A C 1
ATOM 2650 O O . GLY A 1 337 ? 15.908 0.926 14.264 1.00 34.41 337 GLY A O 1
ATOM 2651 N N . VAL A 1 338 ? 17.492 2.262 15.217 1.00 32.99 338 VAL A N 1
ATOM 2652 C CA . VAL A 1 338 ? 16.630 3.388 15.454 1.00 31.98 338 VAL A CA 1
ATOM 2653 C C . VAL A 1 338 ? 16.945 4.369 14.331 1.00 31.79 338 VAL A C 1
ATOM 2654 O O . VAL A 1 338 ? 18.122 4.743 14.142 1.00 30.40 338 VAL A O 1
ATOM 2658 N N . VAL A 1 339 ? 15.904 4.780 13.590 1.00 30.37 339 VAL A N 1
ATOM 2659 C CA . VAL A 1 339 ? 16.137 5.695 12.491 1.00 29.38 339 VAL A CA 1
ATOM 2660 C C . VAL A 1 339 ? 15.652 7.095 12.817 1.00 29.20 339 VAL A C 1
ATOM 2661 O O . VAL A 1 339 ? 14.546 7.288 13.260 1.00 27.54 339 VAL A O 1
ATOM 2665 N N . VAL A 1 340 ? 16.570 8.039 12.689 1.00 29.52 340 VAL A N 1
ATOM 2666 C CA . VAL A 1 340 ? 16.289 9.412 12.972 1.00 30.07 340 VAL A CA 1
ATOM 2667 C C . VAL A 1 340 ? 16.395 10.149 11.636 1.00 32.01 340 VAL A C 1
ATOM 2668 O O . VAL A 1 340 ? 17.458 10.202 11.006 1.00 32.92 340 VAL A O 1
ATOM 2672 N N . ASP A 1 341 ? 15.309 10.787 11.257 1.00 32.80 341 ASP A N 1
ATOM 2673 C CA . ASP A 1 341 ? 15.258 11.521 10.048 1.00 33.65 341 ASP A CA 1
ATOM 2674 C C . ASP A 1 341 ? 15.176 12.969 10.457 1.00 33.93 341 ASP A C 1
ATOM 2675 O O . ASP A 1 341 ? 14.135 13.409 10.946 1.00 33.60 341 ASP A O 1
ATOM 2680 N N . SER A 1 342 ? 16.283 13.691 10.261 1.00 34.39 342 SER A N 1
ATOM 2681 C CA . SER A 1 342 ? 16.447 15.084 10.702 1.00 35.32 342 SER A CA 1
ATOM 2682 C C . SER A 1 342 ? 16.556 16.045 9.535 1.00 36.16 342 SER A C 1
ATOM 2683 O O . SER A 1 342 ? 17.336 15.818 8.620 1.00 36.42 342 SER A O 1
ATOM 2686 N N . SER A 1 343 ? 15.829 17.150 9.615 1.00 36.29 343 SER A N 1
ATOM 2687 C CA . SER A 1 343 ? 15.987 18.249 8.699 1.00 37.10 343 SER A CA 1
ATOM 2688 C C . SER A 1 343 ? 16.814 19.360 9.349 1.00 37.49 343 SER A C 1
ATOM 2689 O O . SER A 1 343 ? 16.351 20.019 10.303 1.00 38.08 343 SER A O 1
ATOM 2692 N N . VAL A 1 344 ? 18.030 19.579 8.839 1.00 37.00 344 VAL A N 1
ATOM 2693 C CA . VAL A 1 344 ? 18.956 20.517 9.467 1.00 36.37 344 VAL A CA 1
ATOM 2694 C C . VAL A 1 344 ? 19.361 21.669 8.582 1.00 37.16 344 VAL A C 1
ATOM 2695 O O . VAL A 1 344 ? 19.235 21.608 7.353 1.00 37.56 344 VAL A O 1
ATOM 2699 N N . MET A 1 345 ? 19.873 22.715 9.224 1.00 37.27 345 MET A N 1
ATOM 2700 C CA . MET A 1 345 ? 20.491 23.847 8.567 1.00 37.47 345 MET A CA 1
ATOM 2701 C C . MET A 1 345 ? 21.937 23.944 9.057 1.00 37.45 345 MET A C 1
ATOM 2702 O O . MET A 1 345 ? 22.173 24.156 10.257 1.00 36.63 345 MET A O 1
ATOM 2707 N N . VAL A 1 346 ? 22.903 23.763 8.148 1.00 36.70 346 VAL A N 1
ATOM 2708 C CA . VAL A 1 346 ? 24.311 23.872 8.503 1.00 36.83 346 VAL A CA 1
ATOM 2709 C C . VAL A 1 346 ? 24.893 25.147 7.910 1.00 37.58 346 VAL A C 1
ATOM 2710 O O . VAL A 1 346 ? 24.795 25.386 6.707 1.00 36.88 346 VAL A O 1
ATOM 2714 N N . LYS A 1 347 ? 25.460 25.985 8.777 1.00 38.59 347 LYS A N 1
ATOM 2715 C CA . LYS A 1 347 ? 25.969 27.296 8.387 1.00 39.60 347 LYS A CA 1
ATOM 2716 C C . LYS A 1 347 ? 27.452 27.365 8.626 1.00 40.17 347 LYS A C 1
ATOM 2717 O O . LYS A 1 347 ? 27.932 27.005 9.704 1.00 40.51 347 LYS A O 1
ATOM 2723 N N . PHE A 1 348 ? 28.169 27.798 7.593 1.00 40.44 348 PHE A N 1
ATOM 2724 C CA . PHE A 1 348 ? 29.619 27.891 7.581 1.00 40.80 348 PHE A CA 1
ATOM 2725 C C . PHE A 1 348 ? 30.040 29.349 7.384 1.00 42.40 348 PHE A C 1
ATOM 2726 O O . PHE A 1 348 ? 29.364 30.121 6.673 1.00 41.94 348 PHE A O 1
ATOM 2734 N N . LEU A 1 349 ? 31.136 29.720 8.040 1.00 43.65 349 LEU A N 1
ATOM 2735 C CA . LEU A 1 349 ? 31.781 31.016 7.848 1.00 45.44 349 LEU A CA 1
ATOM 2736 C C . LEU A 1 349 ? 33.258 30.891 8.184 1.00 46.81 349 LEU A C 1
ATOM 2737 O O . LEU A 1 349 ? 33.622 30.591 9.326 1.00 47.48 349 LEU A O 1
ATOM 2742 N N . PHE A 1 350 ? 34.099 31.102 7.173 1.00 48.09 350 PHE A N 1
ATOM 2743 C CA . PHE A 1 350 ? 35.537 31.054 7.310 1.00 49.44 350 PHE A CA 1
ATOM 2744 C C . PHE A 1 350 ? 36.074 32.392 6.811 1.00 51.29 350 PHE A C 1
ATOM 2745 O O . PHE A 1 350 ? 36.508 32.494 5.660 1.00 51.03 350 PHE A O 1
ATOM 2753 N N . PRO A 1 351 ? 36.032 33.432 7.676 1.00 53.07 351 PRO A N 1
ATOM 2754 C CA . PRO A 1 351 ? 36.315 34.806 7.252 1.00 54.30 351 PRO A CA 1
ATOM 2755 C C . PRO A 1 351 ? 37.765 35.101 6.843 1.00 55.67 351 PRO A C 1
ATOM 2756 O O . PRO A 1 351 ? 38.706 34.421 7.275 1.00 55.26 351 PRO A O 1
ATOM 2760 N N . ARG A 1 352 ? 37.903 36.108 5.985 1.00 57.28 352 ARG A N 1
ATOM 2761 C CA . ARG A 1 352 ? 39.186 36.680 5.615 1.00 59.46 352 ARG A CA 1
ATOM 2762 C C . ARG A 1 352 ? 39.166 38.187 5.963 1.00 61.01 352 ARG A C 1
ATOM 2763 O O . ARG A 1 352 ? 38.078 38.776 6.092 1.00 60.90 352 ARG A O 1
ATOM 2771 N N . PRO A 1 353 ? 40.358 38.817 6.112 1.00 62.39 353 PRO A N 1
ATOM 2772 C CA . PRO A 1 353 ? 40.452 40.273 6.336 1.00 63.49 353 PRO A CA 1
ATOM 2773 C C . PRO A 1 353 ? 39.522 41.070 5.412 1.00 64.54 353 PRO A C 1
ATOM 2774 O O . PRO A 1 353 ? 38.856 42.006 5.867 1.00 64.55 353 PRO A O 1
ATOM 2778 N N . ASP A 1 354 ? 39.485 40.699 4.131 1.00 65.85 354 ASP A N 1
ATOM 2779 C CA . ASP A 1 354 ? 38.451 41.188 3.221 1.00 67.07 354 ASP A CA 1
ATOM 2780 C C . ASP A 1 354 ? 37.275 40.221 3.259 1.00 67.35 354 ASP A C 1
ATOM 2781 O O . ASP A 1 354 ? 37.434 39.023 2.998 1.00 67.54 354 ASP A O 1
ATOM 2786 N N . GLN A 1 355 ? 36.102 40.759 3.585 1.00 67.75 355 GLN A N 1
ATOM 2787 C CA . GLN A 1 355 ? 34.883 39.972 3.751 1.00 68.21 355 GLN A CA 1
ATOM 2788 C C . GLN A 1 355 ? 34.339 39.403 2.438 1.00 68.11 355 GLN A C 1
ATOM 2789 O O . GLN A 1 355 ? 33.523 38.479 2.453 1.00 68.10 355 GLN A O 1
ATOM 2795 N N . GLN A 1 356 ? 34.790 39.959 1.314 1.00 67.67 356 GLN A N 1
ATOM 2796 C CA . GLN A 1 356 ? 34.411 39.483 -0.015 1.00 67.34 356 GLN A CA 1
ATOM 2797 C C . GLN A 1 356 ? 34.962 38.080 -0.277 1.00 66.31 356 GLN A C 1
ATOM 2798 O O . GLN A 1 356 ? 34.398 37.315 -1.064 1.00 66.05 356 GLN A O 1
ATOM 2804 N N . HIS A 1 357 ? 36.070 37.762 0.389 1.00 65.19 357 HIS A N 1
ATOM 2805 C CA . HIS A 1 357 ? 36.801 36.520 0.153 1.00 64.04 357 HIS A CA 1
ATOM 2806 C C . HIS A 1 357 ? 36.565 35.502 1.249 1.00 62.23 357 HIS A C 1
ATOM 2807 O O . HIS A 1 357 ? 37.205 34.450 1.284 1.00 62.00 357 HIS A O 1
ATOM 2814 N N . SER A 1 358 ? 35.628 35.824 2.133 1.00 60.46 358 SER A N 1
ATOM 2815 C CA . SER A 1 358 ? 35.195 34.908 3.172 1.00 58.72 358 SER A CA 1
ATOM 2816 C C . SER A 1 358 ? 34.388 33.787 2.537 1.00 57.47 358 SER A C 1
ATOM 2817 O O . SER A 1 358 ? 33.429 34.050 1.821 1.00 57.61 358 SER A O 1
ATOM 2820 N N . VAL A 1 359 ? 34.777 32.541 2.778 1.00 55.57 359 VAL A N 1
ATOM 2821 C CA . VAL A 1 359 ? 33.931 31.421 2.383 1.00 53.75 359 VAL A CA 1
ATOM 2822 C C . VAL A 1 359 ? 32.741 31.333 3.357 1.00 52.63 359 VAL A C 1
ATOM 2823 O O . VAL A 1 359 ? 32.929 31.208 4.578 1.00 52.06 359 VAL A O 1
ATOM 2827 N N . ALA A 1 360 ? 31.530 31.422 2.810 1.00 50.99 360 ALA A N 1
ATOM 2828 C CA . ALA A 1 360 ? 30.300 31.421 3.603 1.00 49.81 360 ALA A CA 1
ATOM 2829 C C . ALA A 1 360 ? 29.186 30.629 2.920 1.00 48.99 360 ALA A C 1
ATOM 2830 O O . ALA A 1 360 ? 28.617 31.081 1.925 1.00 48.74 360 ALA A O 1
ATOM 2832 N N . TYR A 1 361 ? 28.873 29.454 3.473 1.00 47.87 361 TYR A N 1
ATOM 2833 C CA . TYR A 1 361 ? 27.851 28.562 2.926 1.00 46.77 361 TYR A CA 1
ATOM 2834 C C . TYR A 1 361 ? 26.691 28.244 3.906 1.00 46.46 361 TYR A C 1
ATOM 2835 O O . TYR A 1 361 ? 26.872 28.217 5.125 1.00 46.02 361 TYR A O 1
ATOM 2844 N N . THR A 1 362 ? 25.501 28.001 3.372 1.00 45.49 362 THR A N 1
ATOM 2845 C CA . THR A 1 362 ? 24.459 27.388 4.162 1.00 45.28 362 THR A CA 1
ATOM 2846 C C . THR A 1 362 ? 23.913 26.172 3.417 1.00 44.58 362 THR A C 1
ATOM 2847 O O . THR A 1 362 ? 23.660 26.235 2.216 1.00 45.17 362 THR A O 1
ATOM 2851 N N . PHE A 1 363 ? 23.732 25.075 4.141 1.00 43.13 363 PHE A N 1
ATOM 2852 C CA . PHE A 1 363 ? 23.238 23.820 3.606 1.00 41.79 363 PHE A CA 1
ATOM 2853 C C . PHE A 1 363 ? 21.945 23.460 4.333 1.00 41.80 363 PHE A C 1
ATOM 2854 O O . PHE A 1 363 ? 21.973 23.143 5.526 1.00 41.40 363 PHE A O 1
ATOM 2862 N N . GLU A 1 364 ? 20.813 23.519 3.641 1.00 41.61 364 GLU A N 1
ATOM 2863 C CA . GLU A 1 364 ? 19.591 22.911 4.129 1.00 41.61 364 GLU A CA 1
ATOM 2864 C C . GLU A 1 364 ? 19.579 21.493 3.604 1.00 41.33 364 GLU A C 1
ATOM 2865 O O . GLU A 1 364 ? 19.567 21.319 2.395 1.00 41.45 364 GLU A O 1
ATOM 2871 N N . GLU A 1 365 ? 19.553 20.488 4.480 1.00 40.57 365 GLU A N 1
ATOM 2872 C CA . GLU A 1 365 ? 19.426 19.088 4.057 1.00 40.14 365 GLU A CA 1
ATOM 2873 C C . GLU A 1 365 ? 18.695 18.222 5.060 1.00 39.37 365 GLU A C 1
ATOM 2874 O O . GLU A 1 365 ? 18.697 18.518 6.246 1.00 38.90 365 GLU A O 1
ATOM 2880 N N . ASP A 1 366 ? 18.117 17.125 4.574 1.00 38.82 366 ASP A N 1
ATOM 2881 C CA . ASP A 1 366 ? 17.707 16.010 5.421 1.00 38.43 366 ASP A CA 1
ATOM 2882 C C . ASP A 1 366 ? 18.856 15.053 5.545 1.00 37.60 366 ASP A C 1
ATOM 2883 O O . ASP A 1 366 ? 19.499 14.697 4.554 1.00 37.52 366 ASP A O 1
ATOM 2888 N N . ILE A 1 367 ? 19.123 14.642 6.776 1.00 36.49 367 ILE A N 1
ATOM 2889 C CA . ILE A 1 367 ? 20.085 13.603 7.076 1.00 35.11 367 ILE A CA 1
ATOM 2890 C C . ILE A 1 367 ? 19.313 12.513 7.809 1.00 34.82 367 ILE A C 1
ATOM 2891 O O . ILE A 1 367 ? 18.689 12.776 8.833 1.00 34.53 367 ILE A O 1
ATOM 2896 N N . VAL A 1 368 ? 19.339 11.303 7.256 1.00 33.71 368 VAL A N 1
ATOM 2897 C CA . VAL A 1 368 ? 18.682 10.162 7.855 1.00 32.95 368 VAL A CA 1
ATOM 2898 C C . VAL A 1 368 ? 19.774 9.235 8.351 1.00 33.24 368 VAL A C 1
ATOM 2899 O O . VAL A 1 368 ? 20.714 8.946 7.618 1.00 32.72 368 VAL A O 1
ATOM 2903 N N . THR A 1 369 ? 19.695 8.837 9.624 1.00 32.77 369 THR A N 1
ATOM 2904 C CA . THR A 1 369 ? 20.698 7.974 10.233 1.00 32.47 369 THR A CA 1
ATOM 2905 C C . THR A 1 369 ? 20.023 6.765 10.855 1.00 33.17 369 THR A C 1
ATOM 2906 O O . THR A 1 369 ? 18.995 6.893 11.516 1.00 34.44 369 THR A O 1
ATOM 2910 N N . THR A 1 370 ? 20.575 5.590 10.607 1.00 33.54 370 THR A N 1
ATOM 2911 C CA . THR A 1 370 ? 20.160 4.387 11.288 1.00 34.28 370 THR A CA 1
ATOM 2912 C C . THR A 1 370 ? 21.221 4.105 12.330 1.00 34.39 370 THR A C 1
ATOM 2913 O O . THR A 1 370 ? 22.404 3.986 12.001 1.00 33.63 370 THR A O 1
ATOM 2917 N N . VAL A 1 371 ? 20.781 4.036 13.591 1.00 34.96 371 VAL A N 1
ATOM 2918 C CA . VAL A 1 371 ? 21.678 3.988 14.759 1.00 35.65 371 VAL A CA 1
ATOM 2919 C C . VAL A 1 371 ? 21.386 2.758 15.614 1.00 35.81 371 VAL A C 1
ATOM 2920 O O . VAL A 1 371 ? 20.223 2.390 15.800 1.00 35.76 371 VAL A O 1
ATOM 2924 N N . GLN A 1 372 ? 22.450 2.094 16.052 1.00 36.22 372 GLN A N 1
ATOM 2925 C CA . GLN A 1 372 ? 22.373 1.024 17.037 1.00 37.40 372 GLN A CA 1
ATOM 2926 C C . GLN A 1 372 ? 23.099 1.446 18.322 1.00 36.82 372 GLN A C 1
ATOM 2927 O O . GLN A 1 372 ? 23.996 2.257 18.292 1.00 36.15 372 GLN A O 1
ATOM 2933 N N . ALA A 1 373 ? 22.701 0.882 19.453 1.00 37.55 373 ALA A N 1
ATOM 2934 C CA . ALA A 1 373 ? 23.206 1.372 20.741 1.00 37.67 373 ALA A CA 1
ATOM 2935 C C . ALA A 1 373 ? 23.711 0.257 21.637 1.00 37.76 373 ALA A C 1
ATOM 2936 O O . ALA A 1 373 ? 23.250 -0.876 21.572 1.00 37.06 373 ALA A O 1
ATOM 2938 N N . SER A 1 374 ? 24.660 0.628 22.483 1.00 38.64 374 SER A N 1
ATOM 2939 C CA . SER A 1 374 ? 25.414 -0.278 23.350 1.00 38.61 374 SER A CA 1
ATOM 2940 C C . SER A 1 374 ? 25.532 0.445 24.686 1.00 38.31 374 SER A C 1
ATOM 2941 O O . SER A 1 374 ? 25.582 1.681 24.720 1.00 37.42 374 SER A O 1
ATOM 2944 N N . TYR A 1 375 ? 25.566 -0.323 25.772 1.00 38.27 375 TYR A N 1
ATOM 2945 C CA . TYR A 1 375 ? 25.934 0.204 27.089 1.00 38.56 375 TYR A CA 1
ATOM 2946 C C . TYR A 1 375 ? 27.013 -0.655 27.669 1.00 38.92 375 TYR A C 1
ATOM 2947 O O . TYR A 1 375 ? 26.899 -1.896 27.708 1.00 38.77 375 TYR A O 1
ATOM 2956 N N . SER A 1 376 ? 28.053 0.010 28.142 1.00 39.70 376 SER A N 1
ATOM 2957 C CA . SER A 1 376 ? 29.309 -0.662 28.407 1.00 41.85 376 SER A CA 1
ATOM 2958 C C . SER A 1 376 ? 30.119 0.272 29.269 1.00 42.83 376 SER A C 1
ATOM 2959 O O . SER A 1 376 ? 30.155 1.479 29.015 1.00 43.20 376 SER A O 1
ATOM 2962 N N . LYS A 1 377 ? 30.719 -0.261 30.331 1.00 43.81 377 LYS A N 1
ATOM 2963 C CA . LYS A 1 377 ? 31.585 0.549 31.198 1.00 44.36 377 LYS A CA 1
ATOM 2964 C C . LYS A 1 377 ? 30.979 1.917 31.553 1.00 43.92 377 LYS A C 1
ATOM 2965 O O . LYS A 1 377 ? 31.657 2.958 31.453 1.00 43.85 377 LYS A O 1
ATOM 2971 N N . LYS A 1 378 ? 29.707 1.884 31.965 1.00 42.91 378 LYS A N 1
ATOM 2972 C CA . LYS A 1 378 ? 28.937 3.054 32.418 1.00 42.81 378 LYS A CA 1
ATOM 2973 C C . LYS A 1 378 ? 28.761 4.193 31.395 1.00 42.17 378 LYS A C 1
ATOM 2974 O O . LYS A 1 378 ? 28.459 5.345 31.764 1.00 41.55 378 LYS A O 1
ATOM 2980 N N . LYS A 1 379 ? 28.901 3.834 30.114 1.00 40.98 379 LYS A N 1
ATOM 2981 C CA . LYS A 1 379 ? 28.716 4.752 28.998 1.00 40.59 379 LYS A CA 1
ATOM 2982 C C . LYS A 1 379 ? 27.773 4.186 27.947 1.00 38.89 379 LYS A C 1
ATOM 2983 O O . LYS A 1 379 ? 27.747 2.992 27.677 1.00 38.14 379 LYS A O 1
ATOM 2989 N N . LEU A 1 380 ? 27.001 5.089 27.366 1.00 38.27 380 LEU A N 1
ATOM 2990 C CA . LEU A 1 380 ? 26.226 4.848 26.157 1.00 37.48 380 LEU A CA 1
ATOM 2991 C C . LEU A 1 380 ? 27.132 4.974 24.907 1.00 37.39 380 LEU A C 1
ATOM 2992 O O . LEU A 1 380 ? 27.889 5.945 24.769 1.00 35.94 380 LEU A O 1
ATOM 2997 N N . PHE A 1 381 ? 27.068 3.966 24.033 1.00 37.05 381 PHE A N 1
ATOM 2998 C CA . PHE A 1 381 ? 27.753 3.983 22.728 1.00 37.58 381 PHE A CA 1
ATOM 2999 C C . PHE A 1 381 ? 26.747 3.910 21.572 1.00 37.62 381 PHE A C 1
ATOM 3000 O O . PHE A 1 381 ? 25.904 2.999 21.516 1.00 37.84 381 PHE A O 1
ATOM 3008 N N . LEU A 1 382 ? 26.841 4.875 20.663 1.00 37.40 382 LEU A N 1
ATOM 3009 C CA . LEU A 1 382 ? 25.973 4.931 19.487 1.00 37.18 382 LEU A CA 1
ATOM 3010 C C . LEU A 1 382 ? 26.741 4.587 18.200 1.00 37.72 382 LEU A C 1
ATOM 3011 O O . LEU A 1 382 ? 27.867 5.034 17.958 1.00 38.10 382 LEU A O 1
ATOM 3016 N N . SER A 1 383 ? 26.103 3.779 17.379 1.00 37.50 383 SER A N 1
ATOM 3017 C CA . SER A 1 383 ? 26.725 3.175 16.214 1.00 37.67 383 SER A CA 1
ATOM 3018 C C . SER A 1 383 ? 25.922 3.548 14.975 1.00 37.07 383 SER A C 1
ATOM 3019 O O . SER A 1 383 ? 24.688 3.491 14.989 1.00 36.69 383 SER A O 1
ATOM 3022 N N . LEU A 1 384 ? 26.605 3.924 13.900 1.00 37.36 384 LEU A N 1
ATOM 3023 C CA . LEU A 1 384 ? 25.930 4.260 12.630 1.00 37.04 384 LEU A CA 1
ATOM 3024 C C . LEU A 1 384 ? 25.860 3.028 11.723 1.00 37.73 384 LEU A C 1
ATOM 3025 O O . LEU A 1 384 ? 26.892 2.571 11.227 1.00 37.85 384 LEU A O 1
ATOM 3030 N N . LEU A 1 385 ? 24.668 2.460 11.547 1.00 38.29 385 LEU A N 1
ATOM 3031 C CA . LEU A 1 385 ? 24.524 1.316 10.641 1.00 39.14 385 LEU A CA 1
ATOM 3032 C C . LEU A 1 385 ? 24.482 1.809 9.175 1.00 39.22 385 LEU A C 1
ATOM 3033 O O . LEU A 1 385 ? 25.067 1.192 8.291 1.00 39.18 385 LEU A O 1
ATOM 3038 N N . ASP A 1 386 ? 23.779 2.908 8.942 1.00 39.15 386 ASP A N 1
ATOM 3039 C CA . ASP A 1 386 ? 23.861 3.617 7.672 1.00 40.01 386 ASP A CA 1
ATOM 3040 C C . ASP A 1 386 ? 23.275 5.014 7.740 1.00 38.93 386 ASP A C 1
ATOM 3041 O O . ASP A 1 386 ? 22.752 5.424 8.772 1.00 38.73 386 ASP A O 1
ATOM 3046 N N . PHE A 1 387 ? 23.425 5.745 6.634 1.00 37.87 387 PHE A N 1
ATOM 3047 C CA . PHE A 1 387 ? 22.977 7.127 6.516 1.00 36.24 387 PHE A CA 1
ATOM 3048 C C . PHE A 1 387 ? 22.631 7.467 5.070 1.00 36.11 387 PHE A C 1
ATOM 3049 O O . PHE A 1 387 ? 23.103 6.825 4.126 1.00 34.66 387 PHE A O 1
ATOM 3057 N N . GLN A 1 388 ? 21.768 8.457 4.914 1.00 35.89 388 GLN A N 1
ATOM 3058 C CA . GLN A 1 388 ? 21.550 9.073 3.621 1.00 36.98 388 GLN A CA 1
ATOM 3059 C C . GLN A 1 388 ? 21.404 10.568 3.820 1.00 36.24 388 GLN A C 1
ATOM 3060 O O . GLN A 1 388 ? 20.856 11.005 4.834 1.00 36.50 388 GLN A O 1
ATOM 3066 N N . ILE A 1 389 ? 21.998 11.332 2.906 1.00 35.49 389 ILE A N 1
ATOM 3067 C CA . ILE A 1 389 ? 21.977 12.781 2.913 1.00 35.84 389 ILE A CA 1
ATOM 3068 C C . ILE A 1 389 ? 21.347 13.327 1.625 1.00 36.72 389 ILE A C 1
ATOM 3069 O O . ILE A 1 389 ? 21.806 13.010 0.515 1.00 36.12 389 ILE A O 1
ATOM 3074 N N . THR A 1 390 ? 20.288 14.123 1.762 1.00 37.43 390 THR A N 1
ATOM 3075 C CA . THR A 1 390 ? 19.652 14.740 0.597 1.00 38.99 390 THR A CA 1
ATOM 3076 C C . THR A 1 390 ? 19.519 16.237 0.775 1.00 39.62 390 THR A C 1
ATOM 3077 O O . THR A 1 390 ? 18.609 16.689 1.472 1.00 39.59 390 THR A O 1
ATOM 3081 N N . PRO A 1 391 ? 20.441 17.016 0.149 1.00 40.59 391 PRO A N 1
ATOM 3082 C CA . PRO A 1 391 ? 20.375 18.475 0.213 1.00 41.39 391 PRO A CA 1
ATOM 3083 C C . PRO A 1 391 ? 19.127 19.001 -0.434 1.00 42.65 391 PRO A C 1
ATOM 3084 O O . PRO A 1 391 ? 18.625 18.381 -1.362 1.00 43.09 391 PRO A O 1
ATOM 3088 N N . LYS A 1 392 ? 18.630 20.127 0.073 1.00 43.58 392 LYS A N 1
ATOM 3089 C CA . LYS A 1 392 ? 17.402 20.752 -0.421 1.00 44.82 392 LYS A CA 1
ATOM 3090 C C . LYS A 1 392 ? 17.687 22.118 -1.033 1.00 45.42 392 LYS A C 1
ATOM 3091 O O . LYS A 1 392 ? 17.088 22.484 -2.043 1.00 45.66 392 LYS A O 1
ATOM 3097 N N . THR A 1 393 ? 18.588 22.871 -0.409 1.00 46.21 393 THR A N 1
ATOM 3098 C CA . THR A 1 393 ? 18.999 24.169 -0.922 1.00 47.20 393 THR A CA 1
ATOM 3099 C C . THR A 1 393 ? 20.314 24.643 -0.303 1.00 48.00 393 THR A C 1
ATOM 3100 O O . THR A 1 393 ? 20.383 24.979 0.895 1.00 48.21 393 THR A O 1
ATOM 3104 N N . VAL A 1 394 ? 21.356 24.651 -1.134 1.00 47.99 394 VAL A N 1
ATOM 3105 C CA . VAL A 1 394 ? 22.684 25.115 -0.749 1.00 48.38 394 VAL A CA 1
ATOM 3106 C C . VAL A 1 394 ? 22.896 26.551 -1.240 1.00 49.06 394 VAL A C 1
ATOM 3107 O O . VAL A 1 394 ? 22.554 26.900 -2.383 1.00 49.17 394 VAL A O 1
ATOM 3111 N N . SER A 1 395 ? 23.443 27.385 -0.366 1.00 49.28 395 SER A N 1
ATOM 3112 C CA . SER A 1 395 ? 23.671 28.780 -0.676 1.00 49.78 395 SER A CA 1
ATOM 3113 C C . SER A 1 395 ? 25.090 29.195 -0.329 1.00 50.19 395 SER A C 1
ATOM 3114 O O . SER A 1 395 ? 25.601 28.854 0.739 1.00 49.93 395 SER A O 1
ATOM 3117 N N . ASN A 1 396 ? 25.729 29.901 -1.261 1.00 50.26 396 ASN A N 1
ATOM 3118 C CA . ASN A 1 396 ? 26.951 30.628 -0.977 1.00 50.69 396 ASN A CA 1
ATOM 3119 C C . ASN A 1 396 ? 26.608 32.097 -0.737 1.00 51.26 396 ASN A C 1
ATOM 3120 O O . ASN A 1 396 ? 25.738 32.666 -1.411 1.00 51.47 396 ASN A O 1
ATOM 3125 N N . LEU A 1 397 ? 27.266 32.690 0.252 1.00 51.78 397 LEU A N 1
ATOM 3126 C CA . LEU A 1 397 ? 26.915 34.019 0.730 1.00 52.65 397 LEU A CA 1
ATOM 3127 C C . LEU A 1 397 ? 27.895 35.070 0.215 1.00 52.83 397 LEU A C 1
ATOM 3128 O O . LEU A 1 397 ? 27.630 36.271 0.312 1.00 53.30 397 LEU A O 1
ATOM 3133 N N . THR A 1 398 ? 29.018 34.605 -0.334 1.00 53.32 398 THR A N 1
ATOM 3134 C CA . THR A 1 398 ? 30.002 35.454 -1.028 1.00 53.63 398 THR A CA 1
ATOM 3135 C C . THR A 1 398 ? 30.370 34.840 -2.384 1.00 53.92 398 THR A C 1
ATOM 3136 O O . THR A 1 398 ? 29.954 33.721 -2.714 1.00 53.75 398 THR A O 1
ATOM 3140 N N . GLU A 1 399 ? 31.187 35.571 -3.145 1.00 54.32 399 GLU A N 1
ATOM 3141 C CA . GLU A 1 399 ? 31.633 35.158 -4.480 1.00 54.48 399 GLU A CA 1
ATOM 3142 C C . GLU A 1 399 ? 32.620 34.011 -4.392 1.00 53.42 399 GLU A C 1
ATOM 3143 O O . GLU A 1 399 ? 32.943 33.380 -5.386 1.00 53.09 399 GLU A O 1
ATOM 3149 N N . SER A 1 400 ? 33.103 33.761 -3.185 1.00 52.69 400 SER A N 1
ATOM 3150 C CA . SER A 1 400 ? 34.129 32.771 -2.943 1.00 51.66 400 SER A CA 1
ATOM 3151 C C . SER A 1 400 ? 33.472 31.378 -2.863 1.00 50.78 400 SER A C 1
ATOM 3152 O O . SER A 1 400 ? 33.255 30.851 -1.775 1.00 50.86 400 SER A O 1
ATOM 3155 N N . SER A 1 401 ? 33.154 30.799 -4.026 1.00 49.81 401 SER A N 1
ATOM 3156 C CA . SER A 1 401 ? 32.306 29.589 -4.124 1.00 48.73 401 SER A CA 1
ATOM 3157 C C . SER A 1 401 ? 32.604 28.753 -5.357 1.00 48.29 401 SER A C 1
ATOM 3158 O O . SER A 1 401 ? 32.930 29.294 -6.416 1.00 48.26 401 SER A O 1
ATOM 3161 N N . SER A 1 402 ? 32.487 27.437 -5.218 1.00 47.48 402 SER A N 1
ATOM 3162 C CA . SER A 1 402 ? 32.829 26.509 -6.288 1.00 46.83 402 SER A CA 1
ATOM 3163 C C . SER A 1 402 ? 32.269 25.123 -5.981 1.00 46.84 402 SER A C 1
ATOM 3164 O O . SER A 1 402 ? 32.113 24.739 -4.818 1.00 46.78 402 SER A O 1
ATOM 3167 N N . GLU A 1 403 ? 31.970 24.375 -7.029 1.00 46.27 403 GLU A N 1
ATOM 3168 C CA . GLU A 1 403 ? 31.427 23.051 -6.876 1.00 45.87 403 GLU A CA 1
ATOM 3169 C C . GLU A 1 403 ? 32.310 22.237 -5.946 1.00 45.59 403 GLU A C 1
ATOM 3170 O O . GLU A 1 403 ? 31.801 21.504 -5.103 1.00 45.08 403 GLU A O 1
ATOM 3176 N N . SER A 1 404 ? 33.624 22.417 -6.061 1.00 44.93 404 SER A N 1
ATOM 3177 C CA . SER A 1 404 ? 34.558 21.738 -5.177 1.00 44.98 404 SER A CA 1
ATOM 3178 C C . SER A 1 404 ? 34.662 22.291 -3.739 1.00 44.65 404 SER A C 1
ATOM 3179 O O . SER A 1 404 ? 34.982 21.540 -2.827 1.00 44.78 404 SER A O 1
ATOM 3182 N N . ILE A 1 405 ? 34.446 23.591 -3.549 1.00 44.49 405 ILE A N 1
ATOM 3183 C CA . ILE A 1 405 ? 34.322 24.147 -2.203 1.00 44.51 405 ILE A CA 1
ATOM 3184 C C . ILE A 1 405 ? 33.072 23.590 -1.537 1.00 44.29 405 ILE A C 1
ATOM 3185 O O . ILE A 1 405 ? 33.131 23.149 -0.391 1.00 45.38 405 ILE A O 1
ATOM 3190 N N . GLN A 1 406 ? 31.966 23.555 -2.281 1.00 43.19 406 GLN A N 1
ATOM 3191 C CA . GLN A 1 406 ? 30.692 23.032 -1.790 1.00 42.41 406 GLN A CA 1
ATOM 3192 C C . GLN A 1 406 ? 30.722 21.549 -1.451 1.00 41.70 406 GLN A C 1
ATOM 3193 O O . GLN A 1 406 ? 30.060 21.096 -0.511 1.00 41.53 406 GLN A O 1
ATOM 3199 N N . SER A 1 407 ? 31.487 20.797 -2.224 1.00 41.03 407 SER A N 1
ATOM 3200 C CA . SER A 1 407 ? 31.639 19.383 -2.011 1.00 39.76 407 SER A CA 1
ATOM 3201 C C . SER A 1 407 ? 32.615 19.048 -0.869 1.00 39.08 407 SER A C 1
ATOM 3202 O O . SER A 1 407 ? 32.489 17.998 -0.232 1.00 38.18 407 SER A O 1
ATOM 3205 N N . PHE A 1 408 ? 33.610 19.905 -0.642 1.00 38.58 408 PHE A N 1
ATOM 3206 C CA . PHE A 1 408 ? 34.435 19.811 0.565 1.00 38.42 408 PHE A CA 1
ATOM 3207 C C . PHE A 1 408 ? 33.569 19.950 1.831 1.00 37.76 408 PHE A C 1
ATOM 3208 O O . PHE A 1 408 ? 33.653 19.147 2.745 1.00 38.08 408 PHE A O 1
ATOM 3216 N N . LEU A 1 409 ? 32.731 20.973 1.856 1.00 37.30 409 LEU A N 1
ATOM 3217 C CA . LEU A 1 409 ? 31.913 21.275 3.009 1.00 36.66 409 LEU A CA 1
ATOM 3218 C C . LEU A 1 409 ? 30.912 20.151 3.267 1.00 36.30 409 LEU A C 1
ATOM 3219 O O . LEU A 1 409 ? 30.753 19.707 4.417 1.00 36.47 409 LEU A O 1
ATOM 3224 N N . GLN A 1 410 ? 30.262 19.668 2.205 1.00 35.37 410 GLN A N 1
ATOM 3225 C CA . GLN A 1 410 ? 29.356 18.533 2.305 1.00 34.30 410 GLN A CA 1
ATOM 3226 C C . GLN A 1 410 ? 30.050 17.316 2.870 1.00 35.00 410 GLN A C 1
ATOM 3227 O O . GLN A 1 410 ? 29.479 16.615 3.705 1.00 35.31 410 GLN A O 1
ATOM 3233 N N . SER A 1 411 ? 31.276 17.063 2.414 1.00 34.56 411 SER A N 1
ATOM 3234 C CA . SER A 1 411 ? 32.036 15.917 2.877 1.00 35.76 411 SER A CA 1
ATOM 3235 C C . SER A 1 411 ? 32.438 16.060 4.359 1.00 36.18 411 SER A C 1
ATOM 3236 O O . SER A 1 411 ? 32.736 15.075 5.020 1.00 35.48 411 SER A O 1
ATOM 3239 N N . MET A 1 412 ? 32.474 17.290 4.856 1.00 36.98 412 MET A N 1
ATOM 3240 C CA . MET A 1 412 ? 32.836 17.541 6.244 1.00 38.53 412 MET A CA 1
ATOM 3241 C C . MET A 1 412 ? 31.623 17.261 7.116 1.00 37.34 412 MET A C 1
ATOM 3242 O O . MET A 1 412 ? 31.730 16.672 8.194 1.00 37.02 412 MET A O 1
ATOM 3247 N N . ILE A 1 413 ? 30.466 17.674 6.618 1.00 36.50 413 ILE A N 1
ATOM 3248 C CA . ILE A 1 413 ? 29.212 17.403 7.266 1.00 35.72 413 ILE A CA 1
ATOM 3249 C C . ILE A 1 413 ? 29.079 15.888 7.486 1.00 36.82 413 ILE A C 1
ATOM 3250 O O . ILE A 1 413 ? 28.717 15.436 8.582 1.00 37.45 413 ILE A O 1
ATOM 3255 N N . THR A 1 414 ? 29.413 15.119 6.455 1.00 35.93 414 THR A N 1
ATOM 3256 C CA . THR A 1 414 ? 29.243 13.675 6.431 1.00 35.85 414 THR A CA 1
ATOM 3257 C C . THR A 1 414 ? 30.297 12.937 7.275 1.00 36.03 414 THR A C 1
ATOM 3258 O O . THR A 1 414 ? 29.978 12.082 8.103 1.00 36.37 414 THR A O 1
ATOM 3262 N N . ALA A 1 415 ? 31.560 13.274 7.049 1.00 35.48 415 ALA A N 1
ATOM 3263 C CA . ALA A 1 415 ? 32.675 12.547 7.619 1.00 34.86 415 ALA A CA 1
ATOM 3264 C C . ALA A 1 415 ? 32.995 12.935 9.081 1.00 35.46 415 ALA A C 1
ATOM 3265 O O . ALA A 1 415 ? 33.549 12.119 9.839 1.00 33.74 415 ALA A O 1
ATOM 3267 N N . VAL A 1 416 ? 32.682 14.191 9.436 1.00 35.81 416 VAL A N 1
ATOM 3268 C CA . VAL A 1 416 ? 33.036 14.789 10.720 1.00 36.69 416 VAL A CA 1
ATOM 3269 C C . VAL A 1 416 ? 31.753 15.191 11.466 1.00 37.31 416 VAL A C 1
ATOM 3270 O O . VAL A 1 416 ? 31.571 14.828 12.628 1.00 37.88 416 VAL A O 1
ATOM 3274 N N . GLY A 1 417 ? 30.862 15.916 10.791 1.00 37.01 417 GLY A N 1
ATOM 3275 C CA . GLY A 1 417 ? 29.568 16.294 11.349 1.00 36.60 417 GLY A CA 1
ATOM 3276 C C . GLY A 1 417 ? 28.758 15.164 11.975 1.00 36.77 417 GLY A C 1
ATOM 3277 O O . GLY A 1 417 ? 28.413 15.204 13.164 1.00 36.65 417 GLY A O 1
ATOM 3278 N N . ILE A 1 418 ? 28.427 14.157 11.180 1.00 36.30 418 ILE A N 1
ATOM 3279 C CA . ILE A 1 418 ? 27.640 13.046 11.681 1.00 35.89 418 ILE A CA 1
ATOM 3280 C C . ILE A 1 418 ? 28.315 12.380 12.897 1.00 35.96 418 ILE A C 1
ATOM 3281 O O . ILE A 1 418 ? 27.707 12.341 13.950 1.00 35.92 418 ILE A O 1
ATOM 3286 N N . PRO A 1 419 ? 29.557 11.872 12.760 1.00 36.36 419 PRO A N 1
ATOM 3287 C CA . PRO A 1 419 ? 30.216 11.248 13.930 1.00 36.69 419 PRO A CA 1
ATOM 3288 C C . PRO A 1 419 ? 30.485 12.169 15.137 1.00 36.75 419 PRO A C 1
ATOM 3289 O O . PRO A 1 419 ? 30.488 11.695 16.258 1.00 37.00 419 PRO A O 1
ATOM 3293 N N . GLU A 1 420 ? 30.688 13.467 14.918 1.00 37.55 420 GLU A N 1
ATOM 3294 C CA . GLU A 1 420 ? 30.805 14.416 16.021 1.00 37.03 420 GLU A CA 1
ATOM 3295 C C . GLU A 1 420 ? 29.484 14.521 16.768 1.00 37.07 420 GLU A C 1
ATOM 3296 O O . GLU A 1 420 ? 29.471 14.355 17.983 1.00 37.68 420 GLU A O 1
ATOM 3302 N N . VAL A 1 421 ? 28.380 14.777 16.057 1.00 36.05 421 VAL A N 1
ATOM 3303 C CA . VAL A 1 421 ? 27.064 14.938 16.689 1.00 34.67 421 VAL A CA 1
ATOM 3304 C C . VAL A 1 421 ? 26.628 13.665 17.430 1.00 35.00 421 VAL A C 1
ATOM 3305 O O . VAL A 1 421 ? 26.033 13.709 18.515 1.00 34.83 421 VAL A O 1
ATOM 3309 N N . MET A 1 422 ? 26.956 12.521 16.866 1.00 35.09 422 MET A N 1
ATOM 3310 C CA . MET A 1 422 ? 26.648 11.273 17.551 1.00 35.20 422 MET A CA 1
ATOM 3311 C C . MET A 1 422 ? 27.453 11.177 18.849 1.00 35.45 422 MET A C 1
ATOM 3312 O O . MET A 1 422 ? 26.895 10.885 19.881 1.00 35.18 422 MET A O 1
ATOM 3317 N N . SER A 1 423 ? 28.750 11.468 18.795 1.00 36.40 423 SER A N 1
ATOM 3318 C CA . SER A 1 423 ? 29.591 11.524 19.992 1.00 36.83 423 SER A CA 1
ATOM 3319 C C . SER A 1 423 ? 28.996 12.460 21.066 1.00 37.22 423 SER A C 1
ATOM 3320 O O . SER A 1 423 ? 28.883 12.085 22.233 1.00 38.00 423 SER A O 1
ATOM 3323 N N . ARG A 1 424 ? 28.578 13.652 20.667 1.00 36.68 424 ARG A N 1
ATOM 3324 C CA . ARG A 1 424 ? 28.029 14.604 21.616 1.00 36.90 424 ARG A CA 1
ATOM 3325 C C . ARG A 1 424 ? 26.739 14.092 22.219 1.00 37.56 424 ARG A C 1
ATOM 3326 O O . ARG A 1 424 ? 26.428 14.373 23.374 1.00 37.90 424 ARG A O 1
ATOM 3334 N N . LEU A 1 425 ? 25.999 13.329 21.429 1.00 37.77 425 LEU A N 1
ATOM 3335 C CA . LEU A 1 425 ? 24.695 12.838 21.825 1.00 38.68 425 LEU A CA 1
ATOM 3336 C C . LEU A 1 425 ? 24.839 11.750 22.869 1.00 39.65 425 LEU A C 1
ATOM 3337 O O . LEU A 1 425 ? 24.141 11.778 23.863 1.00 40.02 425 LEU A O 1
ATOM 3342 N N . GLU A 1 426 ? 25.749 10.804 22.641 1.00 40.62 426 GLU A N 1
ATOM 3343 C CA . GLU A 1 426 ? 26.005 9.743 23.604 1.00 41.92 426 GLU A CA 1
ATOM 3344 C C . GLU A 1 426 ? 26.595 10.275 24.918 1.00 41.88 426 GLU A C 1
ATOM 3345 O O . GLU A 1 426 ? 26.216 9.818 25.979 1.00 42.53 426 GLU A O 1
ATOM 3351 N N . VAL A 1 427 ? 27.498 11.251 24.832 1.00 42.73 427 VAL A N 1
ATOM 3352 C CA . VAL A 1 427 ? 28.022 11.955 26.010 1.00 42.63 427 VAL A CA 1
ATOM 3353 C C . VAL A 1 427 ? 26.909 12.657 26.807 1.00 43.54 427 VAL A C 1
ATOM 3354 O O . VAL A 1 427 ? 26.890 12.596 28.034 1.00 43.61 427 VAL A O 1
ATOM 3358 N N . VAL A 1 428 ? 25.980 13.315 26.114 1.00 43.66 428 VAL A N 1
ATOM 3359 C CA . VAL A 1 428 ? 24.868 13.986 26.778 1.00 44.09 428 VAL A CA 1
ATOM 3360 C C . VAL A 1 428 ? 23.896 13.023 27.493 1.00 43.97 428 VAL A C 1
ATOM 3361 O O . VAL A 1 428 ? 23.524 13.258 28.648 1.00 43.83 428 VAL A O 1
ATOM 3365 N N . PHE A 1 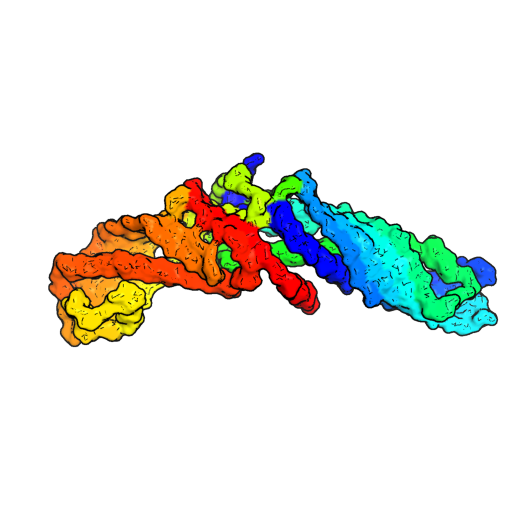429 ? 23.506 11.947 26.823 1.00 43.49 429 PHE A N 1
ATOM 3366 C CA . PHE A 1 429 ? 22.597 10.977 27.413 1.00 43.03 429 PHE A CA 1
ATOM 3367 C C . PHE A 1 429 ? 23.242 10.161 28.530 1.00 42.96 429 PHE A C 1
ATOM 3368 O O . PHE A 1 429 ? 22.550 9.733 29.454 1.00 42.75 429 PHE A O 1
ATOM 3376 N N . THR A 1 430 ? 24.554 9.951 28.448 1.00 43.12 430 THR A N 1
ATOM 3377 C CA . THR A 1 430 ? 25.286 9.266 29.510 1.00 43.31 430 THR A CA 1
ATOM 3378 C C . THR A 1 430 ? 25.362 10.134 30.770 1.00 43.37 430 THR A C 1
ATOM 3379 O O . THR A 1 430 ? 25.154 9.642 31.871 1.00 43.59 430 THR A O 1
ATOM 3383 N N . ALA A 1 431 ? 25.640 11.422 30.597 1.00 43.23 431 ALA A N 1
ATOM 3384 C CA . ALA A 1 431 ? 25.652 12.365 31.699 1.00 43.55 431 ALA A CA 1
ATOM 3385 C C . ALA A 1 431 ? 24.267 12.571 32.327 1.00 44.56 431 ALA A C 1
ATOM 3386 O O . ALA A 1 431 ? 24.156 12.803 33.535 1.00 45.15 431 ALA A O 1
ATOM 3388 N N . LEU A 1 432 ? 23.213 12.510 31.521 1.00 44.48 432 LEU A N 1
ATOM 3389 C CA . LEU A 1 432 ? 21.856 12.557 32.060 1.00 44.86 432 LEU A CA 1
ATOM 3390 C C . LEU A 1 432 ? 21.603 11.332 32.926 1.00 45.07 432 LEU A C 1
ATOM 3391 O O . LEU A 1 432 ? 20.948 11.426 33.953 1.00 45.56 432 LEU A O 1
ATOM 3396 N N . MET A 1 433 ? 22.142 10.183 32.533 1.00 45.05 433 MET A N 1
ATOM 3397 C CA . MET A 1 433 ? 21.942 8.975 33.317 1.00 45.18 433 MET A CA 1
ATOM 3398 C C . MET A 1 433 ? 22.707 9.051 34.646 1.00 45.04 433 MET A C 1
ATOM 3399 O O . MET A 1 433 ? 22.166 8.751 35.712 1.00 44.63 433 MET A O 1
ATOM 3404 N N . ASN A 1 434 ? 23.966 9.462 34.558 1.00 45.01 434 ASN A N 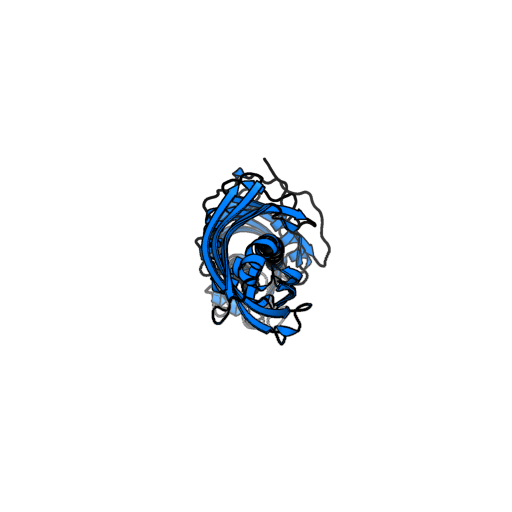1
ATOM 3405 C CA . ASN A 1 434 ? 24.870 9.496 35.695 1.00 44.68 434 ASN A CA 1
ATOM 3406 C C . ASN A 1 434 ? 24.364 10.400 36.799 1.00 45.12 434 ASN A C 1
ATOM 3407 O O . ASN A 1 434 ? 24.358 10.012 37.973 1.00 45.55 434 ASN A O 1
ATOM 3412 N N . SER A 1 435 ? 23.952 11.601 36.403 1.00 45.05 435 SER A N 1
ATOM 3413 C CA . SER A 1 435 ? 23.517 12.646 37.313 1.00 45.68 435 SER A CA 1
ATOM 3414 C C . SER A 1 435 ? 22.234 12.303 38.065 1.00 46.01 435 SER A C 1
ATOM 3415 O O . SER A 1 435 ? 21.785 13.066 38.936 1.00 46.71 435 SER A O 1
ATOM 3418 N N . LYS A 1 436 ? 21.635 11.179 37.696 1.00 45.57 436 LYS A N 1
ATOM 3419 C CA . LYS A 1 436 ? 20.386 10.742 38.268 1.00 45.23 436 LYS A CA 1
ATOM 3420 C C . LYS A 1 436 ? 20.556 9.422 38.987 1.00 44.96 436 LYS A C 1
ATOM 3421 O O . LYS A 1 436 ? 19.581 8.854 39.478 1.00 45.34 436 LYS A O 1
ATOM 3427 N N . GLY A 1 437 ? 21.794 8.934 39.034 1.00 44.80 437 GLY A N 1
ATOM 3428 C CA . GLY A 1 437 ? 22.152 7.800 39.889 1.00 44.77 437 GLY A CA 1
ATOM 3429 C C . GLY A 1 437 ? 22.450 6.477 39.216 1.00 44.80 437 GLY A C 1
ATOM 3430 O O . GLY A 1 437 ? 22.866 5.520 39.876 1.00 44.83 437 GLY A O 1
ATOM 3431 N N . VAL A 1 438 ? 22.271 6.423 37.898 1.00 44.72 438 VAL A N 1
ATOM 3432 C CA . VAL A 1 438 ? 22.389 5.175 37.137 1.00 44.46 438 VAL A CA 1
ATOM 3433 C C . VAL A 1 438 ? 23.788 4.532 37.237 1.00 44.51 438 VAL A C 1
ATOM 3434 O O . VAL A 1 438 ? 23.922 3.307 37.262 1.00 43.85 438 VAL A O 1
ATOM 3438 N N . SER A 1 439 ? 24.810 5.380 37.293 1.00 45.07 439 SER A N 1
ATOM 3439 C CA . SER A 1 439 ? 26.200 5.000 37.509 1.00 46.68 439 SER A CA 1
ATOM 3440 C C . SER A 1 439 ? 26.404 4.151 38.772 1.00 47.41 439 SER A C 1
ATOM 3441 O O . SER A 1 439 ? 27.228 3.233 38.786 1.00 47.76 439 SER A O 1
ATOM 3444 N N . LEU A 1 440 ? 25.634 4.436 39.823 1.00 48.47 440 LEU A N 1
ATOM 3445 C CA . LEU A 1 440 ? 25.763 3.719 41.108 1.00 48.93 440 LEU A CA 1
ATOM 3446 C C . LEU A 1 440 ? 25.389 2.239 41.035 1.00 49.16 440 LEU A C 1
ATOM 3447 O O . LEU A 1 440 ? 25.876 1.423 41.820 1.00 49.61 440 LEU A O 1
ATOM 3452 N N . PHE A 1 441 ? 24.532 1.885 40.089 1.00 49.28 441 PHE A N 1
ATOM 3453 C CA . PHE A 1 441 ? 24.122 0.494 39.942 1.00 49.39 441 PHE A CA 1
ATOM 3454 C C . PHE A 1 441 ? 25.120 -0.302 39.129 1.00 48.77 441 PHE A C 1
ATOM 3455 O O . PHE A 1 441 ? 25.880 0.258 38.334 1.00 48.26 441 PHE A O 1
ATOM 3463 N N . ASP A 1 442 ? 25.116 -1.611 39.343 1.00 48.20 442 ASP A N 1
ATOM 3464 C CA . ASP A 1 442 ? 25.926 -2.515 38.557 1.00 47.93 442 ASP A CA 1
ATOM 3465 C C . ASP A 1 442 ? 25.027 -3.141 37.510 1.00 47.14 442 ASP A C 1
ATOM 3466 O O . ASP A 1 442 ? 24.334 -4.129 37.762 1.00 46.89 442 ASP A O 1
ATOM 3471 N N . ILE A 1 443 ? 25.040 -2.536 36.329 1.00 46.39 443 ILE A N 1
ATOM 3472 C CA . ILE A 1 443 ? 24.242 -2.985 35.199 1.00 45.02 443 ILE A CA 1
ATOM 3473 C C . ILE A 1 443 ? 25.008 -4.062 34.441 1.00 44.30 443 ILE A C 1
ATOM 3474 O O . ILE A 1 443 ? 26.099 -3.828 33.950 1.00 44.68 443 ILE A O 1
ATOM 3479 N N . ILE A 1 444 ? 24.436 -5.250 34.361 1.00 43.71 444 ILE A N 1
ATOM 3480 C CA . ILE A 1 444 ? 25.175 -6.413 33.926 1.00 43.08 444 ILE A CA 1
ATOM 3481 C C . ILE A 1 444 ? 24.656 -6.915 32.573 1.00 43.12 444 ILE A C 1
ATOM 3482 O O . ILE A 1 444 ? 23.475 -7.306 32.447 1.00 42.00 444 ILE A O 1
ATOM 3487 N N . ASN A 1 445 ? 25.549 -6.916 31.574 1.00 42.39 445 ASN A N 1
ATOM 3488 C CA . ASN A 1 445 ? 25.246 -7.450 30.244 1.00 42.89 445 ASN A CA 1
ATOM 3489 C C . ASN A 1 445 ? 23.895 -6.923 29.732 1.00 41.51 445 ASN A C 1
ATOM 3490 O O . ASN A 1 445 ? 23.015 -7.708 29.370 1.00 41.81 445 ASN A O 1
ATOM 3495 N N . PRO A 1 446 ? 23.730 -5.583 29.702 1.00 40.35 446 PRO A N 1
ATOM 3496 C CA . PRO A 1 446 ? 22.473 -5.066 29.216 1.00 40.12 446 PRO A CA 1
ATOM 3497 C C . PRO A 1 446 ? 22.458 -5.185 27.695 1.00 40.50 446 PRO A C 1
ATOM 3498 O O . PRO A 1 446 ? 23.523 -5.068 27.072 1.00 40.58 446 PRO A O 1
ATOM 3502 N N . GLU A 1 447 ? 21.281 -5.440 27.126 1.00 40.08 447 GLU A N 1
ATOM 3503 C CA . GLU A 1 447 ? 21.075 -5.442 25.680 1.00 40.81 447 GLU A CA 1
ATOM 3504 C C . GLU A 1 447 ? 20.114 -4.324 25.313 1.00 40.23 447 GLU A C 1
ATOM 3505 O O . GLU A 1 447 ? 19.065 -4.161 25.951 1.00 40.31 447 GLU A O 1
ATOM 3511 N N . ILE A 1 448 ? 20.475 -3.549 24.295 1.00 39.24 448 ILE A N 1
ATOM 3512 C CA . ILE A 1 448 ? 19.557 -2.577 23.698 1.00 38.62 448 ILE A CA 1
ATOM 3513 C C . ILE A 1 448 ? 19.140 -3.114 22.329 1.00 38.32 448 ILE A C 1
ATOM 3514 O O . ILE A 1 448 ? 19.956 -3.222 21.414 1.00 38.26 448 ILE A O 1
ATOM 3519 N N . ILE A 1 449 ? 17.866 -3.448 22.210 1.00 38.38 449 ILE A N 1
ATOM 3520 C CA . ILE A 1 449 ? 17.334 -4.190 21.091 1.00 38.31 449 ILE A CA 1
ATOM 3521 C C . ILE A 1 449 ? 16.213 -3.415 20.417 1.00 38.72 449 ILE A C 1
ATOM 3522 O O . ILE A 1 449 ? 15.191 -3.134 21.035 1.00 38.59 449 ILE A O 1
ATOM 3527 N N . THR A 1 450 ? 16.386 -3.097 19.137 1.00 38.45 450 THR A N 1
ATOM 3528 C CA . THR A 1 450 ? 15.359 -2.367 18.388 1.00 38.78 450 THR A CA 1
ATOM 3529 C C . THR A 1 450 ? 14.490 -3.342 17.584 1.00 38.70 450 THR A C 1
ATOM 3530 O O . THR A 1 450 ? 14.977 -4.330 17.057 1.00 38.37 450 THR A O 1
ATOM 3534 N N . ARG A 1 451 ? 13.202 -3.053 17.521 1.00 38.43 451 ARG A N 1
ATOM 3535 C CA . ARG A 1 451 ? 12.248 -3.841 16.774 1.00 39.26 451 ARG A CA 1
ATOM 3536 C C . ARG A 1 451 ? 11.346 -2.860 16.073 1.00 39.23 451 ARG A C 1
ATOM 3537 O O . ARG A 1 451 ? 11.460 -1.648 16.301 1.00 38.82 451 ARG A O 1
ATOM 3545 N N . ASP A 1 452 ? 10.455 -3.371 15.226 1.00 39.42 452 ASP A N 1
ATOM 3546 C CA . ASP A 1 452 ? 9.547 -2.529 14.477 1.00 39.83 452 ASP A CA 1
ATOM 3547 C C . ASP A 1 452 ? 8.508 -1.928 15.412 1.00 39.48 452 ASP A C 1
ATOM 3548 O O . ASP A 1 452 ? 7.559 -2.599 15.830 1.00 39.34 452 ASP A O 1
ATOM 3553 N N . GLY A 1 453 ? 8.713 -0.663 15.752 1.00 38.05 453 GLY A N 1
ATOM 3554 C CA . GLY A 1 453 ? 7.732 0.071 16.529 1.00 37.11 453 GLY A CA 1
ATOM 3555 C C . GLY A 1 453 ? 8.110 0.284 17.977 1.00 36.30 453 GLY A C 1
ATOM 3556 O O . GLY A 1 453 ? 7.444 1.083 18.676 1.00 36.04 453 GLY A O 1
ATOM 3557 N N . PHE A 1 454 ? 9.170 -0.401 18.424 1.00 34.73 454 PHE A N 1
ATOM 3558 C CA . PHE A 1 454 ? 9.606 -0.325 19.830 1.00 34.18 454 PHE A CA 1
ATOM 3559 C C . PHE A 1 454 ? 11.087 -0.639 20.105 1.00 35.15 454 PHE A C 1
ATOM 3560 O O . PHE A 1 454 ? 11.752 -1.366 19.340 1.00 34.26 454 PHE A O 1
ATOM 3568 N N . LEU A 1 455 ? 11.588 -0.085 21.210 1.00 35.38 455 LEU A N 1
ATOM 3569 C CA . LEU A 1 455 ? 12.940 -0.351 21.683 1.00 36.05 455 LEU A CA 1
ATOM 3570 C C . LEU A 1 455 ? 12.896 -1.167 22.986 1.00 37.25 455 LEU A C 1
ATOM 3571 O O . LEU A 1 455 ? 11.981 -0.997 23.806 1.00 37.20 455 LEU A O 1
ATOM 3576 N N . LEU A 1 456 ? 13.882 -2.044 23.168 1.00 38.21 456 LEU A N 1
ATOM 3577 C CA . LEU A 1 456 ? 13.926 -2.968 24.305 1.00 39.59 456 LEU A CA 1
ATOM 3578 C C . LEU A 1 456 ? 15.198 -2.839 25.089 1.00 40.12 456 LEU A C 1
ATOM 3579 O O . LEU A 1 456 ? 16.281 -2.942 24.521 1.00 39.86 456 LEU A O 1
ATOM 3584 N N . LEU A 1 457 ? 15.065 -2.624 26.396 1.00 40.62 457 LEU A N 1
ATOM 3585 C CA . LEU A 1 457 ? 16.190 -2.726 27.321 1.00 41.46 457 LEU A CA 1
ATOM 3586 C C . LEU A 1 457 ? 16.052 -4.001 28.156 1.00 41.66 457 LEU A C 1
ATOM 3587 O O . LEU A 1 457 ? 15.012 -4.234 28.765 1.00 41.92 457 LEU A O 1
ATOM 3592 N N . GLN A 1 458 ? 17.091 -4.831 28.164 1.00 41.90 458 GLN A N 1
ATOM 3593 C CA . GLN A 1 458 ? 17.098 -6.051 28.969 1.00 42.13 458 GLN A CA 1
ATOM 3594 C C . GLN A 1 458 ? 18.415 -6.068 29.686 1.00 42.75 458 GLN A C 1
ATOM 3595 O O . GLN A 1 458 ? 19.411 -5.687 29.098 1.00 42.92 458 GLN A O 1
ATOM 3601 N N . MET A 1 459 ? 18.429 -6.512 30.946 1.00 43.09 459 MET A N 1
ATOM 3602 C CA . MET A 1 459 ? 19.636 -6.458 31.780 1.00 43.56 459 MET A CA 1
ATOM 3603 C C . MET A 1 459 ? 19.512 -7.228 33.105 1.00 43.84 459 MET A C 1
ATOM 3604 O O . MET A 1 459 ? 18.416 -7.524 33.584 1.00 43.46 459 MET A O 1
ATOM 3609 N N . ASP A 1 460 ? 20.661 -7.547 33.684 1.00 44.37 460 ASP A N 1
ATOM 3610 C CA . ASP A 1 460 ? 20.723 -7.922 35.074 1.00 45.02 460 ASP A CA 1
ATOM 3611 C C . ASP A 1 460 ? 21.307 -6.740 35.792 1.00 45.57 460 ASP A C 1
ATOM 3612 O O . ASP A 1 460 ? 21.841 -5.826 35.156 1.00 44.86 460 ASP A O 1
ATOM 3617 N N . PHE A 1 461 ? 21.175 -6.748 37.115 1.00 46.78 461 PHE A N 1
ATOM 3618 C CA . PHE A 1 461 ? 21.747 -5.716 37.958 1.00 48.31 461 PHE A CA 1
ATOM 3619 C C . PHE A 1 461 ? 22.320 -6.290 39.259 1.00 49.61 461 PHE A C 1
ATOM 3620 O O . PHE A 1 461 ? 21.978 -7.390 39.694 1.00 48.61 461 PHE A O 1
ATOM 3628 N N . GLY A 1 462 ? 23.229 -5.531 39.842 1.00 51.94 462 GLY A N 1
ATOM 3629 C CA . GLY A 1 462 ? 23.806 -5.858 41.118 1.00 55.38 462 GLY A CA 1
ATOM 3630 C C . GLY A 1 462 ? 23.349 -4.756 42.028 1.00 57.83 462 GLY A C 1
ATOM 3631 O O . GLY A 1 462 ? 23.333 -3.580 41.640 1.00 57.76 462 GLY A O 1
ATOM 3632 N N . PHE A 1 463 ? 22.968 -5.151 43.236 1.00 60.60 463 PHE A N 1
ATOM 3633 C CA . PHE A 1 463 ? 22.434 -4.237 44.213 1.00 63.17 463 PHE A CA 1
ATOM 3634 C C . PHE A 1 463 ? 23.505 -3.939 45.253 1.00 64.89 463 PHE A C 1
ATOM 3635 O O . PHE A 1 463 ? 23.813 -4.805 46.079 1.00 65.31 463 PHE A O 1
ATOM 3643 N N . PRO A 1 464 ? 24.098 -2.723 45.205 1.00 66.48 464 PRO A N 1
ATOM 3644 C CA . PRO A 1 464 ? 25.104 -2.359 46.217 1.00 67.56 464 PRO A CA 1
ATOM 3645 C C . PRO A 1 464 ? 24.421 -2.258 47.586 1.00 68.36 464 PRO A C 1
ATOM 3646 O O . PRO A 1 464 ? 23.697 -1.287 47.858 1.00 68.48 464 PRO A O 1
ATOM 3650 N N . GLU A 1 465 ? 24.646 -3.278 48.415 1.00 69.08 465 GLU A N 1
ATOM 3651 C CA . GLU A 1 465 ? 23.929 -3.477 49.679 1.00 70.03 465 GLU A CA 1
ATOM 3652 C C . GLU A 1 465 ? 23.953 -2.259 50.614 1.00 70.03 465 GLU A C 1
ATOM 3653 O O . GLU A 1 465 ? 23.050 -2.084 51.432 1.00 70.14 465 GLU A O 1
ATOM 3659 N N . HIS A 1 466 ? 24.962 -1.404 50.444 1.00 69.99 466 HIS A N 1
ATOM 3660 C CA . HIS A 1 466 ? 25.104 -0.163 51.206 1.00 69.88 466 HIS A CA 1
ATOM 3661 C C . HIS A 1 466 ? 24.129 0.937 50.775 1.00 69.49 466 HIS A C 1
ATOM 3662 O O . HIS A 1 466 ? 23.912 1.896 51.521 1.00 69.49 466 HIS A O 1
ATOM 3669 N N . LEU A 1 467 ? 23.565 0.817 49.572 1.00 69.12 467 LEU A N 1
ATOM 3670 C CA . LEU A 1 467 ? 22.620 1.818 49.057 1.00 68.59 467 LEU A CA 1
ATOM 3671 C C . LEU A 1 467 ? 21.275 1.749 49.768 1.00 68.03 467 LEU A C 1
ATOM 3672 O O . LEU A 1 467 ? 20.639 2.772 49.996 1.00 67.88 467 LEU A O 1
ATOM 3677 N N . LEU A 1 468 ? 20.843 0.539 50.115 1.00 67.75 468 LEU A N 1
ATOM 3678 C CA . LEU A 1 468 ? 19.614 0.375 50.874 1.00 67.57 468 LEU A CA 1
ATOM 3679 C C . LEU A 1 468 ? 19.797 0.811 52.329 1.00 67.49 468 LEU A C 1
ATOM 3680 O O . LEU A 1 468 ? 18.900 1.432 52.906 1.00 67.30 468 LEU A O 1
ATOM 3685 N N . VAL A 1 469 ? 20.960 0.491 52.899 1.00 67.50 469 VAL A N 1
ATOM 3686 C CA . VAL A 1 469 ? 21.322 0.908 54.264 1.00 67.80 469 VAL A CA 1
ATOM 3687 C C . VAL A 1 469 ? 21.236 2.423 54.434 1.00 67.98 469 VAL A C 1
ATOM 3688 O O . VAL A 1 469 ? 20.608 2.910 55.372 1.00 67.91 469 VAL A O 1
ATOM 3692 N N . ASP A 1 470 ? 21.856 3.154 53.513 1.00 68.60 470 ASP A N 1
ATOM 3693 C CA . ASP A 1 470 ? 21.880 4.610 53.555 1.00 69.25 470 ASP A CA 1
ATOM 3694 C C . ASP A 1 470 ? 20.505 5.242 53.336 1.00 69.44 470 ASP A C 1
ATOM 3695 O O . ASP A 1 470 ? 20.212 6.280 53.926 1.00 69.82 470 ASP A O 1
ATOM 3700 N N . PHE A 1 471 ? 19.677 4.619 52.493 1.00 69.44 471 PHE A N 1
ATOM 3701 C CA . PHE A 1 471 ? 18.317 5.101 52.203 1.00 69.20 471 PHE A CA 1
ATOM 3702 C C . PHE A 1 471 ? 17.404 4.995 53.419 1.00 69.79 471 PHE A C 1
ATOM 3703 O O . PHE A 1 471 ? 16.732 5.956 53.776 1.00 69.75 471 PHE A O 1
ATOM 3711 N N . LEU A 1 472 ? 17.378 3.810 54.028 1.00 70.73 472 LEU A N 1
ATOM 3712 C CA . LEU A 1 472 ? 16.678 3.561 55.286 1.00 71.83 472 LEU A CA 1
ATOM 3713 C C . LEU A 1 472 ? 17.187 4.485 56.418 1.00 73.16 472 LEU A C 1
ATOM 3714 O O . LEU A 1 472 ? 16.400 5.009 57.213 1.00 73.47 472 LEU A O 1
ATOM 3719 N N . GLN A 1 473 ? 18.503 4.681 56.476 1.00 74.65 473 GLN A N 1
ATOM 3720 C CA . GLN A 1 473 ? 19.122 5.624 57.410 1.00 75.98 473 GLN A CA 1
ATOM 3721 C C . GLN A 1 473 ? 18.673 7.065 57.136 1.00 76.56 473 GLN A C 1
ATOM 3722 O O . GLN A 1 473 ? 18.491 7.847 58.069 1.00 76.80 473 GLN A O 1
ATOM 3728 N N . SER A 1 474 ? 18.489 7.402 55.859 1.00 77.31 474 SER A N 1
ATOM 3729 C CA . SER A 1 474 ? 18.045 8.742 55.466 1.00 78.08 474 SER A CA 1
ATOM 3730 C C . SER A 1 474 ? 16.552 8.985 55.731 1.00 78.50 474 SER A C 1
ATOM 3731 O O . SER A 1 474 ? 16.081 10.119 55.622 1.00 78.41 474 SER A O 1
ATOM 3734 N N . LEU A 1 475 ? 15.818 7.930 56.095 1.00 79.27 475 LEU A N 1
ATOM 3735 C CA . LEU A 1 475 ? 14.385 8.063 56.410 1.00 80.11 475 LEU A CA 1
ATOM 3736 C C . LEU A 1 475 ? 14.133 8.931 57.649 1.00 80.66 475 LEU A C 1
ATOM 3737 O O . LEU A 1 475 ? 13.031 9.460 57.829 1.00 80.80 475 LEU A O 1
ATOM 3742 N N . SER A 1 476 ? 15.154 9.053 58.500 1.00 81.30 476 SER A N 1
ATOM 3743 C CA . SER A 1 476 ? 15.131 9.976 59.640 1.00 81.83 476 SER A CA 1
ATOM 3744 C C . SER A 1 476 ? 15.866 11.281 59.290 1.00 81.96 476 SER A C 1
ATOM 3745 O O . SER A 1 476 ? 15.311 12.137 58.591 1.00 81.98 476 SER A O 1
#

Secondary structure (DSSP, 8-state):
--EE-SEEEEEEHHHHHHHGGGHHHHHHHHHHH---PPEEEEEEETTTEEEEEEEEEEEEEEEEEEEEEEEEETTTEEEEEEEEEEEEEEEEEEEEESS-GGG-S-EEEEEEEEEEEEEEEEEEEEEETTEEEEEEEEEEEEEEEEEEEETT----SSHHHHIIIIIHHHHHHHHHHHHHHHHHHHHHHHHHHHHHHHHHHT-BTTEEEE--BSS--EE-SSEEEEEE--EEEETTB---PPPPEE-GGGS-SSSSEEEEEEHHHHHHHHHHHHHTT-SEEEE-HHHHHHHHHHTT--TTSGGGHHHH-S-GGG-EEEEEESS--EEEEETTEEEEEEEEEEEEEB--SSGGG-B-EEEEEEEEEEEEEEEETTEEEEEEEEEEEEEEEEEESSS---HHHHHHHHHHIIIIIHHHHHHHHHHHHHHHHHTTTGGGSEEEEEEEEEETTEEEEEEEEE--HHHHHHHHHTT-

Radius of gyration: 33.53 Å; Cα contacts (8 Å, |Δi|>4): 969; chains: 1; bounding box: 54×61×112 Å

Sequence (472 aa):
TSHEAGIVCRITKPALLVLNHHETAKVIQTAFQRASYPDITGEKAMMLLGQVKYGLHNIQISHLSIASSQVELVEAKSIDVSIQDVSVVFKGTLKYGYTTAWWLGIDQSIDFEIDSAIDLQINTQLTADSGRVRTDAPDCYLSFHKLLLHLQGEREPGWIKQLFTNFISFTLKLVLKGQICKEINVISNIMADFVQTRAASILSDGDIGVDISLTGDPVITASYLESHHKGHFIYKDVSEDLPLPTFSPTLLGDSRMLYFWFSERVFHSLAKVAFQDGRLMLSLMGDEEFKAVLETWGFNTNQEIFQEVVGGFPSQAQVTVHCLKMPKISCQNKGVVVDSSVMVKFLFPRPDQQHSVAYTFEEDIVTTVQASYSKKKLFLSLLDFQITPKTVSNLTESSSESIQSFLQSMITAVGIPEVMSRLEVVFTALMNSKGVSLFDIINPEIITRDGFLLLQMDFGFPEHLLVDFLQSLS

Nearest PDB structures (foldseek):
  4f2a-assembly1_A  TM=9.977E-01  e=2.631E-85  Homo sapiens
  1bp1-assembly1_A  TM=6.793E-01  e=4.448E-33  Homo sapiens
  1ewf-assembly1_A  TM=6.511E-01  e=1.163E-32  Homo sapiens
  4m4d-assembly1_A  TM=5.560E-01  e=1.254E-27  Mus musculus
  4m4d-assembly2_B  TM=5.596E-01  e=2.125E-26  Mus musculus

Organism: Homo sapiens (NCBI:txid9606)

GO terms:
  GO:0034197 triglyceride transport (P, IDA)
  GO:0034372 very-low-density lipoprotein particle remodeling (P, IDA)
  GO:0034375 high-density lipoprotein particle remodeling (P, IDA)
  GO:0005576 extracellular region (C, IDA)
  GO:0030301 cholesterol transport (P, IDA)
  GO:0120020 cholesterol transfer activity (F, IDA)
  GO:0005576 extracellular region (C, EXP)
  GO:0005576 extracellular region (C, TAS)
  GO:0015485 cholesterol binding (F, IDA)
  GO:0031982 vesicle (C, IDA)
  GO:0034374 low-density lipoprotein particle remodeling (P, IDA)
  GO:0031210 phosphatidylcholine binding (F, IDA)
  GO:0008289 lipid binding (F, IDA)
  GO:0017129 triglyceride binding (F, IDA)
  GO:0034364 high-density lipoprotein particle (C, IDA)
  GO:2001140 positive regulation of phospholipid transport (P, IDA)
  GO:0032376 positive regulation of cholesterol transport (P, IDA)
  GO:0055088 lipid homeostasis (P, IDA)
  GO:0055091 phospholipid homeostasis (P, IDA)
  GO:0046470 phosphatidylcholine metabolic process (P, IDA)

B-factor: mean 44.54, std 10.5, range [26.39, 99.45]

Foldseek 3Di:
DKFFFQKKKKFWPVLVVLVQVCVFVLLVLLLQPFDQQKDWDWDQFPPQGTKTKIWADKHWDDWDFDGKDWFFDFQFFIKIKTFWIKTKIKTKMWMDRVVPPVVDDIDIWIKIKIWTKIKIFTWFWFADPLFIAIDGPPIDIDIPDIDMATDVRDDPPGPRVCCVPPNDVVSVVVSSVRSNVSSRVSRRVVRRVVVVLVQLLQADVQKTWFFRFRTTWGTRRTIIMTGGHLAIAGNNDTDNDGGDMGDPVVDDRPFRMKMKGFCVNVLRVLQNCQVVQNQKDKAAQVRVQVLQVVLPHGQCDPVNCLQQHPRSNGKIKMKGFPDRWDWFFAQQAIKTKTWMKIWIWRADPDRLSIWIKIWTKIKIFGWDWDADPLFIDIDTPDMDIDTDDMDTPHPSDDPVSVVVVVVCCVSRVVVVVRVVVRVVSSVSCVVSPVSVKAWAPWDWGTHGRIIMIGTHINDPSVVVVVVSVVVD